Protein 7ALL (pdb70)

Nearest PDB structures (foldseek):
  7all-assembly1_AAA  TM=1.002E+00  e=9.692E-103  Bacteroides thetaiotaomicron VPI-5482
  4cys-assembly2_B  TM=9.199E-01  e=1.946E-40  Pseudomonas aeruginosa
  4cyr-assembly1_A  TM=9.294E-01  e=9.888E-39  Pseudomonas aeruginosa
  4cxu-assembly1_A  TM=9.113E-01  e=3.456E-39  Pseudomonas aeruginosa
  6s20-assembly1_C  TM=7.465E-01  e=4.703E-27  Bacteroides thetaiotaomicron VPI-5482

Structure (mmCIF, N/CA/C/O backbone):
data_7ALL
#
_entry.id   7ALL
#
_cell.length_a   55.136
_cell.length_b   87.799
_cell.length_c   101.833
_cell.angle_alpha   90.000
_cell.angle_beta   90.000
_cell.angle_gamma   90.000
#
_symmetry.space_group_name_H-M   'P 21 21 21'
#
loop_
_entity.id
_entity.type
_entity.pdbx_description
1 polymer Arylsulfatase
2 branched beta-D-galactopyranose-(1-4)-2-acetamido-2-deoxy-alpha-D-glucopyranose
3 non-polymer 'CALCIUM ION'
4 non-polymer 'IODIDE ION'
5 water water
#
loop_
_atom_site.group_PDB
_atom_site.id
_atom_site.type_symbol
_atom_site.label_atom_id
_atom_site.label_alt_id
_atom_site.label_comp_id
_atom_site.label_asym_id
_atom_site.label_entity_id
_atom_site.label_seq_id
_atom_site.pdbx_PDB_ins_code
_atom_site.Cartn_x
_atom_site.Cartn_y
_atom_site.Cartn_z
_atom_site.occupancy
_atom_site.B_iso_or_equiv
_atom_site.auth_seq_id
_atom_site.auth_comp_id
_atom_site.auth_asym_id
_atom_site.auth_atom_id
_atom_site.pdbx_PDB_model_num
ATOM 1 N N . THR A 1 25 ? 22.144 8.110 5.312 1.000 40.670 25 THR AAA N 1
ATOM 2 C CA . THR A 1 25 ? 20.904 7.254 5.247 1.000 38.622 25 THR AAA CA 1
ATOM 3 C C . THR A 1 25 ? 19.951 7.610 6.390 1.000 35.247 25 THR AAA C 1
ATOM 4 O O . THR A 1 25 ? 20.382 8.053 7.455 1.000 36.073 25 THR AAA O 1
ATOM 8 N N . PRO A 1 26 ? 18.616 7.418 6.223 1.000 32.251 26 PRO AAA N 1
ATOM 9 C CA . PRO A 1 26 ? 17.688 7.592 7.339 1.000 28.148 26 PRO AAA CA 1
ATOM 10 C C . PRO A 1 26 ? 17.980 6.503 8.366 1.000 23.570 26 PRO AAA C 1
ATOM 11 O O . PRO A 1 26 ? 18.622 5.528 8.045 1.000 23.304 26 PRO AAA O 1
ATOM 15 N N . PRO A 1 27 ? 17.548 6.663 9.632 1.000 23.014 27 PRO AAA N 1
ATOM 16 C CA . PRO A 1 27 ? 17.938 5.761 10.702 1.000 20.812 27 PRO AAA CA 1
ATOM 17 C C . PRO A 1 27 ? 17.477 4.313 10.532 1.000 21.293 27 PRO AAA C 1
ATOM 18 O O . PRO A 1 27 ? 16.414 4.013 9.998 1.000 18.709 27 PRO AAA O 1
ATOM 22 N N . ASN A 1 28 ? 18.305 3.422 11.053 1.000 19.037 28 ASN AAA N 1
ATOM 23 C CA . ASN A 1 28 ? 17.978 1.992 11.125 1.000 18.731 28 ASN AAA CA 1
ATOM 24 C C . ASN A 1 28 ? 16.947 1.843 12.220 1.000 18.462 28 ASN AAA C 1
ATOM 25 O O . ASN A 1 28 ? 16.969 2.637 13.193 1.000 18.099 28 ASN AAA O 1
ATOM 30 N N . ILE A 1 29 ? 16.076 0.854 12.061 1.000 18.145 29 ILE AAA N 1
ATOM 31 C CA . ILE A 1 29 ? 15.061 0.558 13.105 1.000 18.336 29 ILE AAA CA 1
ATOM 32 C C . ILE A 1 29 ? 15.200 -0.922 13.446 1.000 17.152 29 ILE AAA C 1
ATOM 33 O O . ILE A 1 29 ? 15.161 -1.752 12.541 1.000 17.594 29 ILE AAA O 1
ATOM 38 N N . VAL A 1 30 ? 15.320 -1.206 14.735 1.000 17.738 30 VAL AAA N 1
ATOM 39 C CA . VAL A 1 30 ? 15.325 -2.574 15.297 1.000 18.831 30 VAL AAA CA 1
ATOM 40 C C . VAL A 1 30 ? 14.097 -2.675 16.193 1.000 18.354 30 VAL AAA C 1
ATOM 41 O O . VAL A 1 30 ? 14.073 -2.074 17.282 1.000 18.472 30 VAL AAA O 1
ATOM 45 N N . LEU A 1 31 ? 13.105 -3.420 15.724 1.000 16.687 31 LEU AAA N 1
ATOM 46 C CA . LEU A 1 31 ? 11.770 -3.505 16.319 1.000 16.567 31 LEU AAA CA 1
ATOM 47 C C . LEU A 1 31 ? 11.656 -4.900 16.929 1.000 16.657 31 LEU AAA C 1
ATOM 48 O O . LEU A 1 31 ? 11.616 -5.883 16.186 1.000 17.253 31 LEU AAA O 1
ATOM 53 N N . ILE A 1 32 ? 11.637 -4.955 18.257 1.000 16.577 32 ILE AAA N 1
ATOM 54 C CA . ILE A 1 32 ? 11.690 -6.202 19.041 1.000 17.425 32 ILE AAA CA 1
ATOM 55 C C . ILE A 1 32 ? 10.315 -6.403 19.695 1.000 18.127 32 ILE AAA C 1
ATOM 56 O O . ILE A 1 32 ? 9.824 -5.488 20.395 1.000 17.007 32 ILE AAA O 1
ATOM 61 N N . LEU A 1 33 ? 9.731 -7.568 19.462 1.000 16.421 33 LEU AAA N 1
ATOM 62 C CA . LEU A 1 33 ? 8.408 -7.957 19.968 1.000 16.009 33 LEU AAA CA 1
ATOM 63 C C . LEU A 1 33 ? 8.550 -9.254 20.746 1.000 15.664 33 LEU AAA C 1
ATOM 64 O O . LEU A 1 33 ? 8.851 -10.275 20.121 1.000 15.909 33 LEU AAA O 1
ATOM 69 N N . CYS A 1 34 ? 8.326 -9.224 22.055 1.000 16.508 34 CYS AAA N 1
ATOM 70 C CA . CYS A 1 34 ? 8.174 -10.453 22.844 1.000 16.257 34 CYS AAA CA 1
ATOM 71 C C . CYS A 1 34 ? 6.716 -10.927 22.823 1.000 16.824 34 CYS AAA C 1
ATOM 72 O O . CYS A 1 34 ? 5.784 -10.173 22.388 1.000 16.289 34 CYS AAA O 1
ATOM 75 N N . ASP A 1 35 ? 6.509 -12.166 23.285 1.000 16.250 35 ASP AAA N 1
ATOM 76 C CA . ASP A 1 35 ? 5.251 -12.917 23.054 1.000 16.359 35 ASP AAA CA 1
ATOM 77 C C . ASP A 1 35 ? 4.641 -13.352 24.393 1.000 16.283 35 ASP AAA C 1
ATOM 78 O O . ASP A 1 35 ? 5.224 -14.232 25.065 1.000 16.341 35 ASP AAA O 1
ATOM 83 N N . ASP A 1 36 ? 3.517 -12.740 24.766 1.000 15.503 36 ASP AAA N 1
ATOM 84 C CA . ASP A 1 36 ? 2.761 -13.064 26.010 1.000 14.608 36 ASP AAA CA 1
ATOM 85 C C . ASP A 1 36 ? 3.552 -12.585 27.216 1.000 15.508 36 ASP AAA C 1
ATOM 86 O O . ASP A 1 36 ? 3.328 -13.108 28.359 1.000 16.046 36 ASP AAA O 1
ATOM 91 N N . MET A 1 37 ? 4.390 -11.558 27.035 1.000 15.731 37 MET AAA N 1
ATOM 92 C CA . MET A 1 37 ? 5.056 -10.888 28.179 1.000 16.605 37 MET AAA CA 1
ATOM 93 C C . MET A 1 37 ? 4.073 -9.906 28.852 1.000 17.307 37 MET AAA C 1
ATOM 94 O O . MET A 1 37 ? 3.437 -9.112 28.140 1.000 15.672 37 MET AAA O 1
ATOM 99 N N . GLY A 1 38 ? 4.013 -9.911 30.192 1.000 16.232 38 GLY AAA N 1
ATOM 100 C CA . GLY A 1 38 ? 3.127 -9.050 30.992 1.000 17.173 38 GLY AAA CA 1
ATOM 101 C C . GLY A 1 38 ? 3.722 -7.682 31.282 1.000 16.719 38 GLY AAA C 1
ATOM 102 O O . GLY A 1 38 ? 4.933 -7.472 31.097 1.000 15.918 38 GLY AAA O 1
ATOM 103 N N . PHE A 1 39 ? 2.875 -6.761 31.717 1.000 17.465 39 PHE AAA N 1
ATOM 104 C CA . PHE A 1 39 ? 3.214 -5.331 31.893 1.000 16.729 39 PHE AAA CA 1
ATOM 105 C C . PHE A 1 39 ? 4.508 -5.130 32.699 1.000 16.563 39 PHE AAA C 1
ATOM 106 O O . PHE A 1 39 ? 5.258 -4.219 32.350 1.000 16.734 39 PHE AAA O 1
ATOM 114 N N . SER A 1 40 ? 4.679 -5.853 33.814 1.000 17.089 40 SER AAA N 1
ATOM 115 C CA . SER A 1 40 ? 5.764 -5.625 34.787 1.000 17.307 40 SER AAA CA 1
ATOM 116 C C . SER A 1 40 ? 6.873 -6.686 34.713 1.000 18.588 40 SER AAA C 1
ATOM 117 O O . SER A 1 40 ? 7.693 -6.732 35.664 1.000 18.469 40 SER AAA O 1
ATOM 120 N N . ASP A 1 41 ? 6.969 -7.469 33.635 1.000 17.070 41 ASP AAA N 1
ATOM 121 C CA . ASP A 1 41 ? 7.981 -8.547 33.507 1.000 17.156 41 ASP AAA CA 1
ATOM 122 C C . ASP A 1 41 ? 9.405 -7.991 33.321 1.000 17.388 41 ASP AAA C 1
ATOM 123 O O . ASP A 1 41 ? 10.340 -8.714 33.706 1.000 17.108 41 ASP AAA O 1
ATOM 128 N N . LEU A 1 42 ? 9.595 -6.793 32.752 1.000 16.963 42 LEU AAA N 1
ATOM 129 C CA . LEU A 1 42 ? 10.947 -6.183 32.580 1.000 17.551 42 LEU AAA CA 1
ATOM 130 C C . LEU A 1 42 ? 11.417 -5.572 33.906 1.000 17.165 42 LEU AAA C 1
ATOM 131 O O . LEU A 1 42 ? 10.598 -4.986 34.669 1.000 16.921 42 LEU AAA O 1
ATOM 136 N N . GLY A 1 43 ? 12.726 -5.654 34.151 1.000 19.242 43 GLY AAA N 1
ATOM 137 C CA . GLY A 1 43 ? 13.339 -5.008 35.321 1.000 18.833 43 GLY AAA CA 1
ATOM 138 C C . GLY A 1 43 ? 12.938 -3.549 35.412 1.000 19.662 43 GLY AAA C 1
ATOM 139 O O . GLY A 1 43 ? 12.610 -3.081 36.529 1.000 18.422 43 GLY AAA O 1
ATOM 140 N N . CYS A 1 44 ? 12.914 -2.852 34.276 1.000 16.393 44 CYS AAA N 1
ATOM 141 C CA . CYS A 1 44 ? 12.626 -1.410 34.215 1.000 17.316 44 CYS AAA CA 1
ATOM 142 C C . CYS A 1 44 ? 11.116 -1.120 34.316 1.000 17.288 44 CYS AAA C 1
ATOM 143 O O . CYS A 1 44 ? 10.773 0.066 34.325 1.000 17.580 44 CYS AAA O 1
ATOM 146 N N . TYR A 1 45 ? 10.281 -2.138 34.509 1.000 17.275 45 TYR AAA N 1
ATOM 147 C CA . TYR A 1 45 ? 8.829 -2.023 34.810 1.000 18.294 45 TYR AAA CA 1
ATOM 148 C C . TYR A 1 45 ? 8.558 -2.731 36.145 1.000 19.162 45 TYR AAA C 1
ATOM 149 O O . TYR A 1 45 ? 7.397 -3.025 36.420 1.000 19.455 45 TYR AAA O 1
ATOM 158 N N . GLY A 1 46 ? 9.605 -2.977 36.954 1.000 19.087 46 GLY AAA N 1
ATOM 159 C CA . GLY A 1 46 ? 9.474 -3.364 38.377 1.000 19.416 46 GLY AAA CA 1
ATOM 160 C C . GLY A 1 46 ? 9.709 -4.852 38.622 1.000 19.717 46 GLY AAA C 1
ATOM 161 O O . GLY A 1 46 ? 9.435 -5.331 39.752 1.000 21.916 46 GLY AAA O 1
ATOM 162 N N . SER A 1 47 ? 10.237 -5.586 37.643 1.000 19.331 47 SER AAA N 1
ATOM 163 C CA . SER A 1 47 ? 10.415 -7.055 37.703 1.000 19.801 47 SER AAA CA 1
ATOM 164 C C . SER A 1 47 ? 11.562 -7.484 38.626 1.000 19.074 47 SER AAA C 1
ATOM 165 O O . SER A 1 47 ? 12.570 -6.755 38.748 1.000 21.163 47 SER AAA O 1
ATOM 168 N N . GLU A 1 48 ? 11.444 -8.708 39.134 1.000 20.904 48 GLU AAA N 1
ATOM 169 C CA . GLU A 1 48 ? 12.552 -9.490 39.724 1.000 20.265 48 GLU AAA CA 1
ATOM 170 C C . GLU A 1 48 ? 13.290 -10.248 38.614 1.000 21.909 48 GLU AAA C 1
ATOM 171 O O . GLU A 1 48 ? 14.343 -10.838 38.898 1.000 22.990 48 GLU AAA O 1
ATOM 177 N N . ILE A 1 49 ? 12.754 -10.288 37.395 1.000 21.158 49 ILE AAA N 1
ATOM 178 C CA . ILE A 1 49 ? 13.465 -10.870 36.237 1.000 20.037 49 ILE AAA CA 1
ATOM 179 C C . ILE A 1 49 ? 14.573 -9.876 35.844 1.000 19.680 49 ILE AAA C 1
ATOM 180 O O . ILE A 1 49 ? 14.313 -8.649 35.780 1.000 20.331 49 ILE AAA O 1
ATOM 185 N N A GLN A 1 50 ? 15.787 -10.362 35.588 0.500 18.673 50 GLN AAA N 1
ATOM 186 N N B GLN A 1 50 ? 15.774 -10.386 35.584 0.500 18.957 50 GLN AAA N 1
ATOM 187 C CA A GLN A 1 50 ? 16.948 -9.477 35.320 0.500 19.311 50 GLN AAA CA 1
ATOM 188 C CA B GLN A 1 50 ? 16.954 -9.548 35.270 0.500 19.780 50 GLN AAA CA 1
ATOM 189 C C A GLN A 1 50 ? 17.052 -9.285 33.810 0.500 18.228 50 GLN AAA C 1
ATOM 190 C C B GLN A 1 50 ? 16.964 -9.320 33.768 0.500 18.574 50 GLN AAA C 1
ATOM 191 O O A GLN A 1 50 ? 17.381 -10.261 33.098 0.500 19.621 50 GLN AAA O 1
ATOM 192 O O B GLN A 1 50 ? 17.115 -10.319 33.019 0.500 20.171 50 GLN AAA O 1
ATOM 203 N N . THR A 1 51 ? 16.746 -8.069 33.353 1.000 18.655 51 THR AAA N 1
ATOM 204 C CA . THR A 1 51 ? 16.737 -7.701 31.911 1.000 17.890 51 THR AAA CA 1
ATOM 205 C C . THR A 1 51 ? 17.675 -6.516 31.706 1.000 17.105 51 THR AAA C 1
ATOM 206 O O . THR A 1 51 ? 17.243 -5.426 31.327 1.000 18.079 51 THR AAA O 1
ATOM 210 N N . PRO A 1 52 ? 18.992 -6.670 32.009 1.000 19.104 52 PRO AAA N 1
ATOM 211 C CA . PRO A 1 52 ? 19.911 -5.537 31.974 1.000 18.115 52 PRO AAA CA 1
ATOM 212 C C . PRO A 1 52 ? 20.062 -4.902 30.581 1.000 16.430 52 PRO AAA C 1
ATOM 213 O O . PRO A 1 52 ? 20.173 -3.703 30.526 1.000 18.477 52 PRO AAA O 1
ATOM 217 N N . ASN A 1 53 ? 20.032 -5.680 29.503 1.000 16.977 53 ASN AAA N 1
ATOM 218 C CA . ASN A 1 53 ? 20.213 -5.107 28.140 1.000 17.366 53 ASN AAA CA 1
ATOM 219 C C . ASN A 1 53 ? 18.986 -4.298 27.702 1.000 17.698 53 ASN AAA C 1
ATOM 220 O O . ASN A 1 53 ? 19.168 -3.167 27.207 1.000 17.896 53 ASN AAA O 1
ATOM 225 N N . ILE A 1 54 ? 17.780 -4.816 27.895 1.000 17.084 54 ILE AAA N 1
ATOM 226 C CA . ILE A 1 54 ? 16.534 -4.031 27.651 1.000 17.460 54 ILE AAA CA 1
ATOM 227 C C . ILE A 1 54 ? 16.488 -2.819 28.601 1.000 17.176 54 ILE AAA C 1
ATOM 228 O O . ILE A 1 54 ? 16.154 -1.711 28.152 1.000 18.040 54 ILE AAA O 1
ATOM 233 N N . ASP A 1 55 ? 16.843 -2.991 29.878 1.000 18.608 55 ASP AAA N 1
ATOM 234 C CA . ASP A 1 55 ? 16.763 -1.883 30.861 1.000 19.064 55 ASP AAA CA 1
ATOM 235 C C . ASP A 1 55 ? 17.716 -0.759 30.436 1.000 20.975 55 ASP AAA C 1
ATOM 236 O O . ASP A 1 55 ? 17.363 0.423 30.653 1.000 20.987 55 ASP AAA O 1
ATOM 241 N N . ARG A 1 56 ? 18.851 -1.093 29.803 1.000 21.817 56 ARG AAA N 1
ATOM 242 C CA . ARG A 1 56 ? 19.837 -0.087 29.328 1.000 23.857 56 ARG AAA CA 1
ATOM 243 C C . ARG A 1 56 ? 19.203 0.682 28.162 1.000 20.860 56 ARG AAA C 1
ATOM 244 O O . ARG A 1 56 ? 19.366 1.913 28.137 1.000 19.382 56 ARG AAA O 1
ATOM 252 N N . LEU A 1 57 ? 18.456 0.020 27.267 1.000 19.903 57 LEU AAA N 1
ATOM 253 C CA . LEU A 1 57 ? 17.687 0.755 26.219 1.000 20.780 57 LEU AAA CA 1
ATOM 254 C C . LEU A 1 57 ? 16.719 1.730 26.907 1.000 18.826 57 LEU AAA C 1
ATOM 255 O O . LEU A 1 57 ? 16.639 2.901 26.477 1.000 19.957 57 LEU AAA O 1
ATOM 260 N N . ALA A 1 58 ? 16.022 1.310 27.960 1.000 18.520 58 ALA AAA N 1
ATOM 261 C CA . ALA A 1 58 ? 15.077 2.194 28.678 1.000 22.526 58 ALA AAA CA 1
ATOM 262 C C . ALA A 1 58 ? 15.852 3.364 29.311 1.000 23.065 58 ALA AAA C 1
ATOM 263 O O . ALA A 1 58 ? 15.367 4.511 29.235 1.000 22.668 58 ALA AAA O 1
ATOM 265 N N . GLU A 1 59 ? 16.994 3.090 29.946 1.000 23.145 59 GLU AAA N 1
ATOM 266 C CA . GLU A 1 59 ? 17.782 4.150 30.642 1.000 26.803 59 GLU AAA CA 1
ATOM 267 C C . GLU A 1 59 ? 18.252 5.186 29.621 1.000 24.449 59 GLU AAA C 1
ATOM 268 O O . GLU A 1 59 ? 18.331 6.364 29.955 1.000 26.644 59 GLU AAA O 1
ATOM 274 N N . ASN A 1 60 ? 18.632 4.747 28.431 1.000 23.629 60 ASN AAA N 1
ATOM 275 C CA . ASN A 1 60 ? 19.121 5.638 27.357 1.000 23.985 60 ASN AAA CA 1
ATOM 276 C C . ASN A 1 60 ? 17.917 6.380 26.768 1.000 25.536 60 ASN AAA C 1
ATOM 277 O O . ASN A 1 60 ? 18.088 7.543 26.357 1.000 25.916 60 ASN AAA O 1
ATOM 282 N N . GLY A 1 61 ? 16.733 5.758 26.771 1.000 21.763 61 GLY AAA N 1
ATOM 283 C CA . GLY A 1 61 ? 15.605 6.182 25.940 1.000 21.138 61 GLY AAA CA 1
ATOM 284 C C . GLY A 1 61 ? 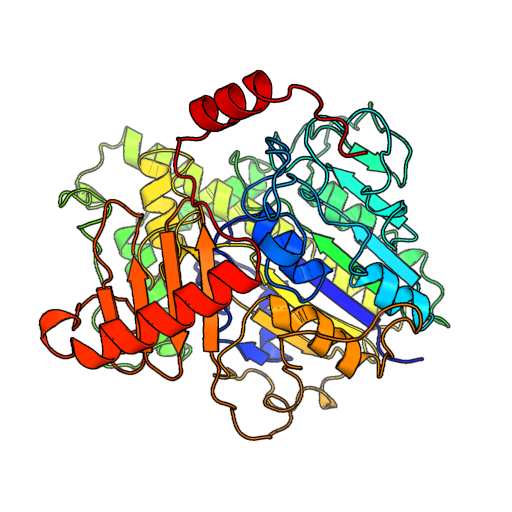14.403 6.534 26.771 1.000 21.181 61 GLY AAA C 1
ATOM 285 O O . GLY A 1 61 ? 14.551 7.195 27.838 1.000 22.441 61 GLY AAA O 1
ATOM 286 N N . VAL A 1 62 ? 13.230 6.088 26.321 1.000 19.324 62 VAL AAA N 1
ATOM 287 C CA . VAL A 1 62 ? 11.947 6.435 26.973 1.000 18.904 62 VAL AAA CA 1
ATOM 288 C C . VAL A 1 62 ? 11.116 5.170 27.116 1.000 17.241 62 VAL AAA C 1
ATOM 289 O O . VAL A 1 62 ? 11.175 4.324 26.237 1.000 18.041 62 VAL AAA O 1
ATOM 293 N N . ARG A 1 63 ? 10.396 5.084 28.228 1.000 17.132 63 ARG AAA N 1
ATOM 294 C CA . ARG A 1 63 ? 9.408 4.024 28.492 1.000 18.625 63 ARG AAA CA 1
ATOM 295 C C . ARG A 1 63 ? 8.029 4.666 28.429 1.000 18.989 63 ARG AAA C 1
ATOM 296 O O . ARG A 1 63 ? 7.831 5.743 29.016 1.000 20.056 63 ARG AAA O 1
ATOM 304 N N . PHE A 1 64 ? 7.062 3.984 27.836 1.000 18.264 64 PHE AAA N 1
ATOM 305 C CA . PHE A 1 64 ? 5.645 4.434 27.861 1.000 17.787 64 PHE AAA CA 1
ATOM 306 C C . PHE A 1 64 ? 4.913 3.672 28.959 1.000 17.754 64 PHE AAA C 1
ATOM 307 O O . PHE A 1 64 ? 5.184 2.471 29.150 1.000 17.556 64 PHE AAA O 1
ATOM 315 N N . SER A 1 65 ? 4.024 4.354 29.667 1.000 17.256 65 SER AAA N 1
ATOM 316 C CA . SER A 1 65 ? 3.203 3.771 30.756 1.000 17.772 65 SER AAA CA 1
ATOM 317 C C . SER A 1 65 ? 1.821 3.304 30.256 1.000 16.593 65 SER AAA C 1
ATOM 318 O O . SER A 1 65 ? 1.234 2.414 30.925 1.000 17.810 65 SER AAA O 1
ATOM 321 N N . LEU A 1 66 ? 1.336 3.845 29.134 1.000 16.510 66 LEU AAA N 1
ATOM 322 C CA . LEU A 1 66 ? -0.079 3.685 28.688 1.000 15.770 66 LEU AAA CA 1
ATOM 323 C C . LEU A 1 66 ? -0.153 3.134 27.258 1.000 15.905 66 LEU AAA C 1
ATOM 324 O O . LEU A 1 66 ? -1.153 3.429 26.566 1.000 17.009 66 LEU AAA O 1
ATOM 329 N N . PHE A 1 67 ? 0.838 2.335 26.857 1.000 15.491 67 PHE AAA N 1
ATOM 330 C CA . PHE A 1 67 ? 0.859 1.654 25.548 1.000 15.637 67 PHE AAA CA 1
ATOM 331 C C . PHE A 1 67 ? 0.000 0.391 25.683 1.000 15.600 67 PHE AAA C 1
ATOM 332 O O . PHE A 1 67 ? 0.216 -0.400 26.652 1.000 15.349 67 PHE AAA O 1
ATOM 340 N N . LYS A 1 68 ? -0.914 0.195 24.740 1.000 14.648 68 LYS AAA N 1
ATOM 341 C CA . LYS A 1 68 ? -1.832 -0.966 24.709 1.000 15.280 68 LYS AAA CA 1
ATOM 342 C C . LYS A 1 68 ? -1.635 -1.779 23.426 1.000 15.913 68 LYS AAA C 1
ATOM 343 O O . LYS A 1 68 ? -1.287 -1.215 22.366 1.000 15.347 68 LYS AAA O 1
ATOM 349 N N . ASN A 1 69 ? -1.893 -3.083 23.527 1.000 15.849 69 ASN AAA N 1
ATOM 350 C CA . ASN A 1 69 ? -1.936 -3.963 22.339 1.000 16.282 69 ASN AAA CA 1
ATOM 351 C C . ASN A 1 69 ? -3.335 -4.588 22.272 1.000 16.959 69 ASN AAA C 1
ATOM 352 O O . ASN A 1 69 ? -4.208 -4.169 23.036 1.000 15.686 69 ASN AAA O 1
ATOM 357 N N . THR A 1 70 ? -3.564 -5.560 21.379 1.000 16.001 70 THR AAA N 1
ATOM 358 C CA . THR A 1 70 ? -4.941 -6.038 21.119 1.000 15.280 70 THR AAA CA 1
ATOM 359 C C . THR A 1 70 ? -5.447 -7.026 22.172 1.000 15.690 70 THR AAA C 1
ATOM 360 O O . THR A 1 70 ? -6.648 -7.296 22.179 1.000 15.002 70 THR AAA O 1
ATOM 364 N N . GLY A 1 71 ? -4.555 -7.647 22.930 1.000 15.379 71 GLY AAA N 1
ATOM 365 C CA . GLY A 1 71 ? -4.908 -8.730 23.868 1.000 15.558 71 GLY AAA CA 1
ATOM 366 C C . GLY A 1 71 ? -4.579 -10.128 23.354 1.000 15.167 71 GLY AAA C 1
ATOM 367 O O . GLY A 1 71 ? -4.686 -11.066 24.146 1.000 15.023 71 GLY AAA O 1
ATOM 368 N N A ARG A 1 72 ? -4.239 -10.322 22.061 0.500 14.408 72 ARG AAA N 1
ATOM 369 N N B ARG A 1 72 ? -4.198 -10.295 22.080 0.500 16.404 72 ARG AAA N 1
ATOM 370 C CA A ARG A 1 72 ? -3.955 -11.678 21.506 0.500 14.431 72 ARG AAA CA 1
ATOM 371 C CA B ARG A 1 72 ? -3.732 -11.631 21.654 0.500 17.575 72 ARG AAA CA 1
ATOM 372 C C A ARG A 1 72 ? -2.902 -11.601 20.382 0.500 14.896 72 ARG AAA C 1
ATOM 373 C C B ARG A 1 72 ? -2.858 -11.584 20.400 0.500 16.822 72 ARG AAA C 1
ATOM 374 O O A ARG A 1 72 ? -2.772 -10.539 19.757 0.500 16.141 72 ARG AAA O 1
ATOM 375 O O B ARG A 1 72 ? -2.820 -10.552 19.715 0.500 18.069 72 ARG AAA O 1
ATOM 390 N N . CYS A 1 73 ? -2.157 -12.694 20.160 1.000 16.653 73 CYS AAA N 1
ATOM 391 C CA . CYS A 1 73 ? -1.008 -12.787 19.225 1.000 16.431 73 CYS AAA CA 1
ATOM 392 C C . CYS A 1 73 ? -1.378 -12.317 17.816 1.000 15.427 73 CYS AAA C 1
ATOM 393 O O . CYS A 1 73 ? -0.753 -11.377 17.327 1.000 14.940 73 CYS AAA O 1
ATOM 396 N N . CYS A 1 74 ? -2.263 -13.028 17.128 1.000 16.095 74 CYS AAA N 1
ATOM 397 C CA . CYS A 1 74 ? -2.456 -12.783 15.685 1.000 17.030 74 CYS AAA CA 1
ATOM 398 C C . CYS A 1 74 ? -3.009 -11.370 15.482 1.000 17.180 74 CYS AAA C 1
ATOM 399 O O . CYS A 1 74 ? -2.509 -10.661 14.612 1.000 15.358 74 CYS AAA O 1
ATOM 402 N N . PRO A 1 75 ? -4.039 -10.917 16.234 1.000 16.620 75 PRO AAA N 1
ATOM 403 C CA . PRO A 1 75 ? -4.548 -9.562 16.028 1.000 17.103 75 PRO AAA CA 1
ATOM 404 C C . PRO A 1 75 ? -3.440 -8.522 16.258 1.000 16.519 75 PRO AAA C 1
ATOM 405 O O . PRO A 1 75 ? -3.361 -7.537 15.518 1.000 16.269 75 PRO AAA O 1
ATOM 409 N N . SER A 1 76 ? -2.636 -8.689 17.316 1.000 16.738 76 SER AAA N 1
ATOM 410 C CA . SER A 1 76 ? -1.565 -7.707 17.626 1.000 16.027 76 SER AAA CA 1
ATOM 411 C C . SER A 1 76 ? -0.548 -7.658 16.483 1.000 15.676 76 SER AAA C 1
ATOM 412 O O . SER A 1 76 ? -0.097 -6.557 16.132 1.000 16.844 76 SER AAA O 1
ATOM 415 N N . ARG A 1 77 ? -0.190 -8.816 15.933 1.000 16.550 77 ARG AAA N 1
ATOM 416 C CA . ARG A 1 77 ? 0.817 -8.919 14.855 1.000 16.466 77 ARG AAA CA 1
ATOM 417 C C . ARG A 1 77 ? 0.254 -8.328 13.556 1.000 15.568 77 ARG AAA C 1
ATOM 418 O O . ARG A 1 77 ? 0.973 -7.551 12.884 1.000 16.624 77 ARG AAA O 1
ATOM 426 N N . ALA A 1 78 ? -0.995 -8.592 13.240 1.000 16.123 78 ALA AAA N 1
ATOM 427 C CA . ALA A 1 78 ? -1.691 -7.926 12.104 1.000 15.926 78 ALA AAA CA 1
ATOM 428 C C . ALA A 1 78 ? -1.691 -6.406 12.264 1.000 15.763 78 ALA AAA C 1
ATOM 429 O O . ALA A 1 78 ? -1.413 -5.702 11.301 1.000 16.544 78 ALA AAA O 1
ATOM 431 N N . ALA A 1 79 ? -2.044 -5.903 13.432 1.000 14.489 79 ALA AAA N 1
ATOM 432 C CA . ALA A 1 79 ? -2.141 -4.454 13.714 1.000 15.206 79 ALA AAA CA 1
ATOM 433 C C . ALA A 1 79 ? -0.738 -3.843 13.646 1.000 15.692 79 ALA AAA C 1
ATOM 434 O O . ALA A 1 79 ? -0.591 -2.763 13.064 1.000 15.856 79 ALA AAA O 1
ATOM 436 N N . LEU A 1 80 ? 0.259 -4.509 14.229 1.000 16.127 80 LEU AAA N 1
ATOM 437 C CA . LEU A 1 80 ? 1.651 -4.009 14.202 1.000 15.735 80 LEU AAA CA 1
ATOM 438 C C . LEU A 1 80 ? 2.097 -3.881 12.743 1.000 16.188 80 LEU AAA C 1
ATOM 439 O O . LEU A 1 80 ? 2.611 -2.830 12.381 1.000 17.782 80 LEU AAA O 1
ATOM 444 N N . LEU A 1 81 ? 1.894 -4.926 11.952 1.000 15.962 81 LEU AAA N 1
ATOM 445 C CA . LEU A 1 81 ? 2.430 -4.986 10.574 1.000 17.343 81 LEU AAA CA 1
ATOM 446 C C . LEU A 1 81 ? 1.708 -3.982 9.675 1.000 18.319 81 LEU AAA C 1
ATOM 447 O O . LEU A 1 81 ? 2.353 -3.460 8.769 1.000 19.679 81 LEU AAA O 1
ATOM 452 N N . THR A 1 82 ? 0.411 -3.738 9.871 1.000 18.842 82 THR AAA N 1
ATOM 453 C CA . THR A 1 82 ? -0.378 -2.939 8.894 1.000 17.451 82 THR AAA CA 1
ATOM 454 C C . THR A 1 82 ? -0.598 -1.501 9.376 1.000 17.932 82 THR AAA C 1
ATOM 455 O O . THR A 1 82 ? -0.974 -0.670 8.525 1.000 17.623 82 THR AAA O 1
ATOM 459 N N . GLY A 1 83 ? -0.532 -1.237 10.689 1.000 16.839 83 GLY AAA N 1
ATOM 460 C CA . GLY A 1 83 ? -0.954 0.053 11.269 1.000 17.301 83 GLY AAA CA 1
ATOM 461 C C . GLY A 1 83 ? -2.471 0.180 11.331 1.000 17.106 83 GLY AAA C 1
ATOM 462 O O . GLY A 1 83 ? -2.956 1.240 11.730 1.000 18.508 83 GLY AAA O 1
ATOM 463 N N . HIS A 1 84 ? -3.198 -0.888 11.023 1.000 17.227 84 HIS AAA N 1
ATOM 464 C CA . HIS A 1 84 ? -4.687 -0.914 11.029 1.000 18.304 84 HIS AAA CA 1
ATOM 465 C C . HIS A 1 84 ? -5.196 -1.791 12.172 1.000 17.672 84 HIS AAA C 1
ATOM 466 O O . HIS A 1 84 ? -4.493 -2.683 12.635 1.000 18.619 84 HIS AAA O 1
ATOM 473 N N . TYR A 1 85 ? -6.451 -1.594 12.553 1.000 16.806 85 TYR AAA N 1
ATOM 474 C CA . TYR A 1 85 ? -7.110 -2.497 13.515 1.000 15.922 85 TYR AAA CA 1
ATOM 475 C C . TYR A 1 85 ? -7.193 -3.891 12.905 1.000 14.961 85 TYR AAA C 1
ATOM 476 O O . TYR A 1 85 ? -7.249 -4.058 11.662 1.000 15.356 85 TYR AAA O 1
ATOM 485 N N . GLN A 1 86 ? -7.152 -4.891 13.772 1.000 15.911 86 GLN AAA N 1
ATOM 486 C CA . GLN A 1 86 ? -6.890 -6.301 13.369 1.000 16.401 86 GLN AAA CA 1
ATOM 487 C C . GLN A 1 86 ? -7.919 -6.780 12.337 1.000 16.753 86 GLN AAA C 1
ATOM 488 O O . GLN A 1 86 ? -7.542 -7.530 11.404 1.000 16.952 86 GLN AAA O 1
ATOM 494 N N . HIS A 1 87 ? -9.193 -6.431 12.520 1.000 16.784 87 HIS AAA N 1
ATOM 495 C CA . HIS A 1 87 ? -10.276 -6.963 11.655 1.000 17.619 87 HIS AAA CA 1
ATOM 496 C C . HIS A 1 87 ? -10.176 -6.306 10.275 1.000 17.756 87 HIS AAA C 1
ATOM 497 O O . HIS A 1 87 ? -10.524 -6.969 9.263 1.000 18.139 87 HIS AAA O 1
ATOM 504 N N . GLU A 1 88 ? -9.726 -5.046 10.204 1.000 18.404 88 GLU AAA N 1
ATOM 505 C CA . GLU A 1 88 ? -9.564 -4.382 8.882 1.000 19.227 88 GLU AAA CA 1
ATOM 506 C C . GLU A 1 88 ? -8.506 -5.144 8.069 1.000 19.014 88 GLU AAA C 1
ATOM 507 O O . GLU A 1 88 ? -8.619 -5.169 6.825 1.000 18.690 88 GLU AAA O 1
ATOM 513 N N . ALA A 1 89 ? -7.512 -5.737 8.738 1.000 18.341 89 ALA AAA N 1
ATOM 514 C CA . ALA A 1 89 ? -6.387 -6.464 8.107 1.000 20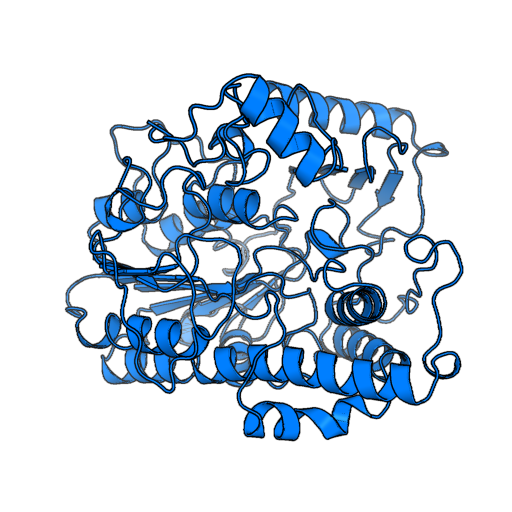.576 89 ALA AAA CA 1
ATOM 515 C C . ALA A 1 89 ? -6.766 -7.936 7.851 1.000 20.643 89 ALA AAA C 1
ATOM 516 O O . ALA A 1 89 ? -5.927 -8.646 7.302 1.000 22.545 89 ALA AAA O 1
ATOM 518 N N . GLY A 1 90 ? -7.968 -8.383 8.244 1.000 19.706 90 GLY AAA N 1
ATOM 519 C CA . GLY A 1 90 ? -8.481 -9.762 8.066 1.000 18.716 90 GLY AAA CA 1
ATOM 520 C C . GLY A 1 90 ? -8.155 -10.705 9.209 1.000 18.056 90 GLY AAA C 1
ATOM 521 O O . GLY A 1 90 ? -8.414 -11.938 9.074 1.000 18.321 90 GLY AAA O 1
ATOM 522 N N . MET A 1 91 ? -7.611 -10.183 10.307 1.000 17.725 91 MET AAA N 1
ATOM 523 C CA . MET A 1 91 ? -7.247 -11.011 11.481 1.000 16.780 91 MET AAA CA 1
ATOM 524 C C . MET A 1 91 ? -8.078 -10.609 12.699 1.000 17.647 91 MET AAA C 1
ATOM 525 O O . MET A 1 91 ? -7.515 -10.250 13.755 1.000 17.523 91 MET AAA O 1
ATOM 530 N N . GLY A 1 92 ? -9.402 -10.751 12.606 1.000 17.627 92 GLY AAA N 1
ATOM 531 C CA . GLY A 1 92 ? -10.241 -10.522 13.793 1.000 17.511 92 GLY AAA CA 1
ATOM 532 C C . GLY A 1 92 ? -9.979 -11.543 14.880 1.000 17.814 92 GLY AAA C 1
ATOM 533 O O . GLY A 1 92 ? -10.215 -11.216 16.065 1.000 17.215 92 GLY AAA O 1
ATOM 534 N N . TRP A 1 93 ? -9.588 -12.779 14.540 1.000 16.972 93 TRP AAA N 1
ATOM 535 C CA . TRP A 1 93 ? -9.407 -13.831 15.567 1.000 16.821 93 TRP AAA CA 1
ATOM 536 C C . TRP A 1 93 ? -7.988 -14.402 15.456 1.000 17.994 93 TRP AAA C 1
ATOM 537 O O . TRP A 1 93 ? -7.093 -13.721 15.877 1.000 18.694 93 TRP AAA O 1
ATOM 548 N N . MET A 1 94 ? -7.763 -15.529 14.782 1.000 16.946 94 MET AAA N 1
ATOM 549 C CA . MET A 1 94 ? -6.461 -16.222 14.824 1.000 17.861 94 MET AAA CA 1
ATOM 550 C C . MET A 1 94 ? -6.207 -16.928 13.497 1.000 17.756 94 MET AAA C 1
ATOM 551 O O . MET A 1 94 ? -7.178 -17.160 12.731 1.000 19.315 94 MET AAA O 1
ATOM 556 N N . THR A 1 95 ? -4.957 -17.352 13.286 1.000 17.154 95 THR AAA N 1
ATOM 557 C CA . THR A 1 95 ? -4.552 -18.112 12.076 1.000 18.391 95 THR AAA CA 1
ATOM 558 C C . THR A 1 95 ? -5.163 -19.509 12.111 1.000 19.013 95 THR AAA C 1
ATOM 559 O O . THR A 1 95 ? -5.080 -20.204 11.079 1.000 17.520 95 THR AAA O 1
ATOM 563 N N . ALA A 1 96 ? -5.688 -19.955 13.259 1.000 18.274 96 ALA AAA N 1
ATOM 564 C CA . ALA A 1 96 ? -6.213 -21.339 13.405 1.000 18.484 96 ALA AAA CA 1
ATOM 565 C C . ALA A 1 96 ? -7.302 -21.633 12.373 1.000 19.958 96 ALA AAA C 1
ATOM 566 O O . ALA A 1 96 ? -7.391 -22.795 11.968 1.000 19.920 96 ALA AAA O 1
ATOM 568 N N . VAL A 1 97 ? -8.108 -20.655 11.969 1.000 20.018 97 VAL AAA N 1
ATOM 569 C CA . VAL A 1 97 ? -9.138 -20.923 10.919 1.000 20.641 97 VAL AAA CA 1
ATOM 570 C C . VAL A 1 97 ? -9.464 -19.662 10.131 1.000 20.485 97 VAL AAA C 1
ATOM 571 O O . VAL A 1 97 ? -9.568 -18.582 10.713 1.000 19.534 97 VAL AAA O 1
ATOM 575 N N . ASP A 1 98 ? -9.591 -19.822 8.817 1.000 19.038 98 ASP AAA N 1
ATOM 576 C CA . ASP A 1 98 ? -10.248 -18.850 7.920 1.000 18.709 98 ASP AAA CA 1
ATOM 577 C C . ASP A 1 98 ? -11.762 -19.054 8.044 1.000 19.232 98 ASP AAA C 1
ATOM 578 O O . ASP A 1 98 ? -12.235 -20.176 7.754 1.000 20.173 98 ASP AAA O 1
ATOM 583 N N . GLU A 1 99 ? -12.489 -18.022 8.489 1.000 19.037 99 GLU AAA N 1
ATOM 584 C CA . GLU A 1 99 ? -13.962 -18.057 8.676 1.000 19.020 99 GLU AAA CA 1
ATOM 585 C C . GLU A 1 99 ? -14.676 -17.647 7.397 1.000 19.437 99 GLU AAA C 1
ATOM 586 O O . GLU A 1 99 ? -15.935 -17.663 7.406 1.000 20.091 99 GLU AAA O 1
ATOM 592 N N . HIS A 1 100 ? -13.935 -17.309 6.353 1.000 20.523 100 HIS AAA N 1
ATOM 593 C CA . HIS A 1 100 ? -14.468 -16.937 5.011 1.000 22.031 100 HIS AAA CA 1
ATOM 594 C C . HIS A 1 100 ? -15.577 -15.883 5.165 1.000 24.282 100 HIS AAA C 1
ATOM 595 O O . HIS A 1 100 ? -16.656 -16.000 4.536 1.000 22.777 100 HIS AAA O 1
ATOM 602 N N . ARG A 1 101 ? -15.337 -14.895 6.025 1.000 22.918 101 ARG AAA N 1
ATOM 603 C CA . ARG A 1 101 ? -16.233 -13.729 6.187 1.000 23.905 101 ARG AAA CA 1
ATOM 604 C C . ARG A 1 101 ? -15.363 -12.505 6.417 1.000 25.742 101 ARG AAA C 1
ATOM 605 O O . ARG A 1 101 ? -14.240 -12.623 6.936 1.000 22.943 101 ARG AAA O 1
ATOM 613 N N . PRO A 1 102 ? -15.861 -11.307 6.039 1.000 27.535 102 PRO AAA N 1
ATOM 614 C CA . PRO A 1 102 ? -15.109 -10.080 6.278 1.000 25.179 102 PRO AAA CA 1
ATOM 615 C C . PRO A 1 102 ? -14.663 -9.997 7.749 1.000 23.806 102 PRO AAA C 1
ATOM 616 O O . PRO A 1 102 ? -15.493 -10.264 8.636 1.000 21.038 102 PRO AAA O 1
ATOM 620 N N . GLY A 1 103 ? -13.381 -9.660 7.956 1.000 20.582 103 GLY AAA N 1
ATOM 621 C CA . GLY A 1 103 ? -12.793 -9.417 9.290 1.000 19.686 103 GLY AAA CA 1
ATOM 622 C C . GLY A 1 103 ? -12.097 -10.639 9.872 1.000 20.445 103 GLY AAA C 1
ATOM 623 O O . GLY A 1 103 ? -11.346 -10.462 10.845 1.000 20.663 103 GLY AAA O 1
ATOM 624 N N . TYR A 1 104 ? -12.419 -11.847 9.398 1.000 20.377 104 TYR AAA N 1
ATOM 625 C CA . TYR A 1 104 ? -11.979 -13.110 10.042 1.000 19.831 104 TYR AAA CA 1
ATOM 626 C C . TYR A 1 104 ? -11.452 -14.103 9.001 1.000 20.236 104 TYR AAA C 1
ATOM 627 O O . TYR A 1 104 ? -12.048 -15.197 8.817 1.000 20.819 104 TYR AAA O 1
ATOM 636 N N . ARG A 1 105 ? -10.340 -13.757 8.358 1.000 19.541 105 ARG AAA N 1
ATOM 637 C CA . ARG A 1 105 ? -9.778 -14.595 7.269 1.000 21.004 105 ARG AAA CA 1
ATOM 638 C C . ARG A 1 105 ? -8.610 -15.446 7.783 1.000 20.245 105 ARG AAA C 1
ATOM 639 O O . ARG A 1 105 ? -8.066 -16.257 6.991 1.000 19.905 105 ARG AAA O 1
ATOM 647 N N . GLY A 1 106 ? -8.264 -15.342 9.068 1.000 18.639 106 GLY AAA N 1
ATOM 648 C CA . GLY A 1 106 ? -7.143 -16.117 9.641 1.000 20.142 106 GLY AAA CA 1
ATOM 649 C C . GLY A 1 106 ? -5.801 -15.716 9.038 1.000 17.208 106 GLY AAA C 1
ATOM 650 O O . GLY A 1 106 ? -4.823 -16.452 9.211 1.000 17.493 106 GLY AAA O 1
ATOM 651 N N . GLN A 1 107 ? -5.732 -14.579 8.336 1.000 17.681 107 GLN AAA N 1
ATOM 652 C CA . GLN A 1 107 ? -4.529 -14.198 7.562 1.000 18.289 107 GLN AAA CA 1
ATOM 653 C C . GLN A 1 107 ? -4.564 -12.715 7.194 1.000 17.942 107 GLN AAA C 1
ATOM 654 O O . GLN A 1 107 ? -5.659 -12.166 6.941 1.000 17.950 107 GLN AAA O 1
ATOM 660 N N . ILE A 1 108 ? -3.400 -12.054 7.217 1.000 19.167 108 ILE AAA N 1
ATOM 661 C CA . ILE A 1 108 ? -3.319 -10.615 6.834 1.000 19.008 108 ILE AAA CA 1
ATOM 662 C C . ILE A 1 108 ? -3.660 -10.476 5.355 1.000 19.704 108 ILE AAA C 1
ATOM 663 O O . ILE A 1 108 ? -3.202 -11.297 4.577 1.000 18.723 108 ILE AAA O 1
ATOM 668 N N . THR A 1 109 ? -4.469 -9.467 5.024 1.000 19.915 109 THR AAA N 1
ATOM 669 C CA . THR A 1 109 ? -4.866 -9.146 3.624 1.000 20.130 109 THR AAA CA 1
ATOM 670 C C . THR A 1 109 ? -3.661 -8.652 2.829 1.000 22.471 109 THR AAA C 1
ATOM 671 O O . THR A 1 109 ? -2.818 -7.932 3.394 1.000 21.580 109 THR AAA O 1
ATOM 675 N N . LYS A 1 110 ? -3.639 -8.982 1.532 1.000 23.578 110 LYS AAA N 1
ATOM 676 C CA . LYS A 1 110 ? -2.779 -8.370 0.487 1.000 29.571 110 LYS AAA CA 1
ATOM 677 C C . LYS A 1 110 ? -3.142 -6.889 0.281 1.000 28.256 110 LYS AAA C 1
ATOM 678 O O . LYS A 1 110 ? -2.311 -6.169 -0.287 1.000 27.480 110 LYS AAA O 1
ATOM 684 N N . ASN A 1 111 ? -4.310 -6.418 0.739 1.000 24.563 111 ASN AAA N 1
ATOM 685 C CA . ASN A 1 111 ? -4.852 -5.105 0.295 1.000 26.360 111 ASN AAA CA 1
ATOM 686 C C . ASN A 1 111 ? -4.354 -3.951 1.158 1.000 24.844 111 ASN AAA C 1
ATOM 687 O O . ASN A 1 111 ? -4.746 -2.834 0.890 1.000 23.555 111 ASN AAA O 1
ATOM 692 N N . ILE A 1 112 ? -3.562 -4.218 2.198 1.000 23.257 112 ILE AAA N 1
ATOM 693 C CA . ILE A 1 112 ? -2.928 -3.168 3.036 1.000 20.820 112 ILE AAA CA 1
ATOM 694 C C . ILE A 1 112 ? -1.459 -3.552 3.119 1.000 21.430 112 ILE AAA C 1
ATOM 695 O O . ILE A 1 112 ? -1.168 -4.707 3.447 1.000 19.466 112 ILE AAA O 1
ATOM 700 N N . PRO A 1 113 ? -0.519 -2.625 2.841 1.000 20.069 113 PRO AAA N 1
ATOM 701 C CA . PRO A 1 113 ? 0.896 -2.969 2.868 1.000 20.787 113 PRO AAA CA 1
ATOM 702 C C . PRO A 1 113 ? 1.357 -3.209 4.307 1.000 21.510 113 PRO AAA C 1
ATOM 703 O O . PRO A 1 113 ? 0.825 -2.622 5.226 1.000 19.989 113 PRO AAA O 1
ATOM 707 N N . THR A 1 114 ? 2.359 -4.068 4.464 1.000 20.065 114 THR AAA N 1
ATOM 708 C CA . THR A 1 114 ? 2.997 -4.282 5.777 1.000 19.018 114 THR AAA CA 1
ATOM 709 C C . THR A 1 114 ? 4.061 -3.197 5.994 1.000 18.792 114 THR AAA C 1
ATOM 710 O O . THR A 1 114 ? 4.530 -2.568 5.053 1.000 17.237 114 THR AAA O 1
ATOM 714 N N . ILE A 1 115 ? 4.493 -3.054 7.222 1.000 17.742 115 ILE AAA N 1
ATOM 715 C CA . ILE A 1 115 ? 5.622 -2.168 7.596 1.000 16.733 115 ILE AAA CA 1
ATOM 716 C C . ILE A 1 115 ? 6.848 -2.531 6.755 1.000 16.984 115 ILE AAA C 1
ATOM 717 O O . ILE A 1 115 ? 7.583 -1.610 6.371 1.000 17.647 115 ILE AAA O 1
ATOM 722 N N . ALA A 1 116 ? 7.080 -3.814 6.464 1.000 18.455 116 ALA AAA N 1
ATOM 723 C CA . ALA A 1 116 ? 8.254 -4.249 5.659 1.000 18.268 116 ALA AAA CA 1
ATOM 724 C C . ALA A 1 116 ? 8.097 -3.703 4.238 1.000 19.082 116 ALA AAA C 1
ATOM 725 O O . ALA A 1 116 ? 9.055 -3.100 3.725 1.000 20.608 116 ALA AAA O 1
ATOM 727 N N . GLU A 1 117 ? 6.906 -3.805 3.649 1.000 19.171 117 GLU AAA N 1
ATOM 728 C CA . GLU A 1 117 ? 6.646 -3.273 2.284 1.000 19.818 117 GLU AAA CA 1
ATOM 729 C C . GLU A 1 117 ? 6.781 -1.738 2.304 1.000 19.793 117 GLU AAA C 1
ATOM 730 O O . GLU A 1 117 ? 7.318 -1.195 1.341 1.000 19.873 117 GLU AAA O 1
ATOM 736 N N . VAL A 1 118 ? 6.366 -1.058 3.371 1.000 18.300 118 VAL AAA N 1
ATOM 737 C CA . VAL A 1 118 ? 6.482 0.428 3.447 1.000 19.322 118 VAL AAA CA 1
ATOM 738 C C . VAL A 1 118 ? 7.960 0.814 3.513 1.000 20.788 118 VAL AAA C 1
ATOM 739 O O . VAL A 1 118 ? 8.395 1.763 2.789 1.000 23.236 118 VAL AAA O 1
ATOM 743 N N . MET A 1 119 ? 8.722 0.129 4.360 1.000 18.774 119 MET AAA N 1
ATOM 744 C CA . MET A 1 119 ? 10.147 0.471 4.567 1.000 21.349 119 MET AAA CA 1
ATOM 745 C C . MET A 1 119 ? 10.920 0.148 3.284 1.000 21.045 119 MET AAA C 1
ATOM 746 O O . MET A 1 119 ? 11.675 1.024 2.837 1.000 23.386 119 MET AAA O 1
ATOM 751 N N . LYS A 1 120 ? 10.678 -1.011 2.681 1.000 21.534 120 LYS AAA N 1
ATOM 752 C CA . LYS A 1 120 ? 11.301 -1.404 1.395 1.000 24.062 120 LYS AAA CA 1
ATOM 753 C C . LYS A 1 120 ? 11.030 -0.353 0.308 1.000 25.265 120 LYS AAA C 1
ATOM 754 O O . LYS A 1 120 ? 11.996 -0.017 -0.431 1.000 24.572 120 LYS AAA O 1
ATOM 760 N N . ALA A 1 121 ? 9.811 0.185 0.215 1.000 23.757 121 ALA AAA N 1
ATOM 761 C CA . ALA A 1 121 ? 9.456 1.186 -0.821 1.000 24.149 121 ALA AAA CA 1
ATOM 762 C C . ALA A 1 121 ? 10.272 2.466 -0.628 1.000 24.015 121 ALA AAA C 1
ATOM 763 O O . ALA A 1 121 ? 10.295 3.250 -1.570 1.000 25.485 121 ALA AAA O 1
ATOM 765 N N . ASN A 1 122 ? 10.848 2.681 0.564 1.000 22.299 122 ASN AAA N 1
ATOM 766 C CA . ASN A 1 122 ? 11.649 3.864 0.965 1.000 22.434 122 ASN AAA CA 1
ATOM 767 C C . ASN A 1 122 ? 13.147 3.523 1.058 1.000 22.980 122 ASN AAA C 1
ATOM 768 O O . ASN A 1 122 ? 13.884 4.308 1.690 1.000 25.870 122 ASN AAA O 1
ATOM 773 N N . GLY A 1 123 ? 13.566 2.414 0.448 1.000 23.246 123 GLY AAA N 1
ATOM 774 C CA . GLY A 1 123 ? 14.976 2.031 0.232 1.000 23.813 123 GLY AAA CA 1
ATOM 775 C C . GLY A 1 123 ? 15.568 1.215 1.377 1.000 22.999 123 GLY AAA C 1
ATOM 776 O O . GLY A 1 123 ? 16.790 0.960 1.355 1.000 23.083 123 GLY AAA O 1
ATOM 777 N N . TYR A 1 124 ? 14.762 0.787 2.336 1.000 20.873 124 TYR AAA N 1
ATOM 778 C CA . TYR A 1 124 ? 15.259 -0.003 3.485 1.000 21.255 124 TYR AAA CA 1
ATOM 779 C C . TYR A 1 124 ? 15.509 -1.445 3.035 1.000 19.397 124 TYR AAA C 1
ATOM 780 O O . TYR A 1 124 ? 14.706 -2.008 2.268 1.000 21.565 124 TYR AAA O 1
ATOM 789 N N . SER A 1 125 ? 16.594 -2.046 3.533 1.000 20.628 125 SER AAA N 1
ATOM 790 C CA . SER A 1 125 ? 16.755 -3.516 3.601 1.000 19.571 125 SER AAA CA 1
ATOM 791 C C . SER A 1 125 ? 15.857 -4.004 4.738 1.000 19.703 125 SER AAA C 1
ATOM 792 O O . SER A 1 125 ? 15.877 -3.367 5.807 1.000 21.500 125 SER AAA O 1
ATOM 795 N N . THR A 1 126 ? 15.117 -5.093 4.520 1.000 18.917 126 THR AAA N 1
ATOM 796 C CA . THR A 1 126 ? 14.104 -5.561 5.489 1.000 19.468 126 THR AAA CA 1
ATOM 797 C C . THR A 1 126 ? 14.444 -6.977 5.969 1.000 17.910 126 THR AAA C 1
ATOM 798 O O . THR A 1 126 ? 14.518 -7.891 5.159 1.000 17.878 126 THR AAA O 1
ATOM 802 N N . TYR A 1 127 ? 14.570 -7.174 7.276 1.000 17.392 127 TYR AAA N 1
ATOM 803 C CA . TYR A 1 127 ? 14.915 -8.495 7.830 1.000 18.068 127 TYR AAA CA 1
ATOM 804 C C . TYR A 1 127 ? 13.939 -8.828 8.957 1.000 17.839 127 TYR AAA C 1
ATOM 805 O O . TYR A 1 127 ? 13.602 -7.930 9.752 1.000 17.890 127 TYR AAA O 1
ATOM 814 N N . MET A 1 128 ? 13.555 -10.103 9.025 1.000 17.130 128 MET AAA N 1
ATOM 815 C CA . MET A 1 128 ? 12.738 -10.614 10.140 1.000 17.737 128 MET AAA CA 1
ATOM 816 C C . MET A 1 128 ? 13.300 -11.922 10.679 1.000 16.371 128 MET AAA C 1
ATOM 817 O O . MET A 1 128 ? 13.677 -12.805 9.902 1.000 16.802 128 MET AAA O 1
ATOM 822 N N . SER A 1 129 ? 13.343 -12.030 12.005 1.000 16.327 129 SER AAA N 1
ATOM 823 C CA . SER A 1 129 ? 13.699 -13.262 12.725 1.000 17.885 129 SER AAA CA 1
ATOM 824 C C . SER A 1 129 ? 12.537 -13.590 13.669 1.000 17.905 129 SER AAA C 1
ATOM 825 O O . SER A 1 129 ? 12.119 -12.685 14.406 1.000 18.530 129 SER AAA O 1
ATOM 828 N N . GLY A 1 130 ? 12.017 -14.816 13.622 1.000 16.857 130 GLY AAA N 1
ATOM 829 C CA . GLY A 1 130 ? 11.130 -15.362 14.656 1.000 17.096 130 GLY AAA CA 1
ATOM 830 C C . GLY A 1 130 ? 9.694 -15.548 14.190 1.000 16.628 130 GLY AAA C 1
ATOM 831 O O . GLY A 1 130 ? 9.451 -15.932 13.010 1.000 18.451 130 GLY AAA O 1
ATOM 832 N N . LYS A 1 131 ? 8.764 -15.363 15.123 1.000 16.724 131 LYS AAA N 1
ATOM 833 C CA . LYS A 1 131 ? 7.351 -15.824 15.026 1.000 15.096 131 LYS AAA CA 1
ATOM 834 C C . LYS A 1 131 ? 6.555 -14.901 14.091 1.000 17.363 131 LYS AAA C 1
ATOM 835 O O . LYS A 1 131 ? 6.543 -13.695 14.327 1.000 16.467 131 LYS AAA O 1
ATOM 841 N N . TRP A 1 132 ? 5.896 -15.469 13.066 1.000 16.959 132 TRP AAA N 1
ATOM 842 C CA . TRP A 1 132 ? 5.032 -14.702 12.128 1.000 16.560 132 TRP AAA CA 1
ATOM 843 C C . TRP A 1 132 ? 3.583 -14.676 12.634 1.000 16.671 132 TRP AAA C 1
ATOM 844 O O . TRP A 1 132 ? 3.125 -13.613 13.060 1.000 16.257 132 TRP AAA O 1
ATOM 855 N N . HIS A 1 133 ? 2.879 -15.803 12.562 1.000 17.163 133 HIS AAA N 1
ATOM 856 C CA . HIS A 1 133 ? 1.531 -16.000 13.146 1.000 16.979 133 HIS AAA CA 1
ATOM 857 C C . HIS A 1 133 ? 0.518 -15.058 12.496 1.000 16.899 133 HIS AAA C 1
ATOM 858 O O . HIS A 1 133 ? -0.420 -14.629 13.169 1.000 15.311 133 HIS AAA O 1
ATOM 865 N N . VAL A 1 134 ? 0.674 -14.747 11.212 1.000 16.071 134 VAL AAA N 1
ATOM 866 C CA . VAL A 1 134 ? -0.402 -14.055 10.455 1.000 16.138 134 VAL AAA CA 1
ATOM 867 C C . VAL A 1 134 ? -0.609 -14.748 9.092 1.000 17.064 134 VAL AAA C 1
ATOM 868 O O . VAL A 1 134 ? -1.299 -14.166 8.249 1.000 18.736 134 VAL AAA O 1
ATOM 872 N N . THR A 1 135 ? -0.115 -15.975 8.927 1.000 17.130 135 THR AAA N 1
ATOM 873 C CA . THR A 1 135 ? -0.408 -16.870 7.787 1.000 18.077 135 THR AAA CA 1
ATOM 874 C C . THR A 1 135 ? -1.372 -17.956 8.266 1.000 18.043 135 THR AAA C 1
ATOM 875 O O . THR A 1 135 ? -1.158 -18.493 9.357 1.000 19.535 135 THR AAA O 1
ATOM 879 N N . VAL A 1 136 ? -2.443 -18.209 7.527 1.000 18.229 136 VAL AAA N 1
ATOM 880 C CA . VAL A 1 136 ? -3.464 -19.205 7.952 1.000 18.442 136 VAL AAA CA 1
ATOM 881 C C . VAL A 1 136 ? -2.789 -20.570 8.171 1.000 17.675 136 VAL AAA C 1
ATOM 882 O O . VAL A 1 136 ? -1.926 -20.941 7.395 1.000 18.258 136 VAL AAA O 1
ATOM 886 N N . ASP A 1 137 ? -3.160 -21.280 9.235 1.000 20.757 137 ASP AAA N 1
ATOM 887 C CA . ASP A 1 137 ? -2.457 -22.512 9.678 1.000 21.312 137 ASP AAA CA 1
ATOM 888 C C . ASP A 1 137 ? -2.498 -23.569 8.563 1.000 23.077 137 ASP AAA C 1
ATOM 889 O O . ASP A 1 137 ? -1.539 -24.390 8.484 1.000 24.114 137 ASP AAA O 1
ATOM 894 N N . GLY A 1 138 ? -3.531 -23.548 7.718 1.000 21.137 138 GLY AAA N 1
ATOM 895 C CA . GLY A 1 138 ? -3.642 -24.535 6.633 1.000 21.786 138 GLY AAA CA 1
ATOM 896 C C . GLY A 1 138 ? -2.681 -24.265 5.488 1.000 22.907 138 GLY AAA C 1
ATOM 897 O O . GLY A 1 138 ? -2.675 -25.089 4.571 1.000 23.035 138 GLY AAA O 1
ATOM 898 N N . ALA A 1 139 ? -1.875 -23.189 5.517 1.000 21.068 139 ALA AAA N 1
ATOM 899 C CA . ALA A 1 139 ? -0.963 -22.796 4.414 1.000 20.331 139 ALA AAA CA 1
ATOM 900 C C . ALA A 1 139 ? 0.510 -22.987 4.819 1.000 20.526 139 ALA AAA C 1
ATOM 901 O O . ALA A 1 139 ? 1.359 -22.361 4.201 1.000 22.586 139 ALA AAA O 1
ATOM 903 N N . PHE A 1 140 ? 0.796 -23.858 5.788 1.000 20.463 140 PHE AAA N 1
ATOM 904 C CA . PHE A 1 140 ? 2.137 -24.025 6.399 1.000 20.422 140 PHE AAA CA 1
ATOM 905 C C . PHE A 1 140 ? 3.071 -24.874 5.514 1.000 24.534 140 PHE AAA C 1
ATOM 906 O O . PHE A 1 140 ? 4.273 -24.869 5.785 1.000 23.068 140 PHE AAA O 1
ATOM 914 N N . ASP A 1 141 ? 2.582 -25.509 4.449 1.000 26.796 141 ASP AAA N 1
ATOM 915 C CA . ASP A 1 141 ? 3.437 -26.433 3.655 1.000 30.356 141 ASP AAA CA 1
ATOM 916 C C . ASP A 1 141 ? 3.906 -25.785 2.358 1.000 28.196 141 ASP AAA C 1
ATOM 917 O O . ASP A 1 141 ? 4.870 -26.304 1.803 1.000 27.715 141 ASP AAA O 1
ATOM 922 N N . THR A 1 142 ? 3.274 -24.710 1.906 1.000 28.857 142 THR AAA N 1
ATOM 923 C CA . THR A 1 142 ? 3.686 -23.990 0.681 1.000 31.844 142 THR AAA CA 1
ATOM 924 C C . THR A 1 142 ? 3.333 -22.515 0.817 1.000 31.177 142 THR AAA C 1
ATOM 925 O O . THR A 1 142 ? 2.222 -22.166 1.237 1.000 26.462 142 THR AAA O 1
ATOM 929 N N . PRO A 1 143 ? 4.245 -21.612 0.387 1.000 32.864 143 PRO AAA N 1
ATOM 930 C CA . PRO A 1 143 ? 3.957 -20.189 0.360 1.000 29.531 143 PRO AAA CA 1
ATOM 931 C C . PRO A 1 143 ? 2.622 -19.976 -0.358 1.000 28.685 143 PRO AAA C 1
ATOM 932 O O . PRO A 1 143 ? 2.410 -20.579 -1.396 1.000 27.336 143 PRO AAA O 1
ATOM 936 N N . ASN A 1 144 ? 1.793 -19.083 0.177 1.000 24.721 144 ASN AAA N 1
ATOM 937 C CA . ASN A 1 144 ? 0.449 -18.771 -0.376 1.000 25.332 144 ASN AAA CA 1
ATOM 938 C C . ASN A 1 144 ? 0.293 -17.271 -0.648 1.000 23.815 144 ASN AAA C 1
ATOM 939 O O . ASN A 1 144 ? -0.856 -16.849 -0.897 1.000 24.460 144 ASN AAA O 1
ATOM 944 N N . GLY A 1 145 ? 1.380 -16.489 -0.560 1.000 22.508 145 GLY AAA N 1
ATOM 945 C CA . GLY A 1 145 ? 1.388 -15.029 -0.792 1.000 21.469 145 GLY AAA CA 1
ATOM 946 C C . GLY A 1 145 ? 1.493 -14.229 0.506 1.000 20.445 145 GLY AAA C 1
ATOM 947 O O . GLY A 1 145 ? 1.734 -13.015 0.432 1.000 21.161 145 GLY AAA O 1
ATOM 948 N N . SER A 1 146 ? 1.303 -14.866 1.668 1.000 20.492 146 SER AAA N 1
ATOM 949 C CA . SER A 1 146 ? 1.250 -14.171 2.987 1.000 19.715 146 SER AAA CA 1
ATOM 950 C C . SER A 1 146 ? 2.534 -14.417 3.785 1.000 19.278 146 SER AAA C 1
ATOM 951 O O . SER A 1 146 ? 2.619 -13.922 4.922 1.000 19.666 146 SER AAA O 1
ATOM 954 N N . TYR A 1 147 ? 3.486 -15.187 3.253 1.000 20.398 147 TYR AAA N 1
ATOM 955 C CA . TYR A 1 147 ? 4.721 -15.519 4.014 1.000 19.694 147 TYR AAA CA 1
ATOM 956 C C . TYR A 1 147 ? 5.545 -14.245 4.186 1.000 18.308 147 TYR AAA C 1
ATOM 957 O O . TYR A 1 147 ? 5.472 -13.325 3.371 1.000 18.838 147 TYR AAA O 1
ATOM 966 N N . PRO A 1 148 ? 6.354 -14.140 5.260 1.000 18.278 148 PRO AAA N 1
ATOM 967 C CA . PRO A 1 148 ? 7.195 -12.956 5.485 1.000 18.520 148 PRO AAA CA 1
ATOM 968 C C . PRO A 1 148 ? 7.953 -12.476 4.240 1.000 18.324 148 PRO AAA C 1
ATOM 969 O O . PRO A 1 148 ? 7.910 -11.314 3.936 1.000 18.261 148 PRO AAA O 1
ATOM 973 N N . ALA A 1 149 ? 8.576 -13.385 3.500 1.000 20.199 149 ALA AAA N 1
ATOM 974 C CA . ALA A 1 149 ? 9.430 -13.012 2.354 1.000 20.193 149 ALA AAA CA 1
ATOM 975 C C . ALA A 1 149 ? 8.574 -12.676 1.126 1.000 23.099 149 ALA AAA C 1
ATOM 976 O O . ALA A 1 149 ? 9.169 -12.193 0.141 1.000 21.647 149 ALA AAA O 1
ATOM 978 N N . GLN A 1 150 ? 7.254 -12.905 1.181 1.000 20.669 150 GLN AAA N 1
ATOM 979 C CA . GLN A 1 150 ? 6.280 -12.423 0.157 1.000 21.522 150 GLN AAA CA 1
ATOM 980 C C . GLN A 1 150 ? 5.621 -11.110 0.592 1.000 21.161 150 GLN AAA C 1
ATOM 981 O O . GLN A 1 150 ? 4.929 -10.541 -0.222 1.000 22.348 150 GLN AAA O 1
ATOM 987 N N . ARG A 1 151 ? 5.778 -10.667 1.846 1.000 18.602 151 ARG AAA N 1
ATOM 988 C CA . ARG A 1 151 ? 5.085 -9.467 2.374 1.000 18.527 151 ARG AAA CA 1
ATOM 989 C C . ARG A 1 151 ? 6.131 -8.441 2.831 1.000 19.533 151 ARG AAA C 1
ATOM 990 O O . ARG A 1 151 ? 5.928 -7.758 3.865 1.000 19.992 151 ARG AAA O 1
ATOM 998 N N . GLY A 1 152 ? 7.220 -8.314 2.065 1.000 18.920 152 GLY AAA N 1
ATOM 999 C CA . GLY A 1 152 ? 8.122 -7.161 2.201 1.000 20.599 152 GLY AAA CA 1
ATOM 1000 C C . GLY A 1 152 ? 9.483 -7.483 2.793 1.000 19.156 152 GLY AAA C 1
ATOM 1001 O O . GLY A 1 152 ? 10.309 -6.584 2.710 1.000 20.154 152 GLY AAA O 1
ATOM 1002 N N . PHE A 1 153 ? 9.704 -8.666 3.378 1.000 19.092 153 PHE AAA N 1
ATOM 1003 C CA . PHE A 1 153 ? 10.988 -8.996 4.037 1.000 19.378 153 PHE AAA CA 1
ATOM 1004 C C . PHE A 1 153 ? 11.958 -9.621 3.027 1.000 19.974 153 PHE AAA C 1
ATOM 1005 O O . PHE A 1 153 ? 11.682 -10.703 2.469 1.000 19.311 153 PHE AAA O 1
ATOM 1013 N N . ASP A 1 154 ? 13.123 -8.988 2.883 1.000 18.598 154 ASP AAA N 1
ATOM 1014 C CA . ASP A 1 154 ? 14.261 -9.449 2.053 1.000 19.005 154 ASP AAA CA 1
ATOM 1015 C C . ASP A 1 154 ? 14.795 -10.733 2.667 1.000 18.760 154 ASP AAA C 1
ATOM 1016 O O . ASP A 1 154 ? 15.077 -11.677 1.940 1.000 18.427 154 ASP AAA O 1
ATOM 1021 N N . LYS A 1 155 ? 14.894 -10.782 3.994 1.000 19.470 155 LYS AAA N 1
ATOM 1022 C CA . LYS A 1 155 ? 15.361 -12.001 4.685 1.000 19.807 155 LYS AAA CA 1
ATOM 1023 C C . LYS A 1 155 ? 14.386 -12.344 5.801 1.000 20.017 155 LYS AAA C 1
ATOM 1024 O O . LYS A 1 155 ? 13.951 -11.439 6.538 1.000 18.137 155 LYS AAA O 1
ATOM 1030 N N . TYR A 1 156 ? 14.101 -13.633 5.912 1.000 18.108 156 TYR AAA N 1
ATOM 1031 C CA . TYR A 1 156 ? 13.303 -14.190 7.025 1.000 17.979 156 TYR AAA CA 1
ATOM 1032 C C . TYR A 1 156 ? 13.955 -15.465 7.540 1.000 18.914 156 TYR AAA C 1
ATOM 1033 O O . TYR A 1 156 ? 14.347 -16.344 6.749 1.000 20.818 156 TYR AAA O 1
ATOM 1042 N N . TYR A 1 157 ? 14.034 -15.589 8.863 1.000 18.218 157 TYR AAA N 1
ATOM 1043 C CA . TYR A 1 157 ? 14.294 -16.876 9.527 1.000 18.189 157 TYR AAA CA 1
ATOM 1044 C C . TYR A 1 157 ? 13.318 -16.991 10.690 1.000 19.190 157 TYR AAA C 1
ATOM 1045 O O . TYR A 1 157 ? 13.390 -16.137 11.577 1.000 18.598 157 TYR AAA O 1
ATOM 1054 N N . GLY A 1 158 ? 12.502 -18.044 10.730 1.000 17.573 158 GLY AAA N 1
ATOM 1055 C CA . GLY A 1 158 ? 11.714 -18.336 11.927 1.000 17.927 158 GLY AAA CA 1
ATOM 1056 C C . GLY A 1 158 ? 10.607 -19.332 11.644 1.000 18.262 158 GLY AAA C 1
ATOM 1057 O O . GLY A 1 158 ? 10.512 -19.880 10.517 1.000 17.848 158 GLY AAA O 1
ATOM 1058 N N . CYS A 1 159 ? 9.764 -19.519 12.625 1.000 17.427 159 CYS AAA N 1
ATOM 1059 C CA . CYS A 1 159 ? 8.618 -20.440 12.536 1.000 17.125 159 CYS AAA CA 1
ATOM 1060 C C . CYS A 1 159 ? 7.371 -19.623 12.215 1.000 18.299 159 CYS AAA C 1
ATOM 1061 O O . CYS A 1 159 ? 7.141 -18.603 12.847 1.000 17.677 159 CYS AAA O 1
ATOM 1064 N N . LEU A 1 160 ? 6.601 -20.034 11.219 1.000 17.513 160 LEU AAA N 1
ATOM 1065 C CA . LEU A 1 160 ? 5.327 -19.342 10.882 1.000 18.787 160 LEU AAA CA 1
ATOM 1066 C C . LEU A 1 160 ? 4.266 -19.529 11.974 1.000 19.593 160 LEU AAA C 1
ATOM 1067 O O . LEU A 1 160 ? 3.392 -18.652 12.117 1.000 20.261 160 LEU AAA O 1
ATOM 1072 N N A SER A 1 161 ? 4.345 -20.626 12.728 0.500 18.441 161 SER AAA N 1
ATOM 1073 N N B SER A 1 161 ? 4.306 -20.638 12.721 0.500 19.874 161 SER AAA N 1
ATOM 1074 C CA A SER A 1 161 ? 3.326 -21.024 13.720 0.500 18.376 161 SER AAA CA 1
ATOM 1075 C CA B SER A 1 161 ? 3.237 -21.021 13.674 0.500 20.825 161 SER AAA CA 1
ATOM 1076 C C A SER A 1 161 ? 3.276 -20.036 14.889 0.500 18.017 161 SER AAA C 1
ATOM 1077 C C B SER A 1 161 ? 3.286 -20.138 14.927 0.500 19.309 161 SER AAA C 1
ATOM 1078 O O A SER A 1 161 ? 4.280 -19.367 15.133 0.500 17.693 161 SER AAA O 1
ATOM 1079 O O B SER A 1 161 ? 4.368 -19.660 15.279 0.500 18.213 161 SER AAA O 1
ATOM 1084 N N . GLY A 1 162 ? 2.132 -19.976 15.577 1.000 17.793 162 GLY AAA N 1
ATOM 1085 C CA . GLY A 1 162 ? 2.001 -19.277 16.862 1.000 17.714 162 GLY AAA CA 1
ATOM 1086 C C . GLY A 1 162 ? 2.295 -20.142 18.064 1.000 18.829 162 GLY AAA C 1
ATOM 1087 O O . GLY A 1 162 ? 2.428 -19.567 19.176 1.000 17.144 162 GLY AAA O 1
ATOM 1088 N N . GLY A 1 163 ? 2.405 -21.469 17.878 1.000 19.860 163 GLY AAA N 1
ATOM 1089 C CA . GLY A 1 163 ? 2.587 -22.397 18.999 1.000 21.104 163 GLY AAA CA 1
ATOM 1090 C C . GLY A 1 163 ? 3.728 -23.366 18.737 1.000 21.816 163 GLY AAA C 1
ATOM 1091 O O . GLY A 1 163 ? 4.453 -23.219 17.715 1.000 21.868 163 GLY AAA O 1
ATOM 1092 N N . GLY A 1 164 ? 3.889 -24.311 19.648 1.000 21.664 164 GLY AAA N 1
ATOM 1093 C CA . GLY A 1 164 ? 4.879 -25.395 19.524 1.000 21.252 164 GLY AAA CA 1
ATOM 1094 C C . GLY A 1 164 ? 6.040 -25.199 20.460 1.000 21.841 164 GLY AAA C 1
ATOM 1095 O O . GLY A 1 164 ? 6.002 -24.280 21.305 1.000 20.835 164 GLY AAA O 1
ATOM 1096 N N . SER A 1 165 ? 7.013 -26.107 20.382 1.000 20.204 165 SER AAA N 1
ATOM 1097 C CA . SER A 1 165 ? 8.111 -26.218 21.360 1.000 19.538 165 SER AAA CA 1
ATOM 1098 C C . SER A 1 165 ? 9.273 -25.310 20.936 1.000 20.155 165 SER AAA C 1
ATOM 1099 O O . SER A 1 165 ? 9.374 -24.925 19.773 1.000 21.041 165 SER AAA O 1
ATOM 1102 N N . TYR A 1 166 ? 10.151 -25.012 21.869 1.000 19.792 166 TYR AAA N 1
ATOM 1103 C CA . TYR A 1 166 ? 11.440 -24.294 21.654 1.000 18.710 166 TYR AAA CA 1
ATOM 1104 C C . TYR A 1 166 ? 12.484 -25.198 20.983 1.000 19.473 166 TYR AAA C 1
ATOM 1105 O O . TYR A 1 166 ? 13.498 -24.669 20.473 1.000 18.285 166 TYR AAA O 1
ATOM 1114 N N . TYR A 1 167 ? 12.286 -26.521 21.032 1.000 20.108 167 TYR AAA N 1
ATOM 1115 C CA . TYR A 1 167 ? 13.298 -27.521 20.604 1.000 19.566 167 TYR AAA CA 1
ATOM 1116 C C . TYR A 1 167 ? 13.018 -27.971 19.166 1.000 20.782 167 TYR AAA C 1
ATOM 1117 O O . TYR A 1 167 ? 13.964 -28.425 18.476 1.000 20.252 167 TYR AAA O 1
ATOM 1126 N N . LYS A 1 168 ? 11.767 -27.916 18.708 1.000 19.843 168 LYS AAA N 1
ATOM 1127 C CA . LYS A 1 168 ? 11.481 -28.209 17.280 1.000 21.476 168 LYS AAA CA 1
ATOM 1128 C C . LYS A 1 168 ? 10.223 -27.496 16.812 1.000 20.789 168 LYS AAA C 1
ATOM 1129 O O . LYS A 1 168 ? 9.154 -28.066 16.626 1.000 18.742 168 LYS AAA O 1
ATOM 1135 N N . PRO A 1 169 ? 10.362 -26.188 16.562 1.000 20.693 169 PRO AAA N 1
ATOM 1136 C CA . PRO A 1 169 ? 9.269 -25.403 16.019 1.000 22.027 169 PRO AAA CA 1
ATOM 1137 C C . PRO A 1 169 ? 8.962 -25.911 14.613 1.000 22.027 169 PRO AAA C 1
ATOM 1138 O O . PRO A 1 169 ? 9.870 -26.398 13.917 1.000 22.040 169 PRO AAA O 1
ATOM 1142 N N . THR A 1 170 ? 7.708 -25.815 14.221 1.000 20.170 170 THR AAA N 1
ATOM 1143 C CA . THR A 1 170 ? 7.306 -26.154 12.827 1.000 21.079 170 THR AAA CA 1
ATOM 1144 C C . THR A 1 170 ? 6.146 -25.262 12.397 1.000 18.118 170 THR AAA C 1
ATOM 1145 O O . THR A 1 170 ? 5.189 -25.116 13.161 1.000 18.812 170 THR AAA O 1
ATOM 1149 N N . PRO A 1 171 ? 6.110 -24.784 11.128 1.000 18.681 171 PRO AAA N 1
ATOM 1150 C CA . PRO A 1 171 ? 7.205 -24.961 10.182 1.000 18.898 171 PRO AAA CA 1
ATOM 1151 C C . PRO A 1 171 ? 8.241 -23.836 10.260 1.000 19.268 171 PRO AAA C 1
ATOM 1152 O O . PRO A 1 171 ? 7.830 -22.681 10.315 1.000 20.530 171 PRO AAA O 1
ATOM 1156 N N . VAL A 1 172 ? 9.535 -24.182 10.180 1.000 18.363 172 VAL AAA N 1
ATOM 1157 C CA . VAL A 1 172 ? 10.611 -23.159 10.111 1.000 18.979 172 VAL AAA CA 1
ATOM 1158 C C . VAL A 1 172 ? 10.940 -22.919 8.647 1.000 19.657 172 VAL AAA C 1
ATOM 1159 O O . VAL A 1 172 ? 11.075 -23.902 7.899 1.000 19.075 172 VAL AAA O 1
ATOM 1163 N N . TYR A 1 173 ? 11.049 -21.655 8.271 1.000 17.848 173 TYR AAA N 1
ATOM 1164 C CA . TYR A 1 173 ? 11.413 -21.244 6.901 1.000 18.783 173 TYR AAA CA 1
ATOM 1165 C C . TYR A 1 173 ? 12.612 -20.310 6.974 1.000 20.044 173 TYR AAA C 1
ATOM 1166 O O . TYR A 1 173 ? 12.708 -19.471 7.883 1.000 19.534 173 TYR AAA O 1
ATOM 1175 N N . SER A 1 174 ? 13.505 -20.497 6.018 1.000 20.523 174 SER AAA N 1
ATOM 1176 C CA . SER A 1 174 ? 14.543 -19.521 5.637 1.000 20.079 174 SER AAA CA 1
ATOM 1177 C C . SER A 1 174 ? 14.057 -18.900 4.339 1.000 20.496 174 SER AAA C 1
ATOM 1178 O O . SER A 1 174 ? 14.117 -19.605 3.336 1.000 19.709 174 SER AAA O 1
ATOM 1181 N N . ASN A 1 175 ? 13.523 -17.673 4.380 1.000 21.956 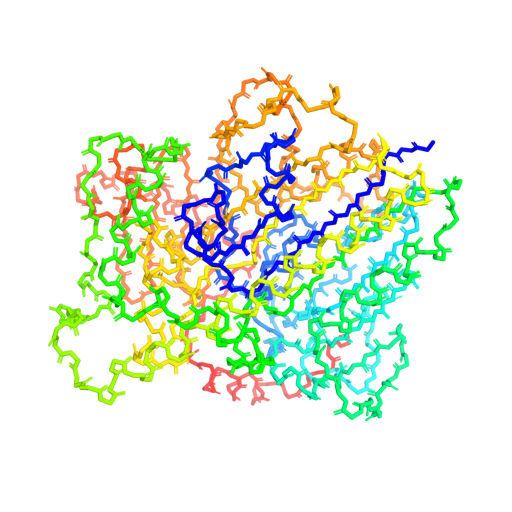175 ASN AAA N 1
ATOM 1182 C CA . ASN A 1 175 ? 12.774 -17.053 3.253 1.000 23.150 175 ASN AAA CA 1
ATOM 1183 C C . ASN A 1 175 ? 11.622 -17.996 2.858 1.000 21.978 175 ASN AAA C 1
ATOM 1184 O O . ASN A 1 175 ? 10.698 -18.139 3.655 1.000 22.009 175 ASN AAA O 1
ATOM 1189 N N . LEU A 1 176 ? 11.657 -18.642 1.686 1.000 19.786 176 LEU AAA N 1
ATOM 1190 C CA . LEU A 1 176 ? 10.577 -19.562 1.272 1.000 19.505 176 LEU AAA CA 1
ATOM 1191 C C . LEU A 1 176 ? 11.057 -21.021 1.356 1.000 20.485 176 LEU AAA C 1
ATOM 1192 O O . LEU A 1 176 ? 10.260 -21.902 1.070 1.000 20.836 176 LEU AAA O 1
ATOM 1197 N N . THR A 1 177 ? 12.280 -21.281 1.824 1.000 20.062 177 THR AAA N 1
ATOM 1198 C CA . THR A 1 177 ? 12.802 -22.661 1.971 1.000 21.138 177 THR AAA CA 1
ATOM 1199 C C . THR A 1 177 ? 12.424 -23.274 3.306 1.000 21.229 177 THR AAA C 1
ATOM 1200 O O . THR A 1 177 ? 12.816 -22.744 4.354 1.000 21.366 177 THR AAA O 1
ATOM 1204 N N . ARG A 1 178 ? 11.780 -24.430 3.254 1.000 22.108 178 ARG AAA N 1
ATOM 1205 C CA . ARG A 1 178 ? 11.394 -25.161 4.477 1.000 23.494 178 ARG AAA CA 1
ATOM 1206 C C . ARG A 1 178 ? 12.662 -25.753 5.077 1.000 23.607 178 ARG AAA C 1
ATOM 1207 O O . ARG A 1 178 ? 13.401 -26.403 4.325 1.000 22.873 178 ARG AAA O 1
ATOM 1215 N N . ILE A 1 179 ? 12.862 -25.580 6.385 1.000 21.891 179 ILE AAA N 1
ATOM 1216 C CA . ILE A 1 179 ? 13.988 -26.177 7.152 1.000 26.194 179 ILE AAA CA 1
ATOM 1217 C C . ILE A 1 179 ? 13.399 -27.320 7.981 1.000 27.742 179 ILE AAA C 1
ATOM 1218 O O . ILE A 1 179 ? 12.568 -27.021 8.867 1.000 28.121 179 ILE AAA O 1
ATOM 1223 N N . LYS A 1 180 ? 13.839 -28.549 7.714 1.000 28.439 180 LYS AAA N 1
ATOM 1224 C CA . LYS A 1 180 ? 13.317 -29.794 8.338 1.000 35.356 180 LYS AAA CA 1
ATOM 1225 C C . LYS A 1 180 ? 14.312 -30.320 9.374 1.000 33.237 180 LYS AAA C 1
ATOM 1226 O O . LYS A 1 180 ? 13.879 -31.020 10.276 1.000 33.055 180 LYS AAA O 1
ATOM 1232 N N . GLU A 1 181 ? 15.594 -29.971 9.261 1.000 32.391 181 GLU AAA N 1
ATOM 1233 C CA . GLU A 1 181 ? 16.651 -30.523 10.135 1.000 34.385 181 GLU AAA CA 1
ATOM 1234 C C . GLU A 1 181 ? 17.187 -29.425 11.047 1.000 30.471 181 GLU AAA C 1
ATOM 1235 O O . GLU A 1 181 ? 17.422 -28.306 10.567 1.000 27.600 181 GLU AAA O 1
ATOM 1241 N N . PHE A 1 182 ? 17.408 -29.779 12.310 1.000 26.310 182 PHE AAA N 1
ATOM 1242 C CA . PHE A 1 182 ? 17.818 -28.863 13.400 1.000 28.475 182 PHE AAA CA 1
ATOM 1243 C C . PHE A 1 182 ? 19.067 -29.416 14.075 1.000 28.112 182 PHE AAA C 1
ATOM 1244 O O . PHE A 1 182 ? 19.156 -30.622 14.301 1.000 27.837 182 PHE AAA O 1
ATOM 1252 N N . PRO A 1 183 ? 20.025 -28.556 14.462 1.000 26.079 183 PRO AAA N 1
ATOM 1253 C CA . PRO A 1 183 ? 21.201 -28.990 15.213 1.000 29.464 183 PRO AAA CA 1
ATOM 1254 C C . PRO A 1 183 ? 20.750 -29.510 16.584 1.000 30.629 183 PRO AAA C 1
ATOM 1255 O O . PRO A 1 183 ? 19.690 -29.150 17.013 1.000 28.248 183 PRO AAA O 1
ATOM 1259 N N . ASP A 1 184 ? 21.549 -30.359 17.237 1.000 32.886 184 ASP AAA N 1
ATOM 1260 C CA . ASP A 1 184 ? 21.071 -31.149 18.407 1.000 39.551 184 ASP AAA CA 1
ATOM 1261 C C . ASP A 1 184 ? 20.833 -30.262 19.642 1.000 35.182 184 ASP AAA C 1
ATOM 1262 O O . ASP A 1 184 ? 20.035 -30.681 20.493 1.000 41.102 184 ASP AAA O 1
ATOM 1267 N N . ASP A 1 185 ? 21.488 -29.106 19.736 1.000 27.257 185 ASP AAA N 1
ATOM 1268 C CA . ASP A 1 185 ? 21.364 -28.137 20.860 1.000 28.551 185 ASP AAA CA 1
ATOM 1269 C C . ASP A 1 185 ? 20.409 -26.981 20.481 1.000 24.136 185 ASP AAA C 1
ATOM 1270 O O . ASP A 1 185 ? 20.492 -25.912 21.124 1.000 22.129 185 ASP AAA O 1
ATOM 1275 N N . TYR A 1 186 ? 19.586 -27.144 19.441 1.000 22.607 186 TYR AAA N 1
ATOM 1276 C CA . TYR A 1 186 ? 18.672 -26.077 18.958 1.000 21.865 186 TYR AAA CA 1
ATOM 1277 C C . TYR A 1 186 ? 17.806 -25.574 20.113 1.000 20.823 186 TYR AAA C 1
ATOM 1278 O O . TYR A 1 186 ? 17.207 -26.364 20.832 1.000 20.255 186 TYR AAA O 1
ATOM 1287 N N . TYR A 1 187 ? 17.725 -24.253 20.267 1.000 20.018 187 TYR AAA N 1
ATOM 1288 C CA . TYR A 1 187 ? 16.758 -23.562 21.141 1.000 19.801 187 TYR AAA CA 1
ATOM 1289 C C . TYR A 1 187 ? 16.225 -22.363 20.346 1.000 18.726 187 TYR AAA C 1
ATOM 1290 O O . TYR A 1 187 ? 17.044 -21.478 20.003 1.000 17.977 187 TYR AAA O 1
ATOM 1299 N N . TYR A 1 188 ? 14.905 -22.281 20.155 1.000 17.577 188 TYR AAA N 1
ATOM 1300 C CA . TYR A 1 188 ? 14.289 -21.332 19.205 1.000 16.820 188 TYR AAA CA 1
ATOM 1301 C C . TYR A 1 188 ? 14.735 -19.901 19.523 1.000 16.639 188 TYR AAA C 1
ATOM 1302 O O . TYR A 1 188 ? 15.080 -19.171 18.609 1.000 16.577 188 TYR AAA O 1
ATOM 1311 N N . THR A 1 189 ? 14.749 -19.484 20.795 1.000 17.479 189 THR AAA N 1
ATOM 1312 C CA . THR A 1 189 ? 15.157 -18.100 21.183 1.000 17.101 189 THR AAA CA 1
ATOM 1313 C C . THR A 1 189 ? 16.588 -17.830 20.687 1.000 17.356 189 THR AAA C 1
ATOM 1314 O O . THR A 1 189 ? 16.855 -16.737 20.138 1.000 17.574 189 THR AAA O 1
ATOM 1318 N N . THR A 1 190 ? 17.503 -18.777 20.902 1.000 17.545 190 THR AAA N 1
ATOM 1319 C CA . THR A 1 190 ? 18.905 -18.645 20.455 1.000 16.888 190 THR AAA CA 1
ATOM 1320 C C . THR A 1 190 ? 18.935 -18.528 18.924 1.000 16.606 190 THR AAA C 1
ATOM 1321 O O . THR A 1 190 ? 19.737 -17.718 18.425 1.000 17.146 190 THR AAA O 1
ATOM 1325 N N . ALA A 1 191 ? 18.152 -19.321 18.209 1.000 15.943 191 ALA AAA N 1
ATOM 1326 C CA . ALA A 1 191 ? 18.172 -19.290 16.721 1.000 16.321 191 ALA AAA CA 1
ATOM 1327 C C . ALA A 1 191 ? 17.649 -17.934 16.231 1.000 16.821 191 ALA AAA C 1
ATOM 1328 O O . ALA A 1 191 ? 18.124 -17.412 15.215 1.000 17.193 191 ALA AAA O 1
ATOM 1330 N N . ILE A 1 192 ? 16.639 -17.396 16.891 1.000 16.982 192 ILE AAA N 1
ATOM 1331 C CA . ILE A 1 192 ? 16.067 -16.061 16.543 1.000 17.221 192 ILE AAA CA 1
ATOM 1332 C C . ILE A 1 192 ? 17.166 -15.006 16.717 1.000 17.515 192 ILE AAA C 1
ATOM 1333 O O . ILE A 1 192 ? 17.468 -14.303 15.777 1.000 17.639 192 ILE AAA O 1
ATOM 1338 N N . THR A 1 193 ? 17.799 -14.968 17.878 1.000 17.535 193 THR AAA N 1
ATOM 1339 C CA . THR A 1 193 ? 18.899 -14.014 18.161 1.000 17.826 193 THR AAA CA 1
ATOM 1340 C C . THR A 1 193 ? 20.032 -14.223 17.151 1.000 18.031 193 THR AAA C 1
ATOM 1341 O O . THR A 1 193 ? 20.471 -13.225 16.589 1.000 16.988 193 THR AAA O 1
ATOM 1345 N N . ASP A 1 194 ? 20.461 -15.466 16.919 1.000 18.687 194 ASP AAA N 1
ATOM 1346 C CA . ASP A 1 194 ? 21.615 -15.743 16.020 1.000 19.043 194 ASP AAA CA 1
ATOM 1347 C C . ASP A 1 194 ? 21.257 -15.326 14.590 1.000 17.831 194 ASP AAA C 1
ATOM 1348 O O . ASP A 1 194 ? 22.117 -14.765 13.891 1.000 17.257 194 ASP AAA O 1
ATOM 1353 N N . SER A 1 195 ? 20.026 -15.536 14.153 1.000 18.504 195 SER AAA N 1
ATOM 1354 C CA . SER A 1 195 ? 19.657 -15.177 12.761 1.000 19.391 195 SER AAA CA 1
ATOM 1355 C C . SER A 1 195 ? 19.663 -13.648 12.657 1.000 18.439 195 SER AAA C 1
ATOM 1356 O O . SER A 1 195 ? 20.216 -13.139 11.696 1.000 18.707 195 SER AAA O 1
ATOM 1359 N N . ALA A 1 196 ? 19.135 -12.945 13.662 1.000 17.501 196 ALA AAA N 1
ATOM 1360 C CA . ALA A 1 196 ? 19.087 -11.465 13.676 1.000 18.743 196 ALA AAA CA 1
ATOM 1361 C C . ALA A 1 196 ? 20.525 -10.931 13.675 1.000 19.007 196 ALA AAA C 1
ATOM 1362 O O . ALA A 1 196 ? 20.826 -10.037 12.874 1.000 18.097 196 ALA AAA O 1
ATOM 1364 N N . VAL A 1 197 ? 21.380 -11.462 14.548 1.000 17.815 197 VAL AAA N 1
ATOM 1365 C CA . VAL A 1 197 ? 22.823 -11.063 14.579 1.000 19.038 197 VAL AAA CA 1
ATOM 1366 C C . VAL A 1 197 ? 23.442 -11.251 13.179 1.000 19.767 197 VAL AAA C 1
ATOM 1367 O O . VAL A 1 197 ? 24.149 -10.341 12.712 1.000 21.824 197 VAL AAA O 1
ATOM 1371 N N A SER A 1 198 ? 23.183 -12.386 12.519 0.500 20.178 198 SER AAA N 1
ATOM 1372 N N B SER A 1 198 ? 23.222 -12.406 12.550 0.500 19.496 198 SER AAA N 1
ATOM 1373 C CA A SER A 1 198 ? 23.739 -12.744 11.181 0.500 21.043 198 SER AAA CA 1
ATOM 1374 C CA B SER A 1 198 ? 23.743 -12.713 11.192 0.500 19.932 198 SER AAA CA 1
ATOM 1375 C C A SER A 1 198 ? 23.233 -11.784 10.100 0.500 20.841 198 SER AAA C 1
ATOM 1376 C C B SER A 1 198 ? 23.282 -11.626 10.221 0.500 20.342 198 SER AAA C 1
ATOM 1377 O O A SER A 1 198 ? 23.982 -11.513 9.125 0.500 19.658 198 SER AAA O 1
ATOM 1378 O O B SER A 1 198 ? 24.131 -11.038 9.506 0.500 19.559 198 SER AAA O 1
ATOM 1383 N N . PHE A 1 199 ? 21.977 -11.343 10.210 1.000 19.818 199 PHE AAA N 1
ATOM 1384 C CA . PHE A 1 199 ? 21.396 -10.358 9.270 1.000 20.111 199 PHE AAA CA 1
ATOM 1385 C C . PHE A 1 199 ? 22.087 -8.995 9.435 1.000 21.037 199 PHE AAA C 1
ATOM 1386 O O . PHE A 1 199 ? 22.407 -8.333 8.436 1.000 21.652 199 PHE AAA O 1
ATOM 1394 N N . VAL A 1 200 ? 22.340 -8.577 10.663 1.000 19.193 200 VAL AAA N 1
ATOM 1395 C CA . VAL A 1 200 ? 23.045 -7.299 10.910 1.000 19.521 200 VAL AAA CA 1
ATOM 1396 C C . VAL A 1 200 ? 24.499 -7.438 10.419 1.000 21.031 200 VAL AAA C 1
ATOM 1397 O O . VAL A 1 200 ? 24.965 -6.512 9.757 1.000 20.301 200 VAL AAA O 1
ATOM 1401 N N . LYS A 1 201 ? 25.177 -8.551 10.701 1.000 19.950 201 LYS AAA N 1
ATOM 1402 C CA . LYS A 1 201 ? 26.593 -8.711 10.279 1.000 21.629 201 LYS AAA CA 1
ATOM 1403 C C . LYS A 1 201 ? 26.691 -8.532 8.760 1.000 22.545 201 LYS AAA C 1
ATOM 1404 O O . LYS A 1 201 ? 27.687 -7.929 8.326 1.000 21.066 201 LYS AAA O 1
ATOM 1410 N N . GLN A 1 202 ? 25.731 -9.073 7.999 1.000 22.437 202 GLN AAA N 1
ATOM 1411 C CA . GLN A 1 202 ? 25.776 -9.134 6.505 1.000 24.366 202 GLN AAA CA 1
ATOM 1412 C C . GLN A 1 202 ? 25.209 -7.831 5.921 1.000 22.986 202 GLN AAA C 1
ATOM 1413 O O . GLN A 1 202 ? 25.227 -7.656 4.681 1.000 23.769 202 GLN AAA O 1
ATOM 1419 N N . HIS A 1 203 ? 24.671 -6.949 6.755 1.000 21.360 203 HIS AAA N 1
ATOM 1420 C CA . HIS A 1 203 ? 23.949 -5.741 6.288 1.000 22.323 203 HIS AAA CA 1
ATOM 1421 C C . HIS A 1 203 ? 24.920 -4.738 5.676 1.000 22.603 203 HIS AAA C 1
ATOM 1422 O O . HIS A 1 203 ? 25.877 -4.326 6.328 1.000 21.565 203 HIS AAA O 1
ATOM 1429 N N . PRO A 1 204 ? 24.717 -4.301 4.417 1.000 21.893 2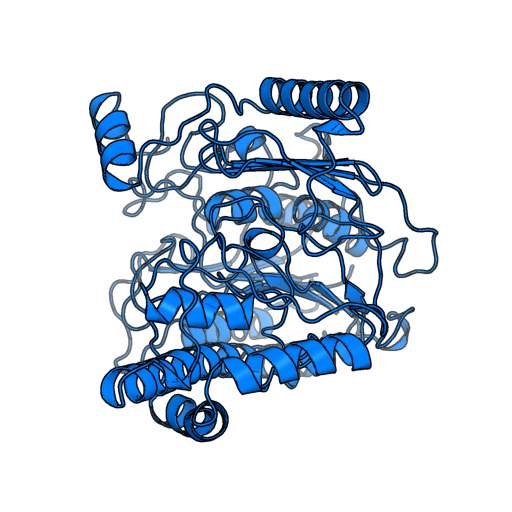04 PRO AAA N 1
ATOM 1430 C CA . PRO A 1 204 ? 25.548 -3.234 3.858 1.000 22.365 204 PRO AAA CA 1
ATOM 1431 C C . PRO A 1 204 ? 25.245 -1.904 4.551 1.000 22.270 204 PRO AAA C 1
ATOM 1432 O O . PRO A 1 204 ? 24.100 -1.422 4.479 1.000 23.304 204 PRO AAA O 1
ATOM 1436 N N . THR A 1 205 ? 26.240 -1.301 5.211 1.000 21.296 205 THR AAA N 1
ATOM 1437 C CA . THR A 1 205 ? 26.009 -0.123 6.099 1.000 22.154 205 THR AAA CA 1
ATOM 1438 C C . THR A 1 205 ? 25.706 1.140 5.273 1.000 23.260 205 THR AAA C 1
ATOM 1439 O O . THR A 1 205 ? 25.302 2.122 5.866 1.000 23.853 205 THR AAA O 1
ATOM 1443 N N . ASP A 1 206 ? 25.800 1.105 3.937 1.000 23.146 206 ASP AAA N 1
ATOM 1444 C CA . ASP A 1 206 ? 25.422 2.279 3.100 1.000 24.722 206 ASP AAA CA 1
ATOM 1445 C C . ASP A 1 206 ? 23.898 2.305 2.908 1.000 26.216 206 ASP AAA C 1
ATOM 1446 O O . ASP A 1 206 ? 23.398 3.267 2.289 1.000 26.557 206 ASP AAA O 1
ATOM 1451 N N . LYS A 1 207 ? 23.187 1.261 3.343 1.000 24.178 207 LYS AAA N 1
ATOM 1452 C CA . LYS A 1 207 ? 21.702 1.197 3.245 1.000 24.112 207 LYS AAA CA 1
ATOM 1453 C C . LYS A 1 207 ? 21.075 1.278 4.630 1.000 23.334 207 LYS AAA C 1
ATOM 1454 O O . LYS A 1 207 ? 21.648 0.816 5.612 1.000 22.701 207 LYS AAA O 1
ATOM 1460 N N . PRO A 1 208 ? 19.864 1.861 4.749 1.000 21.661 208 PRO AAA N 1
ATOM 1461 C CA . PRO A 1 208 ? 19.123 1.795 6.005 1.000 21.400 208 PRO AAA CA 1
ATOM 1462 C C . PRO A 1 208 ? 18.557 0.385 6.201 1.000 18.676 208 PRO AAA C 1
ATOM 1463 O O . PRO A 1 208 ? 18.232 -0.274 5.226 1.000 20.590 208 PRO AAA O 1
ATOM 1467 N N . MET A 1 209 ? 18.516 -0.073 7.453 1.000 18.316 209 MET AAA N 1
ATOM 1468 C CA . MET A 1 209 ? 18.007 -1.418 7.829 1.000 20.714 209 MET AAA CA 1
ATOM 1469 C C . MET A 1 209 ? 16.714 -1.302 8.641 1.000 18.802 209 MET AAA C 1
ATOM 1470 O O . MET A 1 209 ? 16.680 -0.521 9.580 1.000 19.120 209 MET AAA O 1
ATOM 1475 N N . PHE A 1 210 ? 15.714 -2.105 8.279 1.000 19.035 210 PHE AAA N 1
ATOM 1476 C CA . PHE A 1 210 ? 14.503 -2.372 9.091 1.000 18.593 210 PHE AAA CA 1
ATOM 1477 C C . PHE A 1 210 ? 14.569 -3.837 9.507 1.000 17.936 210 PHE AAA C 1
ATOM 1478 O O . PHE A 1 210 ? 14.565 -4.738 8.645 1.000 17.828 210 PHE AAA O 1
ATOM 1486 N N . MET A 1 211 ? 14.654 -4.058 10.813 1.000 17.987 211 MET AAA N 1
ATOM 1487 C CA . MET A 1 211 ? 14.854 -5.392 11.391 1.000 20.570 211 MET AAA CA 1
ATOM 1488 C C . MET A 1 211 ? 13.740 -5.632 12.414 1.000 21.234 211 MET AAA C 1
ATOM 1489 O O . MET A 1 211 ? 13.606 -4.838 13.386 1.000 20.246 211 MET AAA O 1
ATOM 1494 N N . TYR A 1 212 ? 12.971 -6.688 12.187 1.000 17.426 212 TYR AAA N 1
ATOM 1495 C CA . TYR A 1 212 ? 11.863 -7.100 13.082 1.000 17.058 212 TYR AAA CA 1
ATOM 1496 C C . TYR A 1 212 ? 12.305 -8.389 13.772 1.000 17.039 212 TYR AAA C 1
ATOM 1497 O O . TYR A 1 212 ? 12.526 -9.414 13.121 1.000 16.849 212 TYR AAA O 1
ATOM 1506 N N . VAL A 1 213 ? 12.457 -8.326 15.088 1.000 17.503 213 VAL AAA N 1
ATOM 1507 C CA . VAL A 1 213 ? 12.837 -9.494 15.910 1.000 15.840 213 VAL AAA CA 1
ATOM 1508 C C . VAL A 1 213 ? 11.603 -9.865 16.724 1.000 16.225 213 VAL AAA C 1
ATOM 1509 O O . VAL A 1 213 ? 11.290 -9.197 17.753 1.000 16.324 213 VAL AAA O 1
ATOM 1513 N N . ALA A 1 214 ? 10.946 -10.928 16.283 1.000 16.008 214 ALA AAA N 1
ATOM 1514 C CA . ALA A 1 214 ? 9.703 -11.439 16.859 1.000 15.751 214 ALA AAA CA 1
ATOM 1515 C C . ALA A 1 214 ? 10.053 -12.644 17.727 1.000 14.971 214 ALA AAA C 1
ATOM 1516 O O . ALA A 1 214 ? 9.946 -13.783 17.294 1.000 16.320 214 ALA AAA O 1
ATOM 1518 N N . HIS A 1 215 ? 10.436 -12.399 18.975 1.000 14.983 215 HIS AAA N 1
ATOM 1519 C CA . HIS A 1 215 ? 10.771 -13.488 19.918 1.000 15.635 215 HIS AAA CA 1
ATOM 1520 C C . HIS A 1 215 ? 9.536 -14.325 20.257 1.000 17.299 215 HIS AAA C 1
ATOM 1521 O O . HIS A 1 215 ? 8.407 -13.810 20.276 1.000 18.842 215 HIS AAA O 1
ATOM 1528 N N . TYR A 1 216 ? 9.756 -15.617 20.508 1.000 16.134 216 TYR AAA N 1
ATOM 1529 C CA . TYR A 1 216 ? 8.695 -16.546 20.954 1.000 16.372 216 TYR AAA CA 1
ATOM 1530 C C . TYR A 1 216 ? 8.557 -16.391 22.470 1.000 15.879 216 TYR AAA C 1
ATOM 1531 O O . TYR A 1 216 ? 7.437 -16.480 22.958 1.000 14.883 216 TYR AAA O 1
ATOM 1540 N N . ALA A 1 217 ? 9.662 -16.158 23.171 1.000 14.812 217 ALA AAA N 1
ATOM 1541 C CA . ALA A 1 217 ? 9.634 -16.076 24.653 1.000 16.539 217 ALA AAA CA 1
ATOM 1542 C C . ALA A 1 217 ? 8.856 -14.837 25.078 1.000 17.382 217 ALA AAA C 1
ATOM 1543 O O . ALA A 1 217 ? 8.920 -13.791 24.421 1.000 17.770 217 ALA AAA O 1
ATOM 1545 N N . PRO A 1 218 ? 8.122 -14.883 26.220 1.000 16.496 218 PRO AAA N 1
ATOM 1546 C CA . PRO A 1 218 ? 7.965 -16.080 27.055 1.000 15.314 218 PRO AAA CA 1
ATOM 1547 C C . PRO A 1 218 ? 6.705 -16.930 26.783 1.000 16.144 218 PRO AAA C 1
ATOM 1548 O O . PRO A 1 218 ? 6.085 -17.451 27.654 1.000 15.530 218 PRO AAA O 1
ATOM 1552 N N . HIS A 1 219 ? 6.357 -17.135 25.514 1.000 15.517 219 HIS AAA N 1
ATOM 1553 C CA . HIS A 1 219 ? 5.211 -17.993 25.132 1.000 15.930 219 HIS AAA CA 1
ATOM 1554 C C . HIS A 1 219 ? 5.469 -19.426 25.639 1.000 15.570 219 HIS AAA C 1
ATOM 1555 O O . HIS A 1 219 ? 6.642 -19.894 25.637 1.000 17.176 219 HIS AAA O 1
ATOM 1562 N N . LEU A 1 220 ? 4.395 -20.125 25.964 1.000 16.681 220 LEU AAA N 1
ATOM 1563 C CA . LEU A 1 220 ? 4.446 -21.547 26.386 1.000 16.447 220 LEU AAA CA 1
ATOM 1564 C C . LEU A 1 220 ? 4.934 -22.398 25.218 1.000 17.834 220 LEU AAA C 1
ATOM 1565 O O . LEU A 1 220 ? 4.740 -22.070 24.040 1.000 17.893 220 LEU AAA O 1
ATOM 1570 N N . PRO A 1 221 ? 5.500 -23.600 25.467 1.000 19.746 221 PRO AAA N 1
ATOM 1571 C CA . PRO A 1 221 ? 5.682 -24.158 26.809 1.000 19.672 221 PRO AAA CA 1
ATOM 1572 C C . PRO A 1 221 ? 6.866 -23.578 27.590 1.000 18.492 221 PRO AAA C 1
ATOM 1573 O O . PRO A 1 221 ? 7.680 -22.895 27.031 1.000 19.292 221 PRO AAA O 1
ATOM 1577 N N . LEU A 1 222 ? 6.949 -23.893 28.884 1.000 17.751 222 LEU AAA N 1
ATOM 1578 C CA . LEU A 1 222 ? 8.036 -23.388 29.739 1.000 18.627 222 LEU AAA CA 1
ATOM 1579 C C . LEU A 1 222 ? 9.280 -24.243 29.488 1.000 20.202 222 LEU AAA C 1
ATOM 1580 O O . LEU A 1 222 ? 9.352 -25.411 29.991 1.000 19.868 222 LEU AAA O 1
ATOM 1585 N N . GLN A 1 223 ? 10.158 -23.761 28.609 1.000 18.803 223 GLN AAA N 1
ATOM 1586 C CA . GLN A 1 223 ? 11.390 -24.517 28.229 1.000 19.663 223 GLN AAA CA 1
ATOM 1587 C C . GLN A 1 223 ? 12.568 -23.550 28.196 1.000 20.659 223 GLN AAA C 1
ATOM 1588 O O . GLN A 1 223 ? 12.448 -22.527 27.530 1.000 20.417 223 GLN AAA O 1
ATOM 1594 N N . ALA A 1 224 ? 13.642 -23.903 28.893 1.000 19.651 224 ALA AAA N 1
ATOM 1595 C CA . ALA A 1 224 ? 14.890 -23.128 28.940 1.000 20.203 224 ALA AAA CA 1
ATOM 1596 C C . ALA A 1 224 ? 15.999 -24.071 29.386 1.000 21.683 224 ALA AAA C 1
ATOM 1597 O O . ALA A 1 224 ? 15.736 -25.058 30.088 1.000 20.917 224 ALA AAA O 1
ATOM 1599 N N . PRO A 1 225 ? 17.252 -23.809 28.960 1.000 22.944 225 PRO AAA N 1
ATOM 1600 C CA . PRO A 1 225 ? 18.397 -24.560 29.462 1.000 24.664 225 PRO AAA CA 1
ATOM 1601 C C . PRO A 1 225 ? 18.433 -24.532 30.994 1.000 23.552 225 PRO AAA C 1
ATOM 1602 O O . PRO A 1 225 ? 18.228 -23.494 31.606 1.000 21.357 225 PRO AAA O 1
ATOM 1606 N N . ALA A 1 226 ? 18.665 -25.700 31.585 1.000 24.241 226 ALA AAA N 1
ATOM 1607 C CA . ALA A 1 226 ? 18.650 -25.933 33.052 1.000 25.051 226 ALA AAA CA 1
ATOM 1608 C C . ALA A 1 226 ? 19.516 -24.921 33.815 1.000 23.699 226 ALA AAA C 1
ATOM 1609 O O . ALA A 1 226 ? 19.085 -24.515 34.904 1.000 24.450 226 ALA AAA O 1
ATOM 1611 N N . ASP A 1 227 ? 20.696 -24.526 33.314 1.000 24.594 227 ASP AAA N 1
ATOM 1612 C CA . ASP A 1 227 ? 21.590 -23.590 34.046 1.000 26.663 227 ASP AAA CA 1
ATOM 1613 C C . ASP A 1 227 ? 20.912 -22.213 34.190 1.000 25.657 227 ASP AAA C 1
ATOM 1614 O O . ASP A 1 227 ? 21.092 -21.556 35.235 1.000 23.188 227 ASP AAA O 1
ATOM 1619 N N . ARG A 1 228 ? 20.181 -21.771 33.170 1.000 23.880 228 ARG AAA N 1
ATOM 1620 C CA . ARG A 1 228 ? 19.461 -20.476 33.230 1.000 23.418 228 ARG AAA CA 1
ATOM 1621 C C . ARG A 1 228 ? 18.257 -20.570 34.175 1.000 23.439 228 ARG AAA C 1
ATOM 1622 O O . ARG A 1 228 ? 17.980 -19.561 34.835 1.000 23.525 228 ARG AAA O 1
ATOM 1630 N N . VAL A 1 229 ? 17.535 -21.699 34.199 1.000 22.187 229 VAL AAA N 1
ATOM 1631 C CA . VAL A 1 229 ? 16.442 -21.945 35.171 1.000 23.507 229 VAL AAA CA 1
ATOM 1632 C C . VAL A 1 229 ? 17.039 -21.874 36.584 1.000 24.090 229 VAL AAA C 1
ATOM 1633 O O . VAL A 1 229 ? 16.511 -21.168 37.421 1.000 25.253 229 VAL AAA O 1
ATOM 1637 N N . GLU A 1 230 ? 18.131 -22.589 36.829 1.000 26.177 230 GLU AAA N 1
ATOM 1638 C CA . GLU A 1 230 ? 18.678 -22.695 38.209 1.000 28.807 230 GLU AAA CA 1
ATOM 1639 C C . GLU A 1 230 ? 19.198 -21.323 38.615 1.000 24.924 230 GLU AAA C 1
ATOM 1640 O O . GLU A 1 230 ? 19.090 -20.990 39.807 1.000 25.794 230 GLU AAA O 1
ATOM 1646 N N . LYS A 1 231 ? 19.659 -20.514 37.656 1.000 23.735 231 LYS AAA N 1
ATOM 1647 C CA . LYS A 1 231 ? 20.114 -19.124 37.939 1.000 25.738 231 LYS AAA CA 1
ATOM 1648 C C . LYS A 1 231 ? 18.947 -18.288 38.489 1.000 25.745 231 LYS AAA C 1
ATOM 1649 O O . LYS A 1 231 ? 19.184 -17.416 39.315 1.000 25.043 231 LYS AAA O 1
ATOM 1655 N N . CYS A 1 232 ? 17.711 -18.579 38.076 1.000 24.075 232 CYS AAA N 1
ATOM 1656 C CA . CYS A 1 232 ? 16.482 -17.811 38.453 1.000 25.345 232 CYS AAA CA 1
ATOM 1657 C C . CYS A 1 232 ? 15.736 -18.398 39.666 1.000 25.459 232 CYS AAA C 1
ATOM 1658 O O . CYS A 1 232 ? 14.961 -17.662 40.274 1.000 26.485 232 CYS AAA O 1
ATOM 1661 N N . ARG A 1 233 ? 15.965 -19.666 40.018 1.000 27.266 233 ARG AAA N 1
ATOM 1662 C CA . ARG A 1 233 ? 15.096 -20.440 40.944 1.000 27.040 233 ARG AAA CA 1
ATOM 1663 C C . ARG A 1 233 ? 15.025 -19.796 42.334 1.000 26.936 233 ARG AAA C 1
ATOM 1664 O O . ARG A 1 233 ? 13.899 -19.710 42.884 1.000 24.777 233 ARG AAA O 1
ATOM 1672 N N . ASP A 1 234 ? 16.149 -19.360 42.906 1.000 27.696 234 ASP AAA N 1
ATOM 1673 C CA . ASP A 1 234 ? 16.215 -18.972 44.343 1.000 29.578 234 ASP AAA CA 1
ATOM 1674 C C . ASP A 1 234 ? 15.218 -17.856 44.646 1.000 29.013 234 ASP AAA C 1
ATOM 1675 O O . ASP A 1 234 ? 14.480 -17.997 45.638 1.000 27.599 234 ASP AAA O 1
ATOM 1680 N N . ARG A 1 235 ? 15.186 -16.784 43.839 1.000 27.443 235 ARG AAA N 1
ATOM 1681 C CA . ARG A 1 235 ? 14.325 -15.596 44.100 1.000 24.584 235 ARG AAA CA 1
ATOM 1682 C C . ARG A 1 235 ? 12.835 -15.987 44.110 1.000 21.867 235 ARG AAA C 1
ATOM 1683 O O . ARG A 1 235 ? 12.047 -15.251 44.729 1.000 24.205 235 ARG AAA O 1
ATOM 1691 N N . TYR A 1 236 ? 12.428 -17.090 43.481 1.000 24.582 236 TYR AAA N 1
ATOM 1692 C CA . TYR A 1 236 ? 10.989 -17.473 43.393 1.000 23.433 236 TYR AAA CA 1
ATOM 1693 C C . TYR A 1 236 ? 10.571 -18.265 44.638 1.000 26.133 236 TYR AAA C 1
ATOM 1694 O O . TYR A 1 236 ? 9.372 -18.411 44.824 1.000 26.116 236 TYR AAA O 1
ATOM 1703 N N . LYS A 1 237 ? 11.513 -18.727 45.474 1.000 26.964 237 LYS AAA N 1
ATOM 1704 C CA . LYS A 1 237 ? 11.184 -19.578 46.651 1.000 28.067 237 LYS AAA CA 1
ATOM 1705 C C . LYS A 1 237 ? 10.251 -18.841 47.627 1.000 28.267 237 LYS AAA C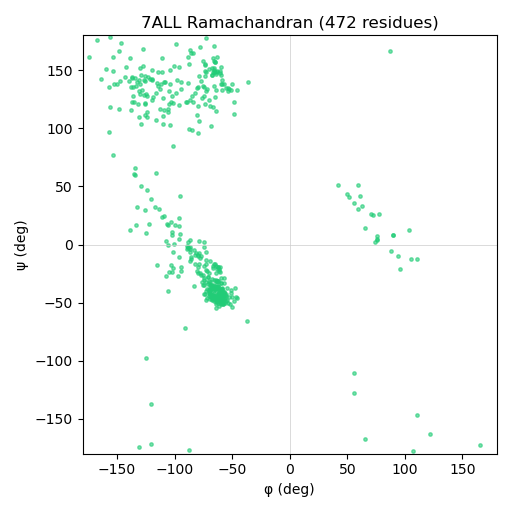 1
ATOM 1706 O O . LYS A 1 237 ? 9.527 -19.524 48.362 1.000 30.942 237 LYS AAA O 1
ATOM 1712 N N . VAL A 1 238 ? 10.234 -17.505 47.631 1.000 28.067 238 VAL AAA N 1
ATOM 1713 C CA . VAL A 1 238 ? 9.363 -16.678 48.522 1.000 26.639 238 VAL AAA CA 1
ATOM 1714 C C . VAL A 1 238 ? 7.888 -16.731 48.070 1.000 26.167 238 VAL AAA C 1
ATOM 1715 O O . VAL A 1 238 ? 6.989 -16.368 48.873 1.000 24.885 238 VAL AAA O 1
ATOM 1719 N N . GLY A 1 239 ? 7.611 -17.168 46.839 1.000 26.247 239 GLY AAA N 1
ATOM 1720 C CA . GLY A 1 239 ? 6.227 -17.239 46.354 1.000 24.535 239 GLY AAA CA 1
ATOM 1721 C C . GLY A 1 239 ? 5.719 -15.951 45.723 1.000 23.366 239 GLY AAA C 1
ATOM 1722 O O . GLY A 1 239 ? 6.275 -14.855 45.930 1.000 23.264 239 GLY AAA O 1
ATOM 1723 N N . TYR A 1 240 ? 4.593 -16.082 45.034 1.000 23.771 240 TYR AAA N 1
ATOM 1724 C CA . TYR A 1 240 ? 4.046 -15.009 44.164 1.000 23.219 240 TYR AAA CA 1
ATOM 1725 C C . TYR A 1 240 ? 3.500 -13.843 44.990 1.000 24.041 240 TYR AAA C 1
ATOM 1726 O O . TYR A 1 240 ? 3.509 -12.738 44.456 1.000 23.166 240 TYR AAA O 1
ATOM 1735 N N . ASP A 1 241 ? 3.029 -14.066 46.222 1.000 23.094 241 ASP AAA N 1
ATOM 1736 C CA . ASP A 1 241 ? 2.416 -12.966 47.007 1.000 25.518 241 ASP AAA CA 1
ATOM 1737 C C . ASP A 1 241 ? 3.506 -11.961 47.360 1.000 25.982 241 ASP AAA C 1
ATOM 1738 O O . ASP A 1 241 ? 3.290 -10.772 47.143 1.000 24.209 241 ASP AAA O 1
ATOM 1743 N N . MET A 1 242 ? 4.654 -12.433 47.848 1.000 26.139 242 MET AAA N 1
ATOM 1744 C CA . MET A 1 242 ? 5.776 -11.544 48.235 1.000 26.950 242 MET AAA CA 1
ATOM 1745 C C . MET A 1 242 ? 6.319 -10.865 46.971 1.000 23.466 242 MET AAA C 1
ATOM 1746 O O . MET A 1 242 ? 6.514 -9.624 46.983 1.000 22.691 242 MET AAA O 1
ATOM 1751 N N . LEU A 1 243 ? 6.484 -11.638 45.887 1.000 23.070 243 LEU AAA N 1
ATOM 1752 C CA . LEU A 1 243 ? 7.084 -11.092 44.637 1.000 21.859 243 LEU AAA CA 1
ATOM 1753 C C . LEU A 1 243 ? 6.133 -10.068 44.009 1.000 21.283 243 LEU AAA C 1
ATOM 1754 O O . LEU A 1 243 ? 6.633 -9.084 43.416 1.000 20.757 243 LEU AAA O 1
ATOM 1759 N N . ARG A 1 244 ? 4.827 -10.299 44.113 1.000 21.813 244 ARG AAA N 1
ATOM 1760 C CA . ARG A 1 244 ? 3.830 -9.467 43.395 1.000 22.458 244 ARG AAA CA 1
ATOM 1761 C C . ARG A 1 244 ? 3.728 -8.114 44.094 1.000 21.638 244 ARG AAA C 1
ATOM 1762 O O . ARG A 1 244 ? 3.678 -7.067 43.413 1.000 20.956 244 ARG AAA O 1
ATOM 1770 N N . LYS A 1 245 ? 3.706 -8.126 45.429 1.000 23.494 245 LYS AAA N 1
ATOM 1771 C CA . LYS A 1 245 ? 3.699 -6.878 46.221 1.000 22.403 245 LYS AAA CA 1
ATOM 1772 C C . LYS A 1 245 ? 5.005 -6.141 45.962 1.000 21.092 245 LYS AAA C 1
ATOM 1773 O O . LYS A 1 245 ? 4.979 -4.908 45.911 1.000 24.082 245 LYS AAA O 1
ATOM 1779 N N . GLN A 1 246 ? 6.117 -6.857 45.807 1.000 22.017 246 GLN AAA N 1
ATOM 1780 C CA . GLN A 1 246 ? 7.430 -6.196 45.583 1.000 24.857 246 GLN AAA CA 1
ATOM 1781 C C . GLN A 1 246 ? 7.417 -5.552 44.188 1.000 22.030 246 GLN AAA C 1
ATOM 1782 O O . GLN A 1 246 ? 7.889 -4.439 44.045 1.000 23.825 246 GLN AAA O 1
ATOM 1788 N N . ARG A 1 247 ? 6.842 -6.215 43.191 1.000 22.374 247 ARG AAA N 1
ATOM 1789 C CA . ARG A 1 247 ? 6.698 -5.579 41.857 1.000 20.916 247 ARG AAA CA 1
ATOM 1790 C C . ARG A 1 247 ? 5.859 -4.296 41.973 1.000 20.390 247 ARG AAA C 1
ATOM 1791 O O . ARG A 1 247 ? 6.226 -3.275 41.372 1.000 20.404 247 ARG AAA O 1
ATOM 1799 N N . PHE A 1 248 ? 4.729 -4.381 42.675 1.000 20.747 248 PHE AAA N 1
ATOM 1800 C CA . PHE A 1 248 ? 3.812 -3.240 42.877 1.000 22.336 248 PHE AAA CA 1
ATOM 1801 C C . PHE A 1 248 ? 4.599 -2.080 43.480 1.000 21.412 248 PHE AAA C 1
ATOM 1802 O O . PHE A 1 248 ? 4.500 -0.945 43.009 1.000 21.394 248 PHE AAA O 1
ATOM 1810 N N . ASP A 1 249 ? 5.370 -2.369 44.530 1.000 24.349 249 ASP AAA N 1
ATOM 1811 C CA . ASP A 1 249 ? 6.134 -1.323 45.260 1.000 25.474 249 ASP AAA CA 1
ATOM 1812 C C . ASP A 1 249 ? 7.201 -0.721 44.324 1.000 24.250 249 ASP AAA C 1
ATOM 1813 O O . ASP A 1 249 ? 7.402 0.495 44.395 1.000 22.376 249 ASP AAA O 1
ATOM 1818 N N . ARG A 1 250 ? 7.841 -1.530 43.472 1.000 23.405 250 ARG AAA N 1
ATOM 1819 C CA . ARG A 1 250 ? 8.817 -1.035 42.463 1.000 24.637 250 ARG AAA CA 1
ATOM 1820 C C . ARG A 1 250 ? 8.092 -0.166 41.427 1.000 22.004 250 ARG AAA C 1
ATOM 1821 O O . ARG A 1 250 ? 8.645 0.880 41.040 1.000 21.793 250 ARG AAA O 1
ATOM 1829 N N . LEU A 1 251 ? 6.891 -0.560 41.005 1.000 21.851 251 LEU AAA N 1
ATOM 1830 C CA . LEU A 1 251 ? 6.097 0.260 40.059 1.000 21.375 251 LEU AAA CA 1
ATOM 1831 C C . LEU A 1 251 ? 5.834 1.650 40.667 1.000 21.526 251 LEU AAA C 1
ATOM 1832 O O . LEU A 1 251 ? 5.865 2.617 39.930 1.000 22.126 251 LEU AAA O 1
ATOM 1837 N N . LYS A 1 252 ? 5.597 1.762 41.975 1.000 21.566 252 LYS AAA N 1
ATOM 1838 C CA . LYS A 1 252 ? 5.474 3.094 42.643 1.000 22.325 252 LYS AAA CA 1
ATOM 1839 C C . LYS A 1 252 ? 6.812 3.845 42.644 1.000 23.833 252 LYS AAA C 1
ATOM 1840 O O . LYS A 1 252 ? 6.814 5.050 42.300 1.000 23.993 252 LYS AAA O 1
ATOM 1846 N N . GLU A 1 253 ? 7.909 3.180 43.032 1.000 25.569 253 GLU AAA N 1
ATOM 1847 C CA . GLU A 1 253 ? 9.266 3.791 43.113 1.000 25.604 253 GLU AAA CA 1
ATOM 1848 C C . GLU A 1 253 ? 9.645 4.305 41.714 1.000 25.424 253 GLU AAA C 1
ATOM 1849 O O . GLU A 1 253 ? 10.156 5.421 41.613 1.000 23.954 253 GLU AAA O 1
ATOM 1855 N N . LEU A 1 254 ? 9.326 3.539 40.662 1.000 22.396 254 LEU AAA N 1
ATOM 1856 C CA . LEU A 1 254 ? 9.656 3.894 39.262 1.000 23.653 254 LEU AAA CA 1
ATOM 1857 C C . LEU A 1 254 ? 8.710 4.968 38.686 1.000 23.949 254 LEU AAA C 1
ATOM 1858 O O . LEU A 1 254 ? 8.975 5.416 37.566 1.000 25.544 254 LEU AAA O 1
ATOM 1863 N N . LYS A 1 255 ? 7.624 5.313 39.373 1.000 25.462 255 LYS AAA N 1
ATOM 1864 C CA . LYS A 1 255 ? 6.648 6.379 39.003 1.000 26.079 255 LYS AAA CA 1
ATOM 1865 C C . LYS A 1 255 ? 5.702 5.903 37.890 1.000 25.522 255 LYS AAA C 1
ATOM 1866 O O . LYS A 1 255 ? 5.119 6.771 37.231 1.000 24.021 255 LYS AAA O 1
ATOM 1872 N N . PHE A 1 256 ? 5.456 4.593 37.758 1.000 23.519 256 PHE AAA N 1
ATOM 1873 C CA . PHE A 1 256 ? 4.324 4.085 36.935 1.000 23.916 256 PHE AAA CA 1
ATOM 1874 C C . PHE A 1 256 ? 2.993 4.294 37.657 1.000 25.492 256 PHE AAA C 1
ATOM 1875 O O . PHE A 1 256 ? 1.978 4.527 36.989 1.000 29.846 256 PHE AAA O 1
ATOM 1883 N N . ILE A 1 257 ? 2.957 4.179 38.979 1.000 25.119 257 ILE AAA N 1
ATOM 1884 C CA . ILE A 1 257 ? 1.667 4.267 39.711 1.000 28.069 257 ILE AAA CA 1
ATOM 1885 C C . ILE A 1 257 ? 1.846 5.208 40.901 1.000 28.860 257 ILE AAA C 1
ATOM 1886 O O . ILE A 1 257 ? 2.933 5.202 41.494 1.000 26.139 257 ILE AAA O 1
ATOM 1891 N N . SER A 1 258 ? 0.828 6.036 41.158 1.000 29.984 258 SER AAA N 1
ATOM 1892 C CA . SER A 1 258 ? 0.829 7.089 42.204 1.000 31.557 258 SER AAA CA 1
ATOM 1893 C C . SER A 1 258 ? 1.020 6.427 43.554 1.000 30.803 258 SER AAA C 1
ATOM 1894 O O . SER A 1 258 ? 0.564 5.284 43.738 1.000 30.315 258 SER AAA O 1
ATOM 1897 N N . ASP A 1 259 ? 1.690 7.128 44.460 1.000 35.769 259 ASP AAA N 1
ATOM 1898 C CA . ASP A 1 259 ? 2.080 6.595 45.791 1.000 41.386 259 ASP AAA CA 1
ATOM 1899 C C . ASP A 1 259 ? 0.833 6.127 46.560 1.000 37.412 259 ASP AAA C 1
ATOM 1900 O O . ASP A 1 259 ? 0.984 5.191 47.366 1.000 38.688 259 ASP AAA O 1
ATOM 1905 N N . GLU A 1 260 ? -0.333 6.728 46.321 1.000 36.766 260 GLU AAA N 1
ATOM 1906 C CA . GLU A 1 260 ? -1.537 6.539 47.177 1.000 42.688 260 GLU AAA CA 1
ATOM 1907 C C . GLU A 1 260 ? -2.269 5.242 46.789 1.000 41.411 260 GLU AAA C 1
ATOM 1908 O O . GLU A 1 260 ? -3.071 4.776 47.603 1.000 40.010 260 GLU AAA O 1
ATOM 1914 N N . MET A 1 261 ? -2.000 4.665 45.608 1.000 36.326 261 MET AAA N 1
ATOM 1915 C CA . MET A 1 261 ? -2.806 3.543 45.069 1.000 34.406 261 MET AAA CA 1
ATOM 1916 C C . MET A 1 261 ? -2.668 2.314 45.976 1.000 30.973 261 MET AAA C 1
ATOM 1917 O O . MET A 1 261 ? -1.547 1.947 46.310 1.000 33.856 261 MET AAA O 1
ATOM 1922 N N . ASP A 1 262 ? -3.786 1.683 46.308 1.000 29.761 262 ASP AAA N 1
ATOM 1923 C CA . ASP A 1 262 ? -3.826 0.409 47.067 1.000 30.125 262 ASP AAA CA 1
ATOM 1924 C C . ASP A 1 262 ? -3.433 -0.757 46.144 1.000 28.213 262 ASP AAA C 1
ATOM 1925 O O . ASP A 1 262 ? -3.890 -0.814 44.978 1.000 25.061 262 ASP AAA O 1
ATOM 1930 N N . TYR A 1 263 ? -2.598 -1.637 46.678 1.000 26.534 263 TYR AAA N 1
ATOM 1931 C CA . TYR A 1 263 ? -2.264 -2.973 46.153 1.000 26.714 263 TYR AAA CA 1
ATOM 1932 C C . TYR A 1 263 ? -3.544 -3.717 45.811 1.000 24.755 263 TYR AAA C 1
ATOM 1933 O O . TYR A 1 263 ? -4.305 -4.091 46.689 1.000 24.759 263 TYR AAA O 1
ATOM 1942 N N . PRO A 1 264 ? -3.819 -3.974 44.514 1.000 23.997 264 PRO AAA N 1
ATOM 1943 C CA . PRO A 1 264 ? -5.011 -4.698 44.111 1.000 24.242 264 PRO AAA CA 1
ATOM 1944 C C . PRO A 1 264 ? -4.831 -6.216 44.172 1.000 24.930 264 PRO AAA C 1
ATOM 1945 O O . PRO A 1 264 ? -3.920 -6.730 43.518 1.000 23.433 264 PRO AAA O 1
ATOM 1949 N N . VAL A 1 265 ? -5.683 -6.889 44.941 1.000 25.122 265 VAL AAA N 1
ATOM 1950 C CA . VAL A 1 265 ? -5.797 -8.372 44.978 1.000 25.639 265 VAL AAA CA 1
ATOM 1951 C C . VAL A 1 265 ? -7.087 -8.738 44.243 1.000 26.043 265 VAL AAA C 1
ATOM 1952 O O . VAL A 1 265 ? -8.160 -8.290 44.659 1.000 27.622 265 VAL AAA O 1
ATOM 1956 N N . TYR A 1 266 ? -6.973 -9.413 43.104 1.000 24.471 266 TYR AAA N 1
ATOM 1957 C CA . TYR A 1 266 ? -8.105 -9.713 42.200 1.000 24.669 266 TYR AAA CA 1
ATOM 1958 C C . TYR A 1 266 ? -8.706 -11.059 42.607 1.000 25.777 266 TYR AAA C 1
ATOM 1959 O O . TYR A 1 266 ? -7.977 -12.050 42.673 1.000 26.738 266 TYR AAA O 1
ATOM 1968 N N . GLN A 1 267 ? -9.999 -11.054 42.914 1.000 26.732 267 GLN AAA N 1
ATOM 1969 C CA . GLN A 1 267 ? -10.765 -12.239 43.349 1.000 26.767 267 GLN AAA CA 1
ATOM 1970 C C . GLN A 1 267 ? -11.664 -12.713 42.205 1.000 25.993 267 GLN AAA C 1
ATOM 1971 O O . GLN A 1 267 ? -11.772 -13.942 42.029 1.000 25.805 267 GLN AAA O 1
ATOM 1977 N N . LYS A 1 268 ? -12.286 -11.802 41.451 1.000 24.405 268 LYS AAA N 1
ATOM 1978 C CA . LYS A 1 268 ? -13.266 -12.133 40.389 1.000 27.608 268 LYS AAA CA 1
ATOM 1979 C C . LYS A 1 268 ? -12.718 -13.226 39.460 1.000 27.035 268 LYS AAA C 1
ATOM 1980 O O . LYS A 1 268 ? -13.448 -14.195 39.150 1.000 23.111 268 LYS AAA O 1
ATOM 1986 N N . GLU A 1 269 ? -11.481 -13.063 38.982 1.000 22.062 269 GLU AAA N 1
ATOM 1987 C CA . GLU A 1 269 ? -10.897 -13.977 37.980 1.000 21.246 269 GLU AAA CA 1
ATOM 1988 C C . GLU A 1 269 ? -10.544 -15.333 38.611 1.000 20.933 269 GLU AAA C 1
ATOM 1989 O O . GLU A 1 269 ? -10.265 -16.285 37.864 1.000 21.181 269 GLU AAA O 1
ATOM 1995 N N . PHE A 1 270 ? -10.526 -15.430 39.941 1.000 20.884 270 PHE AAA N 1
ATOM 1996 C CA . PHE A 1 270 ? -10.288 -16.717 40.649 1.000 23.288 270 PHE AAA CA 1
ATOM 1997 C C . PHE A 1 270 ? -11.583 -17.206 41.311 1.000 25.697 270 PHE AAA C 1
ATOM 1998 O O . PHE A 1 270 ? -11.500 -17.940 42.341 1.000 25.023 270 PHE AAA O 1
ATOM 2006 N N . ASP A 1 271 ? -12.735 -16.774 40.787 1.000 29.031 271 ASP AAA N 1
ATOM 2007 C CA . ASP A 1 271 ? -14.099 -17.143 41.275 1.000 30.695 271 ASP AAA CA 1
ATOM 2008 C C . ASP A 1 271 ? -14.213 -16.905 42.782 1.000 30.702 271 ASP AAA C 1
ATOM 2009 O O . ASP A 1 271 ? -14.822 -17.743 43.450 1.000 35.662 271 ASP AAA O 1
ATOM 2014 N N . GLY A 1 272 ? -13.658 -15.808 43.286 1.000 28.848 272 GLY AAA N 1
ATOM 2015 C CA . GLY A 1 272 ? -13.717 -15.401 44.706 1.000 33.013 272 GLY AAA CA 1
ATOM 2016 C C . GLY A 1 272 ? -12.793 -16.201 45.611 1.000 35.370 272 GLY AAA C 1
ATOM 2017 O O . GLY A 1 272 ? -12.822 -15.969 46.831 1.000 40.270 272 GLY AAA O 1
ATOM 2018 N N . LYS A 1 273 ? -11.970 -17.090 45.061 1.000 35.107 273 LYS AAA N 1
ATOM 2019 C CA . LYS A 1 273 ? -11.134 -18.022 45.857 1.000 35.380 273 LYS AAA CA 1
ATOM 2020 C C . LYS A 1 273 ? -9.687 -17.947 45.374 1.000 29.050 273 LYS AAA C 1
ATOM 2021 O O . LYS A 1 273 ? -9.116 -19.025 45.107 1.000 31.319 273 LYS AAA O 1
ATOM 2027 N N . ARG A 1 274 ? -9.115 -16.744 45.266 1.000 29.007 274 ARG AAA N 1
ATOM 2028 C CA . ARG A 1 274 ? -7.676 -16.572 44.882 1.000 28.462 274 ARG AAA CA 1
ATOM 2029 C C . ARG A 1 274 ? -6.792 -17.200 45.960 1.000 30.590 274 ARG AAA C 1
ATOM 2030 O O . ARG A 1 274 ? -6.774 -16.737 47.113 1.000 30.075 274 ARG AAA O 1
ATOM 2038 N N . PRO A 1 275 ? -6.036 -18.265 45.630 1.000 27.107 275 PRO AAA N 1
ATOM 2039 C CA . PRO A 1 275 ? -5.246 -18.965 46.644 1.000 28.769 275 PRO AAA CA 1
ATOM 2040 C C . PRO A 1 275 ? -4.005 -18.168 47.038 1.000 29.359 275 PRO AAA C 1
ATOM 2041 O O . PRO A 1 275 ? -3.144 -17.896 46.187 1.000 28.684 275 PRO AAA O 1
ATOM 2045 N N A SER A 1 276 ? -3.907 -17.801 48.317 0.500 29.384 276 SER AAA N 1
ATOM 2046 N N B SER A 1 276 ? -3.909 -17.810 48.320 0.500 28.503 276 SER AAA N 1
ATOM 2047 C CA A SER A 1 276 ? -2.677 -17.204 48.889 0.500 28.723 276 SER AAA CA 1
ATOM 2048 C CA B SER A 1 276 ? -2.682 -17.219 48.906 0.500 27.326 276 SER AAA CA 1
ATOM 2049 C C A SER A 1 276 ? -1.561 -18.258 48.839 0.500 26.349 276 SER AAA C 1
ATOM 2050 C C B SER A 1 276 ? -1.559 -18.264 48.822 0.500 25.587 276 SER AAA C 1
ATOM 2051 O O A SER A 1 276 ? -1.869 -19.467 48.850 0.500 27.717 276 SER AAA O 1
ATOM 2052 O O B SER A 1 276 ? -1.861 -19.475 48.788 0.500 27.031 276 SER AAA O 1
ATOM 2057 N N . TRP A 1 277 ? -0.308 -17.818 48.762 1.000 26.003 277 TRP AAA N 1
ATOM 2058 C CA . TRP A 1 277 ? 0.880 -18.703 48.666 1.000 25.449 277 TRP AAA CA 1
ATOM 2059 C C . TRP A 1 277 ? 0.806 -19.824 49.721 1.000 28.354 277 TRP AAA C 1
ATOM 2060 O O . TRP A 1 277 ? 0.949 -21.011 49.344 1.000 26.661 277 TRP AAA O 1
ATOM 2071 N N . GLU A 1 278 ? 0.506 -19.467 50.970 1.000 30.629 278 GLU AAA N 1
ATOM 2072 C CA . GLU A 1 278 ? 0.456 -20.407 52.134 1.000 34.593 278 GLU AAA CA 1
ATOM 2073 C C . GLU A 1 278 ? -0.614 -21.501 51.967 1.000 37.027 278 GLU AAA C 1
ATOM 2074 O O . GLU A 1 278 ? -0.520 -22.502 52.706 1.000 35.687 278 GLU AAA O 1
ATOM 2080 N N . THR A 1 279 ? -1.605 -21.314 51.085 1.000 35.524 279 THR AAA N 1
ATOM 2081 C CA . THR A 1 279 ? -2.726 -22.265 50.779 1.000 37.832 279 THR AAA CA 1
ATOM 2082 C C . THR A 1 279 ? -2.270 -23.428 49.890 1.000 34.673 279 THR AAA C 1
ATOM 2083 O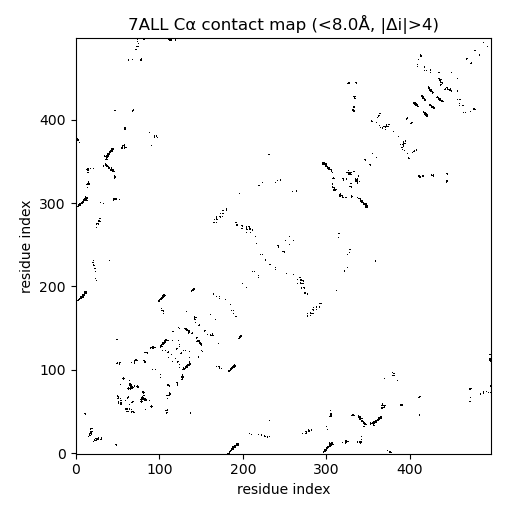 O . THR A 1 279 ? -2.922 -24.511 49.902 1.000 30.938 279 THR AAA O 1
ATOM 2087 N N . LEU A 1 280 ? -1.227 -23.229 49.080 1.000 33.235 280 LEU AAA N 1
ATOM 2088 C CA . LEU A 1 280 ? -0.744 -24.290 48.168 1.000 31.544 280 LEU AAA CA 1
ATOM 2089 C C . LEU A 1 280 ? -0.051 -25.356 49.009 1.000 29.849 280 LEU AAA C 1
ATOM 2090 O O . LEU A 1 280 ? 0.561 -24.993 50.032 1.000 31.890 280 LEU AAA O 1
ATOM 2095 N N . THR A 1 281 ? -0.128 -26.596 48.554 1.000 30.548 281 THR AAA N 1
ATOM 2096 C CA . THR A 1 281 ? 0.676 -27.735 49.063 1.000 31.891 281 THR AAA CA 1
ATOM 2097 C C . THR A 1 281 ? 2.147 -27.491 48.726 1.000 36.619 281 THR AAA C 1
ATOM 2098 O O . THR A 1 281 ? 2.488 -26.735 47.789 1.000 30.804 281 THR AAA O 1
ATOM 2102 N N . PRO A 1 282 ? 3.070 -28.136 49.476 1.000 36.361 282 PRO AAA N 1
ATOM 2103 C CA . PRO A 1 282 ? 4.473 -28.197 49.071 1.000 33.527 282 PRO AAA CA 1
ATOM 2104 C C . PRO A 1 282 ? 4.681 -28.564 47.594 1.000 31.919 282 PRO AAA C 1
ATOM 2105 O O . PRO A 1 282 ? 5.501 -27.942 46.949 1.000 35.763 282 PRO AAA O 1
ATOM 2109 N N . LYS A 1 283 ? 3.976 -29.567 47.081 1.000 31.706 283 LYS AAA N 1
ATOM 2110 C CA . LYS A 1 283 ? 4.191 -30.004 45.678 1.000 32.340 283 LYS AAA CA 1
ATOM 2111 C C . LYS A 1 283 ? 3.761 -28.855 44.749 1.000 31.429 283 LYS AAA C 1
ATOM 2112 O O . LYS A 1 283 ? 4.481 -28.574 43.783 1.000 29.885 283 LYS AAA O 1
ATOM 2118 N N . GLN A 1 284 ? 2.612 -28.240 45.007 1.000 28.660 284 GLN AAA N 1
ATOM 2119 C CA . GLN A 1 284 ? 2.141 -27.073 44.203 1.000 27.578 284 GLN AAA CA 1
ATOM 2120 C C . GLN A 1 284 ? 3.154 -25.914 44.283 1.000 25.583 284 GLN AAA C 1
ATOM 2121 O O . GLN A 1 284 ? 3.462 -25.363 43.229 1.000 25.654 284 GLN AAA O 1
ATOM 2127 N N . GLN A 1 285 ? 3.688 -25.563 45.454 1.000 22.487 285 GLN AAA N 1
ATOM 2128 C CA . GLN A 1 285 ? 4.670 -24.466 45.590 1.000 26.212 285 GLN AAA CA 1
ATOM 2129 C C . GLN A 1 285 ? 5.916 -24.804 44.763 1.000 29.934 285 GLN AAA C 1
ATOM 2130 O O . GLN A 1 285 ? 6.344 -23.968 43.977 1.000 27.985 285 GLN AAA O 1
ATOM 2136 N N . GLU A 1 286 ? 6.455 -26.012 44.901 1.000 29.061 286 GLU AAA N 1
ATOM 2137 C CA . GLU A 1 286 ? 7.683 -26.448 44.181 1.000 33.336 286 GLU AAA CA 1
ATOM 2138 C C . GLU A 1 286 ? 7.439 -26.346 42.665 1.000 28.775 286 GLU AAA C 1
ATOM 2139 O O . GLU A 1 286 ? 8.378 -25.959 41.934 1.000 26.863 286 GLU AAA O 1
ATOM 2145 N N . GLN A 1 287 ? 6.249 -26.731 42.202 1.000 26.231 287 GLN AAA N 1
ATOM 2146 C CA . GLN A 1 287 ? 5.922 -26.681 40.755 1.000 25.249 287 GLN AAA CA 1
ATOM 2147 C C . GLN A 1 287 ? 5.823 -25.204 40.336 1.000 24.208 287 GLN AAA C 1
ATOM 2148 O O . GLN A 1 287 ? 6.348 -24.866 39.255 1.000 20.898 287 GLN AAA O 1
ATOM 2154 N N . TRP A 1 288 ? 5.195 -24.352 41.144 1.000 22.819 288 TRP AAA N 1
ATOM 2155 C CA . TRP A 1 288 ? 5.056 -22.909 40.782 1.000 23.502 288 TRP AAA CA 1
ATOM 2156 C C . TRP A 1 288 ? 6.452 -22.283 40.668 1.000 24.733 288 TRP AAA C 1
ATOM 2157 O O . TRP A 1 288 ? 6.693 -21.516 39.707 1.000 22.486 288 TRP AAA O 1
ATOM 2168 N N . ILE A 1 289 ? 7.331 -22.590 41.620 1.000 22.820 289 ILE AAA N 1
ATOM 2169 C CA . ILE A 1 289 ? 8.729 -22.080 41.658 1.000 23.511 289 ILE AAA CA 1
ATOM 2170 C C . ILE A 1 289 ? 9.461 -22.485 40.384 1.000 23.807 289 ILE AAA C 1
ATOM 2171 O O . ILE A 1 289 ? 10.038 -21.572 39.746 1.000 23.427 289 ILE AAA O 1
ATOM 2176 N N . THR A 1 290 ? 9.427 -23.776 40.022 1.000 21.907 290 THR AAA N 1
ATOM 2177 C CA . THR A 1 290 ? 10.108 -24.279 38.805 1.000 23.024 290 THR AAA CA 1
ATOM 2178 C C . THR A 1 290 ? 9.526 -23.577 37.564 1.000 21.367 290 THR AAA C 1
ATOM 2179 O O . THR A 1 290 ? 10.301 -23.108 36.695 1.000 23.278 290 THR AAA O 1
ATOM 2183 N N . ASP A 1 291 ? 8.205 -23.492 37.484 1.000 20.718 291 ASP AAA N 1
ATOM 2184 C CA . ASP A 1 291 ? 7.502 -22.895 36.311 1.000 19.998 291 ASP AAA CA 1
ATOM 2185 C C . ASP A 1 291 ? 7.900 -21.419 36.173 1.000 19.484 291 ASP AAA C 1
ATOM 2186 O O . ASP A 1 291 ? 8.258 -20.993 35.055 1.000 20.205 291 ASP AAA O 1
ATOM 2191 N N . MET A 1 292 ? 7.824 -20.638 37.249 1.000 20.928 292 MET AAA N 1
ATOM 2192 C CA . MET A 1 292 ? 8.103 -19.179 37.185 1.000 20.172 292 MET AAA CA 1
ATOM 2193 C C . MET A 1 292 ? 9.601 -18.963 36.967 1.000 21.246 292 MET AAA C 1
ATOM 2194 O O . MET A 1 292 ? 9.952 -18.034 36.241 1.000 20.010 292 MET AAA O 1
ATOM 2199 N N . ALA A 1 293 ? 10.464 -19.828 37.513 1.000 19.055 293 ALA AAA N 1
ATOM 2200 C CA . ALA A 1 293 ? 11.912 -19.668 37.328 1.000 18.527 293 ALA AAA CA 1
ATOM 2201 C C . ALA A 1 293 ? 12.206 -19.911 35.858 1.000 17.514 293 ALA AAA C 1
ATOM 2202 O O . ALA A 1 293 ? 13.141 -19.272 35.333 1.000 21.026 293 ALA AAA O 1
ATOM 2204 N N . THR A 1 294 ? 11.466 -20.814 35.245 1.000 17.415 294 THR AAA N 1
ATOM 2205 C CA . THR A 1 294 ? 11.691 -21.210 33.835 1.000 17.400 294 THR AAA CA 1
ATOM 2206 C C . THR A 1 294 ? 11.221 -20.038 32.963 1.000 17.706 294 THR AAA C 1
ATOM 2207 O O . THR A 1 294 ? 11.955 -19.675 32.018 1.000 17.486 294 THR AAA O 1
ATOM 2211 N N . TYR A 1 295 ? 10.028 -19.515 33.250 1.000 18.126 295 TYR AAA N 1
ATOM 2212 C CA . TYR A 1 295 ? 9.487 -18.287 32.618 1.000 18.534 295 TYR AAA CA 1
ATOM 2213 C C . TYR A 1 295 ? 10.526 -17.146 32.691 1.000 17.842 295 TYR AAA C 1
ATOM 2214 O O . TYR A 1 295 ? 10.831 -16.537 31.695 1.000 17.571 295 TYR AAA O 1
ATOM 2223 N N . ALA A 1 296 ? 11.041 -16.830 33.869 1.000 17.252 296 ALA AAA N 1
ATOM 2224 C CA . ALA A 1 296 ? 12.093 -15.813 34.093 1.000 18.559 296 ALA AAA CA 1
ATOM 2225 C C . ALA A 1 296 ? 13.301 -16.122 33.199 1.000 17.168 296 ALA AAA C 1
ATOM 2226 O O . ALA A 1 296 ? 13.769 -15.212 32.472 1.000 17.941 296 ALA AAA O 1
ATOM 2228 N N . ALA A 1 297 ? 13.771 -17.381 33.158 1.000 17.379 297 ALA AAA N 1
ATOM 2229 C CA . ALA A 1 297 ? 14.988 -17.747 32.398 1.000 17.580 297 ALA AAA CA 1
ATOM 2230 C C . ALA A 1 297 ? 14.722 -17.483 30.912 1.000 16.552 297 ALA AAA C 1
ATOM 2231 O O . ALA A 1 297 ? 15.636 -17.057 30.210 1.000 16.981 297 ALA AAA O 1
ATOM 2233 N N . MET A 1 298 ? 13.511 -17.771 30.467 1.000 16.431 298 MET AAA N 1
ATOM 2234 C CA . MET A 1 298 ? 13.152 -17.627 29.023 1.000 16.610 298 MET AAA CA 1
ATOM 2235 C C . MET A 1 298 ? 13.322 -16.144 28.641 1.000 16.936 298 MET AAA C 1
ATOM 2236 O O . MET A 1 298 ? 13.863 -15.860 27.557 1.000 17.557 298 MET AAA O 1
ATOM 2241 N N . ILE A 1 299 ? 12.915 -15.243 29.530 1.000 17.487 299 ILE AAA N 1
ATOM 2242 C CA . ILE A 1 299 ? 13.017 -13.775 29.298 1.000 17.168 299 ILE AAA CA 1
ATOM 2243 C C . ILE A 1 299 ? 14.470 -13.329 29.428 1.000 18.510 299 ILE AAA C 1
ATOM 2244 O O . ILE A 1 299 ? 14.924 -12.526 28.582 1.000 17.389 299 ILE AAA O 1
ATOM 2249 N N . GLU A 1 300 ? 15.188 -13.841 30.433 1.000 17.884 300 GLU AAA N 1
ATOM 2250 C CA . GLU A 1 300 ? 16.606 -13.475 30.635 1.000 17.832 300 GLU AAA CA 1
ATOM 2251 C C . GLU A 1 300 ? 17.406 -13.840 29.367 1.000 17.587 300 GLU AAA C 1
ATOM 2252 O O . GLU A 1 300 ? 18.326 -13.069 29.036 1.000 18.063 300 GLU AAA O 1
ATOM 2258 N N . ILE A 1 301 ? 17.108 -14.969 28.703 1.000 18.654 301 ILE AAA N 1
ATOM 2259 C CA . ILE A 1 301 ? 17.838 -15.438 27.494 1.000 17.595 301 ILE AAA CA 1
ATOM 2260 C C . ILE A 1 301 ? 17.512 -14.498 26.322 1.000 17.500 301 ILE AAA C 1
ATOM 2261 O O . ILE A 1 301 ? 18.417 -14.174 25.524 1.000 16.789 301 ILE AAA O 1
ATOM 2266 N N . VAL A 1 302 ? 16.273 -14.029 26.213 1.000 18.041 302 VAL AAA N 1
ATOM 2267 C CA . VAL A 1 302 ? 15.929 -12.981 25.210 1.000 16.660 302 VAL AAA CA 1
ATOM 2268 C C . VAL A 1 302 ? 16.784 -11.747 25.514 1.000 15.959 302 VAL AAA C 1
ATOM 2269 O O . VAL A 1 302 ? 17.369 -11.163 24.607 1.000 16.995 302 VAL AAA O 1
ATOM 2273 N N . ASP A 1 303 ? 16.860 -11.361 26.777 1.000 16.366 303 ASP AAA N 1
ATOM 2274 C CA . ASP A 1 303 ? 17.587 -10.138 27.159 1.000 17.277 303 ASP AAA CA 1
ATOM 2275 C C . ASP A 1 303 ? 19.067 -10.303 26.770 1.000 18.866 303 ASP AAA C 1
ATOM 2276 O O . ASP A 1 303 ? 19.645 -9.319 26.190 1.000 18.805 303 ASP AAA O 1
ATOM 2281 N N . SER A 1 304 ? 19.661 -11.474 27.034 1.000 18.327 304 SER AAA N 1
ATOM 2282 C CA . SER A 1 304 ? 21.074 -11.755 26.669 1.000 18.718 304 SER AAA CA 1
ATOM 2283 C C . SER A 1 304 ? 21.219 -11.570 25.152 1.000 17.894 304 SER AAA C 1
ATOM 2284 O O . SER A 1 304 ? 22.167 -10.930 24.728 1.000 17.804 304 SER AAA O 1
ATOM 2287 N N . GLY A 1 305 ? 20.251 -12.073 24.402 1.000 17.699 305 GLY AAA N 1
ATOM 2288 C CA . GLY A 1 305 ? 20.217 -11.997 22.936 1.000 16.691 305 GLY AAA CA 1
ATOM 2289 C C . GLY A 1 305 ? 20.127 -10.560 22.461 1.000 18.383 305 GLY AAA C 1
ATOM 2290 O O . GLY A 1 305 ? 20.783 -10.201 21.447 1.000 19.605 305 GLY AAA O 1
ATOM 2291 N N A ILE A 1 306 ? 19.337 -9.735 23.158 0.500 18.254 306 ILE AAA N 1
ATOM 2292 N N B ILE A 1 306 ? 19.374 -9.715 23.158 0.500 17.983 306 ILE AAA N 1
ATOM 2293 C CA A ILE A 1 306 ? 19.235 -8.276 22.841 0.500 18.247 306 ILE AAA CA 1
ATOM 2294 C CA B ILE A 1 306 ? 19.276 -8.281 22.755 0.500 17.714 306 ILE AAA CA 1
ATOM 2295 C C A ILE A 1 306 ? 20.630 -7.666 23.024 0.500 18.066 306 ILE AAA C 1
ATOM 2296 C C B ILE A 1 306 ? 20.623 -7.604 23.054 0.500 17.780 306 ILE AAA C 1
ATOM 2297 O O A ILE A 1 306 ? 21.064 -6.906 22.139 0.500 18.649 306 ILE AAA O 1
ATOM 2298 O O B ILE A 1 306 ? 21.050 -6.754 22.253 0.500 18.379 306 ILE AAA O 1
ATOM 2307 N N . GLY A 1 307 ? 21.313 -8.023 24.113 1.000 17.988 307 GLY AAA N 1
ATOM 2308 C CA . GLY A 1 307 ? 22.711 -7.606 24.357 1.000 18.092 307 GLY AAA CA 1
ATOM 2309 C C . GLY A 1 307 ? 23.589 -7.893 23.151 1.000 19.453 307 GLY AAA C 1
ATOM 2310 O O . GLY A 1 307 ? 24.333 -6.981 22.711 1.000 19.102 307 GLY AAA O 1
ATOM 2311 N N . GLU A 1 308 ? 23.510 -9.120 22.638 1.000 19.625 308 GLU AAA N 1
ATOM 2312 C CA . GLU A 1 308 ? 24.301 -9.578 21.468 1.000 20.985 308 GLU AAA CA 1
ATOM 2313 C C . GLU A 1 308 ? 23.951 -8.726 20.259 1.000 20.197 308 GLU AAA C 1
ATOM 2314 O O . GLU A 1 308 ? 24.867 -8.340 19.525 1.000 20.196 308 GLU AAA O 1
ATOM 2320 N N . LEU A 1 309 ? 22.666 -8.412 20.068 1.000 19.513 309 LEU AAA N 1
ATOM 2321 C CA . LEU A 1 309 ? 22.246 -7.690 18.851 1.000 18.817 309 LEU AAA CA 1
ATOM 2322 C C . LEU A 1 309 ? 22.779 -6.253 18.933 1.000 17.952 309 LEU AAA C 1
ATOM 2323 O O . LEU A 1 309 ? 23.265 -5.703 17.922 1.000 18.073 309 LEU AAA O 1
ATOM 2328 N N . VAL A 1 310 ? 22.721 -5.648 20.124 1.000 18.107 310 VAL AAA N 1
ATOM 2329 C CA . VAL A 1 310 ? 23.211 -4.266 20.359 1.000 18.146 310 VAL AAA CA 1
ATOM 2330 C C . VAL A 1 310 ? 24.724 -4.256 20.102 1.000 18.385 310 VAL AAA C 1
ATOM 2331 O O . VAL A 1 310 ? 25.209 -3.333 19.425 1.000 17.446 310 VAL AAA O 1
ATOM 2335 N N . GLU A 1 311 ? 25.433 -5.257 20.609 1.000 19.408 311 GLU AAA N 1
ATOM 2336 C CA . GLU A 1 311 ? 26.903 -5.404 20.412 1.000 21.245 311 GLU AAA CA 1
ATOM 2337 C C . GLU A 1 311 ? 27.202 -5.435 18.907 1.000 20.850 311 GLU AAA C 1
ATOM 2338 O O . GLU A 1 311 ? 28.152 -4.773 18.485 1.000 20.426 311 GLU AAA O 1
ATOM 2344 N N . THR A 1 312 ? 26.394 -6.144 18.129 1.000 20.059 312 THR AAA N 1
ATOM 2345 C CA . THR A 1 312 ? 26.635 -6.309 16.666 1.000 19.167 312 THR AAA CA 1
ATOM 2346 C C . THR A 1 312 ? 26.411 -4.972 15.964 1.000 19.014 312 THR AAA C 1
ATOM 2347 O O . THR A 1 312 ? 27.187 -4.665 15.036 1.000 19.615 312 THR AAA O 1
ATOM 2351 N N . ILE A 1 313 ? 25.336 -4.257 16.323 1.000 18.760 313 ILE AAA N 1
ATOM 2352 C CA . ILE A 1 313 ? 25.039 -2.900 15.785 1.000 19.845 313 ILE AAA CA 1
ATOM 2353 C C . ILE A 1 313 ? 26.235 -1.976 16.064 1.000 19.736 313 ILE AAA C 1
ATOM 2354 O O . ILE A 1 313 ? 26.635 -1.250 15.154 1.000 19.369 313 ILE AAA O 1
ATOM 2359 N N . LYS A 1 314 ? 26.808 -2.029 17.268 1.000 18.137 314 LYS AAA N 1
ATOM 2360 C CA . LYS A 1 314 ? 28.010 -1.216 17.596 1.000 18.655 314 LYS AAA CA 1
ATOM 2361 C C . LYS A 1 314 ? 29.182 -1.615 16.696 1.000 17.476 314 LYS AAA C 1
ATOM 2362 O O . LYS A 1 314 ? 29.833 -0.735 16.152 1.000 16.598 314 LYS AAA O 1
ATOM 2368 N N . GLU A 1 315 ? 29.470 -2.910 16.559 1.000 17.725 315 GLU AAA N 1
ATOM 2369 C CA . GLU A 1 315 ? 30.643 -3.404 15.777 1.000 19.758 315 GLU AAA CA 1
ATOM 2370 C C . GLU A 1 315 ? 30.536 -2.944 14.318 1.000 20.802 315 GLU AAA C 1
ATOM 2371 O O . GLU A 1 315 ? 31.561 -2.678 13.696 1.000 20.518 315 GLU AAA O 1
ATOM 2377 N N . LYS A 1 316 ? 29.304 -2.844 13.823 1.000 19.791 316 LYS AAA N 1
ATOM 2378 C CA . LYS A 1 316 ? 29.011 -2.510 12.412 1.000 20.072 316 LYS AAA CA 1
ATOM 2379 C C . LYS A 1 316 ? 29.060 -0.991 12.217 1.000 20.987 316 LYS AAA C 1
ATOM 2380 O O . LYS A 1 316 ? 28.910 -0.576 11.045 1.000 23.303 316 LYS AAA O 1
ATOM 2386 N N . GLY A 1 317 ? 29.253 -0.207 13.276 1.000 19.237 317 GLY AAA N 1
ATOM 2387 C CA . GLY A 1 317 ? 29.303 1.273 13.237 1.000 20.247 317 GLY AAA CA 1
ATOM 2388 C C . GLY A 1 317 ? 27.922 1.873 12.995 1.000 21.946 317 GLY AAA C 1
ATOM 2389 O O . GLY A 1 317 ? 27.831 2.997 12.467 1.000 21.016 317 GLY AAA O 1
ATOM 2390 N N . MET A 1 318 ? 26.864 1.142 13.369 1.000 19.698 318 MET AAA N 1
ATOM 2391 C CA . MET A 1 318 ? 25.457 1.539 13.072 1.000 18.778 318 MET AAA CA 1
ATOM 2392 C C . MET A 1 318 ? 24.757 2.160 14.280 1.000 19.578 318 MET AAA C 1
ATOM 2393 O O . MET A 1 318 ? 23.601 2.626 14.143 1.000 19.665 318 MET AAA O 1
ATOM 2398 N N . LEU A 1 319 ? 25.369 2.164 15.455 1.000 18.909 319 LEU AAA N 1
ATOM 2399 C CA . LEU A 1 319 ? 24.600 2.485 16.673 1.000 19.613 319 LEU AAA CA 1
ATOM 2400 C C . LEU A 1 319 ? 24.053 3.917 16.637 1.000 21.487 319 LEU AAA C 1
ATOM 2401 O O . LEU A 1 319 ? 22.895 4.136 17.035 1.000 19.022 319 LEU AAA O 1
ATOM 2406 N N . ASP A 1 320 ? 24.888 4.879 16.251 1.000 23.564 320 ASP AAA N 1
ATOM 2407 C CA . ASP A 1 320 ? 24.492 6.313 16.346 1.000 25.015 320 ASP AAA CA 1
ATOM 2408 C C . ASP A 1 320 ? 23.347 6.619 15.381 1.000 23.443 320 ASP AAA C 1
ATOM 2409 O O . ASP A 1 320 ? 22.674 7.615 15.600 1.000 24.939 320 ASP AAA O 1
ATOM 2414 N N . ASN A 1 321 ? 23.114 5.788 14.373 1.000 21.099 321 ASN AAA N 1
ATOM 2415 C CA . ASN A 1 321 ? 22.012 6.013 13.411 1.000 20.963 321 ASN AAA CA 1
ATOM 2416 C C . ASN A 1 321 ? 20.953 4.907 13.546 1.000 20.918 321 ASN AAA C 1
ATOM 2417 O O . ASN A 1 321 ? 20.302 4.630 12.553 1.000 19.425 321 ASN AAA O 1
ATOM 2422 N N . THR A 1 322 ? 20.770 4.334 14.735 1.000 19.834 322 THR AAA N 1
ATOM 2423 C CA . THR A 1 322 ? 19.795 3.233 14.967 1.000 20.308 322 THR AAA CA 1
ATOM 2424 C C . THR A 1 322 ? 18.796 3.674 16.029 1.000 18.722 322 THR AAA C 1
ATOM 2425 O O . THR A 1 322 ? 19.201 4.313 17.015 1.000 20.208 322 THR AAA O 1
ATOM 2429 N N . VAL A 1 323 ? 17.537 3.283 15.838 1.000 18.527 323 VAL AAA N 1
ATOM 2430 C CA . VAL A 1 323 ? 16.473 3.400 16.863 1.000 19.284 323 VAL AAA CA 1
ATOM 2431 C C . VAL A 1 323 ? 16.003 1.989 17.233 1.000 18.670 323 VAL AAA C 1
ATOM 2432 O O . VAL A 1 323 ? 15.697 1.216 16.335 1.000 18.879 323 VAL AAA O 1
ATOM 2436 N N . PHE A 1 324 ? 15.945 1.698 18.524 1.000 19.064 324 PHE AAA N 1
ATOM 2437 C CA . PHE A 1 324 ? 15.459 0.413 19.068 1.000 19.521 324 PHE AAA CA 1
ATOM 2438 C C . PHE A 1 324 ? 14.054 0.636 19.626 1.000 18.831 324 PHE AAA C 1
ATOM 2439 O O . PHE A 1 324 ? 13.754 1.643 20.289 1.000 18.935 324 PHE AAA O 1
ATOM 2447 N N . ILE A 1 325 ? 13.175 -0.324 19.369 1.000 17.567 325 ILE AAA N 1
ATOM 2448 C CA . ILE A 1 325 ? 11.799 -0.323 19.931 1.000 17.364 325 ILE AAA CA 1
ATOM 2449 C C . ILE A 1 325 ? 11.546 -1.709 20.521 1.000 17.610 325 ILE AAA C 1
ATOM 2450 O O . ILE A 1 325 ? 11.933 -2.698 19.896 1.000 16.313 325 ILE AAA O 1
ATOM 2455 N N . PHE A 1 326 ? 11.032 -1.767 21.746 1.000 17.762 326 PHE AAA N 1
ATOM 2456 C CA . PHE A 1 326 ? 10.709 -3.049 22.432 1.000 16.677 326 PHE AAA CA 1
ATOM 2457 C C . PHE A 1 326 ? 9.275 -2.994 22.931 1.000 15.768 326 PHE AAA C 1
ATOM 2458 O O . PHE A 1 326 ? 8.897 -2.004 23.605 1.000 15.973 326 PHE AAA O 1
ATOM 2466 N N . LEU A 1 327 ? 8.496 -4.054 22.683 1.000 15.515 327 LEU AAA N 1
ATOM 2467 C CA . LEU A 1 327 ? 7.152 -4.206 23.287 1.000 15.815 327 LEU AAA CA 1
ATOM 2468 C C . LEU A 1 327 ? 6.751 -5.687 23.329 1.000 15.676 327 LEU AAA C 1
ATOM 2469 O O . LEU A 1 327 ? 7.542 -6.547 22.835 1.000 16.456 327 LEU AAA O 1
ATOM 2474 N N . SER A 1 328 ? 5.563 -5.962 23.884 1.000 15.607 328 SER AAA N 1
ATOM 2475 C CA . SER A 1 328 ? 4.923 -7.299 23.962 1.000 16.121 328 SER AAA CA 1
ATOM 2476 C C . SER A 1 328 ? 3.659 -7.286 23.106 1.000 16.709 328 SER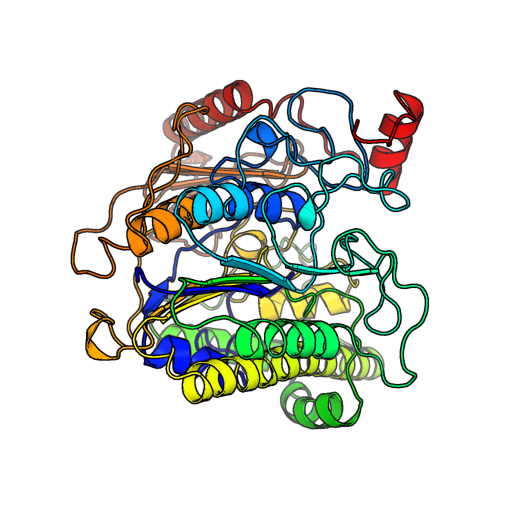 AAA C 1
ATOM 2477 O O . SER A 1 328 ? 3.031 -6.209 22.976 1.000 16.698 328 SER AAA O 1
ATOM 2480 N N . ASP A 1 329 ? 3.309 -8.433 22.514 1.000 16.616 329 ASP AAA N 1
ATOM 2481 C CA . ASP A 1 329 ? 2.106 -8.549 21.658 1.000 16.631 329 ASP AAA CA 1
ATOM 2482 C C . ASP A 1 329 ? 0.827 -8.582 22.489 1.000 15.997 329 ASP AAA C 1
ATOM 2483 O O . ASP A 1 329 ? -0.198 -8.193 21.953 1.000 16.805 329 ASP AAA O 1
ATOM 2488 N N . ASN A 1 330 ? 0.880 -9.029 23.748 1.000 15.836 330 ASN AAA N 1
ATOM 2489 C CA . ASN A 1 330 ? -0.312 -9.193 24.602 1.000 14.823 330 ASN AAA CA 1
ATOM 2490 C C . ASN A 1 330 ? 0.198 -9.588 25.988 1.000 14.619 330 ASN AAA C 1
ATOM 2491 O O . ASN A 1 330 ? 1.373 -9.962 26.118 1.000 14.899 330 ASN AAA O 1
ATOM 2496 N N . GLY A 1 331 ? -0.661 -9.398 26.957 1.000 14.413 331 GLY AAA N 1
ATOM 2497 C CA . GLY A 1 331 ? -0.403 -9.633 28.378 1.000 14.124 331 GLY AAA CA 1
ATOM 2498 C C . GLY A 1 331 ? -0.170 -11.109 28.650 1.000 15.641 331 GLY AAA C 1
ATOM 2499 O O . GLY A 1 331 ? -0.375 -11.953 27.763 1.000 14.974 331 GLY AAA O 1
ATOM 2500 N N . ALA A 1 332 ? 0.255 -11.413 29.872 1.000 16.292 332 ALA AAA N 1
ATOM 2501 C CA . ALA A 1 332 ? 0.571 -12.794 30.289 1.000 16.331 332 ALA AAA CA 1
ATOM 2502 C C . ALA A 1 332 ? -0.714 -13.644 30.293 1.000 16.687 332 ALA AAA C 1
ATOM 2503 O O . ALA A 1 332 ? -1.812 -13.131 30.600 1.000 16.331 332 ALA AAA O 1
ATOM 2505 N N . THR A 1 333 ? -0.549 -14.942 30.037 1.000 18.506 333 THR AAA N 1
ATOM 2506 C CA . THR A 1 333 ? -1.633 -15.905 29.780 1.000 17.721 333 THR AAA CA 1
ATOM 2507 C C . THR A 1 333 ? -1.882 -16.788 31.002 1.000 19.507 333 THR AAA C 1
ATOM 2508 O O . THR A 1 333 ? -0.920 -17.075 31.704 1.000 18.707 333 THR AAA O 1
ATOM 2512 N N . LYS A 1 334 ? -3.123 -17.246 31.177 1.000 18.183 334 LYS AAA N 1
ATOM 2513 C CA . LYS A 1 334 ? -3.461 -18.314 32.150 1.000 19.012 334 LYS AAA CA 1
ATOM 2514 C C . LYS A 1 334 ? -3.660 -19.631 31.396 1.000 20.405 334 LYS AAA C 1
ATOM 2515 O O . LYS A 1 334 ? -4.138 -20.583 32.003 1.000 21.311 334 LYS AAA O 1
ATOM 2521 N N . GLU A 1 335 ? -3.308 -19.693 30.108 1.000 20.243 335 GLU AAA N 1
ATOM 2522 C CA . GLU A 1 335 ? -3.511 -20.902 29.275 1.000 22.384 335 GLU AAA CA 1
ATOM 2523 C C . GLU A 1 335 ? -2.741 -22.117 29.818 1.000 22.330 335 GLU AAA C 1
ATOM 2524 O O . GLU A 1 335 ? -3.109 -23.264 29.426 1.000 22.975 335 GLU AAA O 1
ATOM 2530 N N . GLY A 1 336 ? -1.726 -21.916 30.648 1.000 21.786 336 GLY AAA N 1
ATOM 2531 C CA . GLY A 1 336 ? -0.910 -23.013 31.202 1.000 25.256 336 GLY AAA CA 1
ATOM 2532 C C . GLY A 1 336 ? -1.676 -23.828 32.242 1.000 27.182 336 GLY AAA C 1
ATOM 2533 O O . GLY A 1 336 ? -1.324 -25.010 32.427 1.000 30.200 336 GLY AAA O 1
ATOM 2534 N N . GLY A 1 337 ? -2.710 -23.247 32.867 1.000 26.379 337 GLY AAA N 1
ATOM 2535 C CA . GLY A 1 337 ? -3.499 -23.919 33.916 1.000 28.213 337 GLY AAA CA 1
ATOM 2536 C C . GLY A 1 337 ? -3.485 -23.137 35.208 1.000 27.754 337 GLY AAA C 1
ATOM 2537 O O . GLY A 1 337 ? -3.203 -21.936 35.188 1.000 24.369 337 GLY AAA O 1
ATOM 2538 N N . TYR A 1 338 ? -3.847 -23.798 36.298 1.000 28.562 338 TYR AAA N 1
ATOM 2539 C CA . TYR A 1 338 ? -4.125 -23.158 37.605 1.000 29.651 338 TYR AAA CA 1
ATOM 2540 C C . TYR A 1 338 ? -2.880 -22.400 38.105 1.000 25.515 338 TYR AAA C 1
ATOM 2541 O O . TYR A 1 338 ? -2.967 -21.231 38.460 1.000 24.139 338 TYR AAA O 1
ATOM 2550 N N . LEU A 1 339 ? -1.712 -23.038 38.138 1.000 23.092 339 LEU AAA N 1
ATOM 2551 C CA . LEU A 1 339 ? -0.485 -22.339 38.586 1.000 21.949 339 LEU AAA CA 1
ATOM 2552 C C . LEU A 1 339 ? -0.096 -21.284 37.549 1.000 19.676 339 LEU AAA C 1
ATOM 2553 O O . LEU A 1 339 ? 0.419 -20.209 37.945 1.000 18.960 339 LEU AAA O 1
ATOM 2558 N N . GLY A 1 340 ? -0.374 -21.544 36.276 1.000 20.343 340 GLY AAA N 1
ATOM 2559 C CA . GLY A 1 340 ? -0.112 -20.566 35.206 1.000 20.478 340 GLY AAA CA 1
ATOM 2560 C C . GLY A 1 340 ? -0.887 -19.270 35.441 1.000 19.738 340 GLY AAA C 1
ATOM 2561 O O . GLY A 1 340 ? -0.356 -18.183 35.147 1.000 18.292 340 GLY AAA O 1
ATOM 2562 N N . GLN A 1 341 ? -2.116 -19.366 35.935 1.000 19.064 341 GLN AAA N 1
ATOM 2563 C CA . GLN A 1 341 ? -2.931 -18.161 36.233 1.000 19.833 341 GLN AAA CA 1
ATOM 2564 C C . GLN A 1 341 ? -2.231 -17.336 37.323 1.000 20.183 341 GLN AAA C 1
ATOM 2565 O O . GLN A 1 341 ? -2.242 -16.102 37.265 1.000 19.615 341 GLN AAA O 1
ATOM 2571 N N . LEU A 1 342 ? -1.587 -17.985 38.289 1.000 20.991 342 LEU AAA N 1
ATOM 2572 C CA . LEU A 1 342 ? -0.897 -17.257 39.378 1.000 21.818 342 LEU AAA CA 1
ATOM 2573 C C . LEU A 1 342 ? 0.412 -16.649 38.866 1.000 20.194 342 LEU AAA C 1
ATOM 2574 O O . LEU A 1 342 ? 0.757 -15.540 39.331 1.000 20.037 342 LEU AAA O 1
ATOM 2579 N N . MET A 1 343 ? 1.108 -17.326 37.935 1.000 19.546 343 MET AAA N 1
ATOM 2580 C CA . MET A 1 343 ? 2.231 -16.713 37.182 1.000 19.509 343 MET AAA CA 1
ATOM 2581 C C . MET A 1 343 ? 1.729 -15.431 36.486 1.000 18.718 343 MET AAA C 1
ATOM 2582 O O . MET A 1 343 ? 2.410 -14.399 36.580 1.000 17.970 343 MET AAA O 1
ATOM 2587 N N . ALA A 1 344 ? 0.609 -15.513 35.759 1.000 18.378 344 ALA AAA N 1
ATOM 2588 C CA . ALA A 1 344 ? 0.085 -14.394 34.933 1.000 18.856 344 ALA AAA CA 1
ATOM 2589 C C . ALA A 1 344 ? -0.363 -13.240 35.859 1.000 17.213 344 ALA AAA C 1
ATOM 2590 O O . ALA A 1 344 ? -0.085 -12.076 35.532 1.000 18.191 344 ALA AAA O 1
ATOM 2592 N N . ASP A 1 345 ? -0.935 -13.544 37.022 1.000 17.579 345 ASP AAA N 1
ATOM 2593 C CA . ASP A 1 345 ? -1.317 -12.543 38.055 1.000 18.305 345 ASP AAA CA 1
ATOM 2594 C C . ASP A 1 345 ? -0.085 -11.726 38.440 1.000 17.470 345 ASP AAA C 1
ATOM 2595 O O . ASP A 1 345 ? -0.164 -10.493 38.571 1.000 18.160 345 ASP AAA O 1
ATOM 2600 N N . LEU A 1 346 ? 1.035 -12.400 38.678 1.000 17.425 346 LEU AAA N 1
ATOM 2601 C CA . LEU A 1 346 ? 2.322 -11.757 38.984 1.000 17.674 346 LEU AAA CA 1
ATOM 2602 C C . LEU A 1 346 ? 2.773 -10.948 37.764 1.000 17.960 346 LEU AAA C 1
ATOM 2603 O O . LEU A 1 346 ? 3.134 -9.751 37.943 1.000 19.585 346 LEU AAA O 1
ATOM 2608 N N . SER A 1 347 ? 2.790 -11.557 36.578 1.000 17.427 347 SER AAA N 1
ATOM 2609 C CA . SER A 1 347 ? 3.417 -10.934 35.382 1.000 16.569 347 SER AAA CA 1
ATOM 2610 C C . SER A 1 347 ? 2.661 -9.674 34.966 1.000 17.647 347 SER AAA C 1
ATOM 2611 O O . SER A 1 347 ? 3.300 -8.738 34.425 1.000 17.823 347 SER AAA O 1
ATOM 2614 N N . ASN A 1 348 ? 1.343 -9.668 35.135 1.000 16.695 348 ASN AAA N 1
ATOM 2615 C CA . ASN A 1 348 ? 0.464 -8.577 34.644 1.000 16.745 348 ASN AAA CA 1
ATOM 2616 C C . ASN A 1 348 ? 0.379 -7.440 35.676 1.000 17.449 348 ASN AAA C 1
ATOM 2617 O O . ASN A 1 348 ? -0.323 -6.447 35.413 1.000 17.569 348 ASN AAA O 1
ATOM 2622 N N . THR A 1 349 ? 1.004 -7.595 36.852 1.000 18.337 349 THR AAA N 1
ATOM 2623 C CA . THR A 1 349 ? 0.921 -6.567 37.920 1.000 18.200 349 THR AAA CA 1
ATOM 2624 C C . THR A 1 349 ? 1.154 -5.193 37.295 1.000 18.203 349 THR AAA C 1
ATOM 2625 O O . THR A 1 349 ? 2.136 -5.024 36.539 1.000 18.255 349 THR AAA O 1
ATOM 2629 N N . PRO A 1 350 ? 0.322 -4.154 37.585 1.000 17.114 350 PRO AAA N 1
ATOM 2630 C CA . PRO A 1 350 ? -0.735 -4.194 38.603 1.000 18.193 350 PRO AAA CA 1
ATOM 2631 C C . PRO A 1 350 ? -2.148 -4.524 38.094 1.000 17.201 350 PRO AAA C 1
ATOM 2632 O O . PRO A 1 350 ? -3.110 -4.219 38.750 1.000 19.421 350 PRO AAA O 1
ATOM 2636 N N . TYR A 1 351 ? -2.257 -5.055 36.880 1.000 16.269 351 TYR AAA N 1
ATOM 2637 C CA . TYR A 1 351 ? -3.512 -5.087 36.096 1.000 16.616 351 TYR AAA CA 1
ATOM 2638 C C . TYR A 1 351 ? -4.208 -6.456 36.166 1.000 15.558 351 TYR AAA C 1
ATOM 2639 O O . TYR A 1 351 ? -3.544 -7.514 36.337 1.000 17.580 351 TYR AAA O 1
ATOM 2648 N N . ARG A 1 352 ? -5.533 -6.429 35.980 1.000 17.109 352 ARG AAA N 1
ATOM 2649 C CA . ARG A 1 352 ? -6.443 -7.602 36.126 1.000 16.168 352 ARG AAA CA 1
ATOM 2650 C C . ARG A 1 352 ? -6.512 -8.361 34.820 1.000 16.870 352 ARG AAA C 1
ATOM 2651 O O . ARG A 1 352 ? -6.308 -7.757 33.752 1.000 16.125 352 ARG AAA O 1
ATOM 2659 N N . SER A 1 353 ? -6.840 -9.648 34.942 1.000 17.733 353 SER AAA N 1
ATOM 2660 C CA . SER A 1 353 ? -7.151 -10.533 33.806 1.000 17.358 353 SER AAA CA 1
ATOM 2661 C C . SER A 1 353 ? -5.896 -10.729 32.934 1.000 17.324 353 SER AAA C 1
ATOM 2662 O O . SER A 1 353 ? -4.746 -10.405 33.380 1.000 17.468 353 SER AAA O 1
ATOM 2665 N N . TYR A 1 354 ? -6.091 -11.281 31.747 1.000 17.322 354 TYR AAA N 1
ATOM 2666 C CA . TYR A 1 354 ? -5.054 -12.026 31.020 1.000 16.251 354 TYR AAA CA 1
ATOM 2667 C C . TYR A 1 354 ? -5.224 -11.828 29.523 1.000 14.792 354 TYR AAA C 1
ATOM 2668 O O . TYR A 1 354 ? -6.229 -11.262 29.044 1.000 16.325 354 TYR AAA O 1
ATOM 2677 N N . LYS A 1 355 ? -4.237 -12.357 28.819 1.000 15.927 355 LYS AAA N 1
ATOM 2678 C CA . LYS A 1 355 ? -4.290 -12.656 27.362 1.000 15.571 355 LYS AAA CA 1
ATOM 2679 C C . LYS A 1 355 ? -5.698 -13.141 26.989 1.000 15.958 355 LYS AAA C 1
ATOM 2680 O O . LYS A 1 355 ? -6.298 -13.930 27.752 1.000 16.952 355 LYS AAA O 1
ATOM 2686 N N . SER A 1 356 ? -6.190 -12.682 25.835 1.000 16.231 356 SER AAA N 1
ATOM 2687 C CA . SER A 1 356 ? -7.451 -13.096 25.172 1.000 16.497 356 SER AAA CA 1
ATOM 2688 C C . SER A 1 356 ? -8.674 -12.301 25.620 1.000 16.727 356 SER AAA C 1
ATOM 2689 O O . SER A 1 356 ? -9.768 -12.526 25.025 1.000 17.000 356 SER AAA O 1
ATOM 2692 N N . GLN A 1 357 ? -8.551 -11.408 26.609 1.000 16.001 357 GLN AAA N 1
ATOM 2693 C CA . GLN A 1 357 ? -9.622 -10.450 26.917 1.000 16.553 357 GLN AAA CA 1
ATOM 2694 C C . GLN A 1 357 ? -9.050 -9.038 26.949 1.000 16.144 357 GLN AAA C 1
ATOM 2695 O O . GLN A 1 357 ? -7.818 -8.864 26.899 1.000 17.282 357 GLN AAA O 1
ATOM 2701 N N . CYS A 1 358 ? -9.946 -8.062 26.978 1.000 15.156 358 CYS AAA N 1
ATOM 2702 C CA . CYS A 1 358 ? -9.593 -6.658 26.678 1.000 16.437 358 CYS AAA CA 1
ATOM 2703 C C . CYS A 1 358 ? -9.486 -5.829 27.962 1.000 16.640 358 CYS AAA C 1
ATOM 2704 O O . CYS A 1 358 ? -9.521 -4.587 27.864 1.000 17.377 358 CYS AAA O 1
ATOM 2707 N N . PHE A 1 359 ? -9.325 -6.474 29.120 1.000 16.243 359 PHE AAA N 1
ATOM 2708 C CA . PHE A 1 359 ? -8.998 -5.736 30.354 1.000 16.380 359 PHE AAA CA 1
ATOM 2709 C C . PHE A 1 359 ? -7.532 -5.278 30.250 1.000 15.673 359 PHE AAA C 1
ATOM 2710 O O . PHE A 1 359 ? -6.817 -5.607 29.267 1.000 16.651 359 PHE AAA O 1
ATOM 2718 N N . GLN A 1 360 ? -7.094 -4.554 31.264 1.000 15.140 360 GLN AAA N 1
ATOM 2719 C CA . GLN A 1 360 ? -5.748 -3.957 31.305 1.000 15.392 360 GLN AAA CA 1
ATOM 2720 C C . GLN A 1 360 ? -4.688 -5.054 31.295 1.000 16.671 360 GLN AAA C 1
ATOM 2721 O O . GLN A 1 360 ? -3.682 -4.821 30.660 1.000 15.547 360 GLN AAA O 1
ATOM 2727 N N . GLY A 1 361 ? -4.909 -6.186 31.976 1.000 16.620 361 GLY AAA N 1
ATOM 2728 C CA . GLY A 1 361 ? -3.900 -7.254 32.065 1.000 16.519 361 GLY AAA CA 1
ATOM 2729 C C . GLY A 1 361 ? -3.592 -7.863 30.707 1.000 16.755 361 GLY AAA C 1
ATOM 2730 O O . GLY A 1 361 ? -2.420 -8.232 30.459 1.000 16.155 361 GLY AAA O 1
ATOM 2731 N N . GLY A 1 362 ? -4.600 -8.004 29.857 1.000 16.454 362 GLY AAA N 1
ATOM 2732 C CA . GLY A 1 362 ? -4.400 -8.615 28.535 1.000 16.128 362 GLY AAA CA 1
ATOM 2733 C C . GLY A 1 362 ? -3.830 -7.653 27.508 1.000 16.281 362 GLY AAA C 1
ATOM 2734 O O . GLY A 1 362 ? -3.212 -8.138 26.533 1.000 16.230 362 GLY AAA O 1
ATOM 2735 N N . THR A 1 363 ? -3.993 -6.341 27.707 1.000 15.309 363 THR AAA N 1
ATOM 2736 C CA . THR A 1 363 ? -3.751 -5.290 26.672 1.000 15.317 363 THR AAA CA 1
ATOM 2737 C C . THR A 1 363 ? -2.592 -4.347 27.040 1.000 15.369 363 THR AAA C 1
ATOM 2738 O O . THR A 1 363 ? -2.153 -3.632 26.157 1.000 17.087 363 THR AAA O 1
ATOM 2742 N N . SER A 1 364 ? -2.136 -4.266 28.299 1.000 14.496 364 SER AAA N 1
ATOM 2743 C CA . SER A 1 364 ? -1.053 -3.348 28.703 1.000 14.087 364 SER AAA CA 1
ATOM 2744 C C . SER A 1 364 ? 0.327 -3.974 28.448 1.000 15.010 364 SER AAA C 1
ATOM 2745 O O . SER A 1 364 ? 0.591 -5.114 28.876 1.000 15.428 364 SER AAA O 1
ATOM 2748 N N . THR A 1 365 ? 1.202 -3.252 27.753 1.000 15.380 365 THR AAA N 1
ATOM 2749 C CA . THR A 1 365 ? 2.559 -3.744 27.456 1.000 15.919 365 THR AAA CA 1
ATOM 2750 C C . THR A 1 365 ? 3.587 -2.687 27.838 1.000 16.244 365 THR AAA C 1
ATOM 2751 O O . THR A 1 365 ? 3.339 -1.486 27.682 1.000 16.326 365 THR AAA O 1
ATOM 2755 N N . PRO A 1 366 ? 4.814 -3.121 28.198 1.000 14.910 366 PRO AAA N 1
ATOM 2756 C CA . PRO A 1 366 ? 5.943 -2.197 28.205 1.000 14.811 366 PRO AAA CA 1
ATOM 2757 C C . PRO A 1 366 ? 6.081 -1.685 26.768 1.000 15.024 366 PRO AAA C 1
ATOM 2758 O O . PRO A 1 366 ? 5.706 -2.390 25.829 1.000 15.290 366 PRO AAA O 1
ATOM 2762 N N . PHE A 1 367 ? 6.621 -0.487 26.603 1.000 15.984 367 PHE AAA N 1
ATOM 2763 C CA . PHE A 1 367 ? 7.009 0.044 25.278 1.000 15.568 367 PHE AAA CA 1
ATOM 2764 C C . PHE A 1 367 ? 8.209 0.949 25.494 1.000 16.514 367 PHE AAA C 1
ATOM 2765 O O . PHE A 1 367 ? 8.078 1.965 26.226 1.000 16.999 367 PHE AAA O 1
ATOM 2773 N N . ILE A 1 368 ? 9.341 0.566 24.899 1.000 17.008 368 ILE AAA N 1
ATOM 2774 C CA . ILE A 1 368 ? 10.604 1.361 24.952 1.000 16.394 368 ILE AAA CA 1
ATOM 2775 C C . ILE A 1 368 ? 10.953 1.838 23.542 1.000 16.879 368 ILE AAA C 1
ATOM 2776 O O . ILE A 1 368 ? 10.865 1.064 22.612 1.000 17.024 368 ILE AAA O 1
ATOM 2781 N N . LEU A 1 369 ? 11.413 3.082 23.433 1.000 17.616 369 LEU AAA N 1
ATOM 2782 C CA . LEU A 1 369 ? 11.955 3.670 22.186 1.000 17.353 369 LEU AAA CA 1
ATOM 2783 C C . LEU A 1 369 ? 13.268 4.325 22.590 1.000 18.624 369 LEU AAA C 1
ATOM 2784 O O . LEU A 1 369 ? 13.250 5.154 23.542 1.000 19.335 369 LEU AAA O 1
ATOM 2789 N N . SER A 1 370 ? 14.355 3.882 21.969 1.000 18.303 370 SER AAA N 1
ATOM 2790 C CA . SER A 1 370 ? 15.741 4.222 22.394 1.000 19.714 370 SER AAA CA 1
ATOM 2791 C C . SER A 1 370 ? 16.578 4.527 21.164 1.000 19.870 370 SER AAA C 1
ATOM 2792 O O . SER A 1 370 ? 16.777 3.619 20.342 1.000 20.070 370 SER AAA O 1
ATOM 2795 N N . TYR A 1 371 ? 17.051 5.777 21.043 1.000 19.767 371 TYR AAA N 1
ATOM 2796 C CA . TYR A 1 371 ? 18.018 6.147 19.989 1.000 19.660 371 TYR AAA CA 1
ATOM 2797 C C . TYR A 1 371 ? 19.413 5.729 20.445 1.000 21.008 371 TYR AAA C 1
ATOM 2798 O O . TYR A 1 371 ? 19.783 5.976 21.633 1.000 18.759 371 TYR AAA O 1
ATOM 2807 N N . GLY A 1 372 ? 20.159 5.111 19.547 1.000 21.451 372 GLY AAA N 1
ATOM 2808 C CA . GLY A 1 372 ? 21.570 4.743 19.818 1.000 24.060 372 GLY AAA CA 1
ATOM 2809 C C . GLY A 1 372 ? 22.436 5.979 20.035 1.000 25.480 372 GLY AAA C 1
ATOM 2810 O O . GLY A 1 372 ? 23.402 5.914 20.803 1.000 27.127 372 GLY AAA O 1
ATOM 2811 N N . ASP A 1 373 ? 22.100 7.077 19.373 1.000 25.027 373 ASP AAA N 1
ATOM 2812 C CA . ASP A 1 373 ? 22.706 8.415 19.595 1.000 25.400 373 ASP AAA CA 1
ATOM 2813 C C . ASP A 1 373 ? 22.083 9.036 20.859 1.000 26.221 373 ASP AAA C 1
ATOM 2814 O O . ASP A 1 373 ? 20.882 9.425 20.840 1.000 25.822 373 ASP AAA O 1
ATOM 2819 N N . ALA A 1 374 ? 22.851 9.074 21.947 1.000 27.049 374 ALA AAA N 1
ATOM 2820 C CA . ALA A 1 374 ? 22.430 9.575 23.270 1.000 31.240 374 ALA AAA CA 1
ATOM 2821 C C . ALA A 1 374 ? 21.722 10.936 23.140 1.000 33.380 374 ALA AAA C 1
ATOM 2822 O O . ALA A 1 374 ? 20.772 11.166 23.903 1.000 38.102 374 ALA AAA O 1
ATOM 2824 N N . GLU A 1 375 ? 22.179 11.812 22.236 1.000 35.331 375 GLU AAA N 1
ATOM 2825 C CA . GLU A 1 375 ? 21.677 13.212 22.120 1.000 37.299 375 GLU AAA CA 1
ATOM 2826 C C . GLU A 1 375 ? 20.265 13.214 21.515 1.000 35.539 375 GLU AAA C 1
ATOM 2827 O O . GLU A 1 375 ? 19.552 14.204 21.708 1.000 33.197 375 GLU AAA O 1
ATOM 2833 N N . LYS A 1 376 ? 19.877 12.160 20.795 1.000 28.675 376 LYS AAA N 1
ATOM 2834 C CA . LYS A 1 376 ? 18.547 12.091 20.145 1.000 28.881 376 LYS AAA CA 1
ATOM 2835 C C . LYS A 1 376 ? 17.483 11.640 21.151 1.000 26.746 376 LYS AAA C 1
ATOM 2836 O O . LYS A 1 376 ? 16.291 11.721 20.816 1.000 26.210 376 LYS AAA O 1
ATOM 2842 N N . ASN A 1 377 ? 17.870 11.210 22.346 1.000 25.206 377 ASN AAA N 1
ATOM 2843 C CA . ASN A 1 377 ? 16.917 10.845 23.428 1.000 27.524 377 ASN AAA CA 1
ATOM 2844 C C . ASN A 1 377 ? 16.560 12.092 24.241 1.000 28.668 377 ASN AAA C 1
ATOM 2845 O O . ASN A 1 377 ? 17.337 12.432 25.159 1.000 31.920 377 ASN AAA O 1
ATOM 2850 N N . LYS A 1 378 ? 15.405 12.709 23.978 1.000 29.813 378 LYS AAA N 1
ATOM 2851 C CA . LYS A 1 378 ? 15.065 14.025 24.588 1.000 33.432 378 LYS AAA CA 1
ATOM 2852 C C . LYS A 1 378 ? 14.399 13.834 25.961 1.000 33.066 378 LYS AAA C 1
ATOM 2853 O O . LYS A 1 378 ? 14.285 14.833 26.686 1.000 34.772 378 LYS AAA O 1
ATOM 2859 N N . MET A 1 379 ? 13.957 12.624 26.312 1.000 28.144 379 MET AAA N 1
ATOM 2860 C CA . MET A 1 379 ? 13.370 12.306 27.642 1.000 28.227 379 MET AAA CA 1
ATOM 2861 C C . MET A 1 379 ? 14.172 11.159 28.260 1.000 27.968 379 MET AAA C 1
ATOM 2862 O O . MET A 1 379 ? 13.569 10.215 28.799 1.000 22.671 379 MET AAA O 1
ATOM 2867 N N . LYS A 1 380 ? 15.504 11.243 28.221 1.000 30.060 380 LYS AAA N 1
ATOM 2868 C CA . LYS A 1 380 ? 16.408 10.137 28.651 1.000 29.990 380 LYS AAA CA 1
ATOM 2869 C C . LYS A 1 380 ? 16.007 9.578 30.024 1.000 26.779 380 LYS AAA C 1
ATOM 2870 O O . LYS A 1 380 ? 15.980 10.332 31.004 1.000 26.661 380 LYS AAA O 1
ATOM 2876 N N . GLY A 1 381 ? 15.732 8.276 30.109 1.000 23.092 381 GLY AAA N 1
ATOM 2877 C CA . GLY A 1 381 ? 15.421 7.601 31.389 1.000 23.291 381 GLY AAA CA 1
ATOM 2878 C C . GLY A 1 381 ? 14.021 7.891 31.902 1.000 21.741 381 GLY AAA C 1
ATOM 2879 O O . GLY A 1 381 ? 13.718 7.424 33.020 1.000 23.034 381 GLY AAA O 1
ATOM 2880 N N . GLN A 1 382 ? 13.180 8.625 31.167 1.000 22.232 382 GLN AAA N 1
ATOM 2881 C CA . GLN A 1 382 ? 11.859 9.083 31.706 1.000 23.462 382 GLN AAA CA 1
ATOM 2882 C C . GLN A 1 382 ? 10.722 8.166 31.233 1.000 20.912 382 GLN AAA C 1
ATOM 2883 O O . GLN A 1 382 ? 10.960 7.356 30.303 1.000 21.630 382 GLN AAA O 1
ATOM 2889 N N . ILE A 1 383 ? 9.530 8.396 31.777 1.000 19.802 383 ILE AAA N 1
ATOM 2890 C CA . ILE A 1 383 ? 8.252 7.782 31.331 1.000 19.984 383 ILE AAA CA 1
ATOM 2891 C C . ILE A 1 383 ? 7.461 8.802 30.510 1.000 22.034 383 ILE AAA C 1
ATOM 2892 O O . ILE A 1 383 ? 7.278 9.935 30.975 1.000 22.125 383 ILE AAA O 1
ATOM 2897 N N . CYS A 1 384 ? 7.039 8.419 29.299 1.000 20.231 384 CYS AAA N 1
ATOM 2898 C CA . CYS A 1 384 ? 6.093 9.168 28.461 1.000 18.710 384 CYS AAA CA 1
ATOM 2899 C C . CYS A 1 384 ? 4.679 8.609 28.678 1.000 19.033 384 CYS AAA C 1
ATOM 2900 O O . CYS A 1 384 ? 4.493 7.368 28.559 1.000 19.571 384 CYS AAA O 1
ATOM 2903 N N . ARG A 1 385 ? 3.762 9.458 29.148 1.000 17.831 385 ARG AAA N 1
ATOM 2904 C CA . ARG A 1 385 ? 2.379 9.071 29.516 1.000 18.649 385 ARG AAA CA 1
ATOM 2905 C C . ARG A 1 385 ? 1.385 9.328 28.381 1.000 17.618 385 ARG AAA C 1
ATOM 2906 O O . ARG A 1 385 ? 0.171 9.343 28.670 1.000 18.912 385 ARG AAA O 1
ATOM 2914 N N . GLN A 1 386 ? 1.842 9.396 27.134 1.000 17.485 386 GLN AAA N 1
ATOM 2915 C CA . GLN A 1 386 ? 0.943 9.457 25.948 1.000 17.484 386 GLN AAA CA 1
ATOM 2916 C C . GLN A 1 386 ? 0.189 8.134 25.811 1.000 17.978 386 GLN AAA C 1
ATOM 2917 O O . GLN A 1 386 ? 0.809 7.099 25.575 1.000 18.235 386 GLN AAA O 1
ATOM 2923 N N . PRO A 1 387 ? -1.159 8.113 25.885 1.000 18.684 387 PRO AAA N 1
ATOM 2924 C CA . PRO A 1 387 ? -1.886 6.893 25.544 1.000 17.608 387 PRO AAA CA 1
ATOM 2925 C C . PRO A 1 387 ? -1.588 6.482 24.101 1.000 16.973 387 PRO AAA C 1
ATOM 2926 O O . PRO A 1 387 ? -1.452 7.297 23.229 1.000 16.583 387 PRO AAA O 1
ATOM 2930 N N . ALA A 1 388 ? -1.401 5.187 23.898 1.000 17.854 388 ALA AAA N 1
ATOM 2931 C CA . ALA A 1 388 ? -0.911 4.662 22.618 1.000 16.157 388 ALA AAA CA 1
ATOM 2932 C C . ALA A 1 388 ? -1.401 3.231 22.421 1.000 15.742 388 ALA AAA C 1
ATOM 2933 O O . ALA A 1 388 ? -1.805 2.534 23.389 1.000 15.540 388 ALA AAA O 1
ATOM 2935 N N . HIS A 1 389 ? -1.350 2.802 21.173 1.000 15.323 389 HIS AAA N 1
ATOM 2936 C CA . HIS A 1 389 ? -1.790 1.449 20.753 1.000 15.830 389 HIS AAA CA 1
ATOM 2937 C C . HIS A 1 389 ? -0.798 0.905 19.732 1.000 14.832 389 HIS AAA C 1
ATOM 2938 O O . HIS A 1 389 ? -0.093 1.685 19.077 1.000 16.103 389 HIS AAA O 1
ATOM 2945 N N . ILE A 1 390 ? -0.785 -0.406 19.547 1.000 15.488 390 ILE AAA N 1
ATOM 2946 C CA . ILE A 1 390 ? 0.149 -1.095 18.619 1.000 14.920 390 ILE AAA CA 1
ATOM 2947 C C . ILE A 1 390 ? -0.073 -0.648 17.169 1.000 14.255 390 ILE AAA C 1
ATOM 2948 O O . ILE A 1 390 ? 0.908 -0.719 16.372 1.000 16.444 390 ILE AAA O 1
ATOM 2953 N N . ILE A 1 391 ? -1.239 -0.072 16.843 1.000 14.489 391 ILE AAA N 1
ATOM 2954 C CA . ILE A 1 391 ? -1.454 0.563 15.503 1.000 14.616 391 ILE AAA CA 1
ATOM 2955 C C . ILE A 1 391 ? -0.471 1.726 15.310 1.000 15.293 391 ILE AAA C 1
ATOM 2956 O O . ILE A 1 391 ? -0.252 2.104 14.135 1.000 15.006 391 ILE AAA O 1
ATOM 2961 N N . ASP A 1 392 ? 0.082 2.284 16.394 1.000 14.995 392 ASP AAA N 1
ATOM 2962 C CA . ASP A 1 392 ? 0.977 3.473 16.323 1.000 15.767 392 ASP AAA CA 1
ATOM 2963 C C . ASP A 1 392 ? 2.386 3.098 15.865 1.000 16.665 392 ASP AAA C 1
ATOM 2964 O O . ASP A 1 392 ? 3.159 4.015 15.533 1.000 16.968 392 ASP AAA O 1
ATOM 2969 N N . ILE A 1 393 ? 2.727 1.817 15.821 1.000 16.667 393 ILE AAA N 1
ATOM 2970 C CA . ILE A 1 393 ? 4.109 1.399 15.477 1.000 17.121 393 ILE AAA CA 1
ATOM 2971 C C . ILE A 1 393 ? 4.437 1.824 14.037 1.000 16.783 393 ILE AAA C 1
ATOM 2972 O O . ILE A 1 393 ? 5.484 2.479 13.822 1.000 17.235 393 ILE AAA O 1
ATOM 2977 N N . LEU A 1 394 ? 3.566 1.553 13.095 1.000 16.898 394 LEU AAA N 1
ATOM 2978 C CA . LEU A 1 394 ? 3.894 1.854 11.685 1.000 17.518 394 LEU AAA CA 1
ATOM 2979 C C . LEU A 1 394 ? 4.062 3.361 11.474 1.000 17.780 394 LEU AAA C 1
ATOM 2980 O O . LEU A 1 394 ? 5.108 3.774 10.967 1.000 17.532 394 LEU AAA O 1
ATOM 2985 N N . PRO A 1 395 ? 3.095 4.241 11.824 1.000 17.227 395 PRO AAA N 1
ATOM 2986 C CA . PRO A 1 395 ? 3.315 5.683 11.614 1.000 18.483 395 PRO AAA CA 1
ATOM 2987 C C . PRO A 1 395 ? 4.542 6.214 12.388 1.000 20.329 395 PRO AAA C 1
ATOM 2988 O O . PRO A 1 395 ? 5.195 7.115 11.879 1.000 18.466 395 PRO AAA O 1
ATOM 2992 N N . THR A 1 396 ? 4.856 5.669 13.580 1.000 19.430 396 THR AAA N 1
ATOM 2993 C CA . THR A 1 396 ? 6.083 6.039 14.330 1.000 18.664 396 THR AAA CA 1
ATOM 2994 C C . THR A 1 396 ? 7.332 5.692 13.493 1.000 17.928 396 THR AAA C 1
ATOM 2995 O O . THR A 1 396 ? 8.237 6.565 13.363 1.000 18.230 396 THR AAA O 1
ATOM 2999 N N . CYS A 1 397 ? 7.394 4.477 12.930 1.000 17.346 397 CYS AAA N 1
ATOM 3000 C CA . CYS A 1 397 ? 8.521 3.987 12.090 1.000 18.514 397 CYS AAA CA 1
ATOM 3001 C C . CYS A 1 397 ? 8.590 4.817 10.803 1.000 19.114 397 CYS AAA C 1
ATOM 3002 O O . CYS A 1 397 ? 9.712 5.193 10.390 1.000 18.261 397 CYS AAA O 1
ATOM 3005 N N . MET A 1 398 ? 7.446 5.219 10.263 1.000 18.269 398 MET AAA N 1
ATOM 3006 C CA . MET A 1 398 ? 7.460 6.091 9.037 1.000 19.819 398 MET AAA CA 1
ATOM 3007 C C . MET A 1 398 ? 8.017 7.494 9.368 1.000 20.117 398 MET AAA C 1
ATOM 3008 O O . MET A 1 398 ? 8.742 8.077 8.530 1.000 22.410 398 MET AAA O 1
ATOM 3013 N N . ASP A 1 399 ? 7.737 8.014 10.561 1.000 20.013 399 ASP AAA N 1
ATOM 3014 C CA . ASP A 1 399 ? 8.224 9.331 11.034 1.000 20.777 399 ASP AAA CA 1
ATOM 3015 C C . ASP A 1 399 ? 9.746 9.218 11.248 1.000 22.121 399 ASP AAA C 1
ATOM 3016 O O . ASP A 1 399 ? 10.492 10.100 10.789 1.000 21.389 399 ASP AAA O 1
ATOM 3021 N N . ILE A 1 400 ? 10.206 8.160 11.914 1.000 21.129 400 ILE AAA N 1
ATOM 3022 C CA . ILE A 1 400 ? 11.670 7.928 12.142 1.000 20.316 400 ILE AAA CA 1
ATOM 3023 C C . ILE A 1 400 ? 12.401 7.991 10.804 1.000 20.979 400 ILE AAA C 1
ATOM 3024 O O . ILE A 1 400 ? 13.462 8.671 10.738 1.000 21.212 400 ILE AAA O 1
ATOM 3029 N N . ALA A 1 401 ? 11.834 7.340 9.788 1.000 20.699 401 ALA AAA N 1
ATOM 3030 C CA . ALA A 1 401 ? 12.418 7.152 8.447 1.000 22.105 401 ALA AAA CA 1
ATOM 3031 C C . ALA A 1 401 ? 12.069 8.287 7.487 1.000 23.942 401 ALA AAA C 1
ATOM 3032 O O . ALA A 1 401 ? 12.614 8.262 6.360 1.000 26.518 401 ALA AAA O 1
ATOM 3034 N N . THR A 1 402 ? 11.247 9.263 7.878 1.000 24.410 402 THR AAA N 1
ATOM 3035 C CA . THR A 1 402 ? 10.668 10.245 6.922 1.000 26.090 402 THR AAA CA 1
ATOM 3036 C C . THR A 1 402 ? 10.245 9.460 5.678 1.000 29.007 402 THR AAA C 1
ATOM 3037 O O . THR A 1 402 ? 10.671 9.823 4.540 1.000 27.050 402 THR AAA O 1
ATOM 3041 N N . ALA A 1 403 ? 9.479 8.379 5.881 1.000 25.795 403 ALA AAA N 1
ATOM 3042 C CA . ALA A 1 403 ? 9.078 7.460 4.799 1.000 26.235 403 ALA AAA CA 1
ATOM 3043 C C . ALA A 1 403 ? 7.718 7.896 4.259 1.000 27.248 403 ALA AAA C 1
ATOM 3044 O O . ALA A 1 403 ? 6.900 8.421 5.031 1.000 31.002 403 ALA AAA O 1
ATOM 3046 N N A THR A 1 404 ? 7.527 7.717 2.949 0.500 25.843 404 THR AAA N 1
ATOM 3047 N N B THR A 1 404 ? 7.490 7.712 2.963 0.500 26.491 404 THR AAA N 1
ATOM 3048 C CA A THR A 1 404 ? 6.242 7.924 2.229 0.500 25.531 404 THR AAA CA 1
ATOM 3049 C CA B THR A 1 404 ? 6.175 7.980 2.329 0.500 26.452 404 THR AAA CA 1
ATOM 3050 C C A THR A 1 404 ? 5.529 6.579 2.055 0.500 24.734 404 THR AAA C 1
ATOM 3051 C C B THR A 1 404 ? 5.515 6.637 1.993 0.500 25.248 404 THR AAA C 1
ATOM 3052 O O A THR A 1 404 ? 6.210 5.568 1.805 0.500 24.533 404 THR AAA O 1
ATOM 3053 O O B THR A 1 404 ? 6.214 5.689 1.606 0.500 24.909 404 THR AAA O 1
ATOM 3060 N N . TYR A 1 405 ? 4.199 6.577 2.183 1.000 25.704 405 TYR AAA N 1
ATOM 3061 C CA . TYR A 1 405 ? 3.377 5.372 1.998 1.000 25.617 405 TYR AAA CA 1
ATOM 3062 C C . TYR A 1 405 ? 3.482 4.992 0.533 1.000 27.078 405 TYR AAA C 1
ATOM 3063 O O . TYR A 1 405 ? 3.568 5.903 -0.287 1.000 30.172 405 TYR AAA O 1
ATOM 3072 N N . PRO A 1 406 ? 3.549 3.690 0.178 1.000 27.027 406 PRO AAA N 1
ATOM 3073 C CA . PRO A 1 406 ? 3.611 3.279 -1.228 1.000 29.396 406 PRO AAA CA 1
ATOM 3074 C C . PRO A 1 406 ? 2.453 3.942 -1.991 1.000 32.699 406 PRO AAA C 1
ATOM 3075 O O . PRO A 1 406 ? 1.322 3.942 -1.495 1.000 31.094 406 PRO AAA O 1
ATOM 3079 N N . SER A 1 407 ? 2.759 4.506 -3.165 1.000 37.935 407 SER AAA N 1
ATOM 3080 C CA . SER A 1 407 ? 1.854 5.375 -3.967 1.000 38.227 407 SER AAA CA 1
ATOM 3081 C C . SER A 1 407 ? 0.649 4.585 -4.507 1.000 38.285 407 SER AAA C 1
ATOM 3082 O O . SER A 1 407 ? -0.356 5.217 -4.835 1.000 40.389 407 SER AAA O 1
ATOM 3085 N N . GLU A 1 408 ? 0.727 3.258 -4.587 1.000 39.800 408 GLU AAA N 1
ATOM 3086 C CA . GLU A 1 408 ? -0.372 2.425 -5.152 1.000 40.504 408 GLU AAA CA 1
ATOM 3087 C C . GLU A 1 408 ? -1.495 2.232 -4.113 1.000 37.110 408 GLU AAA C 1
ATOM 3088 O O . GLU A 1 408 ? -2.564 1.704 -4.494 1.000 34.372 408 GLU AAA O 1
ATOM 3094 N N . PHE A 1 409 ? -1.287 2.617 -2.850 1.000 32.791 409 PHE AAA N 1
ATOM 3095 C CA . PHE A 1 409 ? -2.302 2.494 -1.770 1.000 34.153 409 PHE AAA CA 1
ATOM 3096 C C . PHE A 1 409 ? -2.645 3.871 -1.197 1.000 36.028 409 PHE AAA C 1
ATOM 3097 O O . PHE A 1 409 ? -1.742 4.707 -0.996 1.000 35.511 409 PHE AAA O 1
ATOM 3105 N N . LYS A 1 410 ? -3.921 4.082 -0.878 1.000 35.956 410 LYS AAA N 1
ATOM 3106 C CA . LYS A 1 410 ? -4.380 5.294 -0.164 1.000 38.789 410 LYS AAA CA 1
ATOM 3107 C C . LYS A 1 410 ? -3.963 5.164 1.307 1.000 34.665 410 LYS AAA C 1
ATOM 3108 O O . LYS A 1 410 ? -4.232 4.112 1.924 1.000 32.797 410 LYS AAA O 1
ATOM 3114 N N . GLU A 1 411 ? -3.295 6.182 1.837 1.000 30.343 411 GLU AAA N 1
ATOM 3115 C CA . GLU A 1 411 ? -2.820 6.204 3.240 1.000 31.826 411 GLU AAA CA 1
ATOM 3116 C C . GLU A 1 411 ? -3.994 6.584 4.148 1.000 30.641 411 GLU AAA C 1
ATOM 3117 O O . GLU A 1 411 ? -4.433 7.750 4.103 1.000 31.002 411 GLU AAA O 1
ATOM 3123 N N . ASN A 1 412 ? -4.465 5.631 4.958 1.000 27.114 412 ASN AAA N 1
ATOM 3124 C CA . ASN A 1 412 ? -5.649 5.816 5.829 1.000 30.082 412 ASN AAA CA 1
ATOM 3125 C C . ASN A 1 412 ? -5.309 5.319 7.230 1.000 24.751 412 ASN AAA C 1
ATOM 3126 O O . ASN A 1 412 ? -6.198 4.814 7.893 1.000 23.914 412 ASN AAA O 1
ATOM 3131 N N . LEU A 1 413 ? -4.048 5.444 7.652 1.000 21.819 413 LEU AAA N 1
ATOM 3132 C CA . LEU A 1 413 ? -3.601 4.841 8.931 1.000 21.485 413 LEU AAA CA 1
ATOM 3133 C C . LEU A 1 413 ? -4.330 5.508 10.085 1.000 20.804 413 LEU AAA C 1
ATOM 3134 O O . LEU A 1 413 ? -4.361 6.733 10.201 1.000 20.328 413 LEU AAA O 1
ATOM 3139 N N . PRO A 1 414 ? -4.970 4.712 10.957 1.000 18.933 414 PRO AAA N 1
ATOM 3140 C CA . PRO A 1 414 ? -5.716 5.270 12.087 1.000 19.948 414 PRO AAA CA 1
ATOM 3141 C C . PRO A 1 414 ? -4.857 5.709 13.275 1.000 18.648 414 PRO AAA C 1
ATOM 3142 O O . PRO A 1 414 ? -5.343 6.418 14.130 1.000 19.671 414 PRO AAA O 1
ATOM 3146 N N . GLY A 1 415 ? -3.614 5.247 13.328 1.000 18.395 415 GLY AAA N 1
ATOM 3147 C CA . GLY A 1 415 ? -2.724 5.509 14.475 1.000 18.336 415 GLY AAA CA 1
ATOM 3148 C C . GLY A 1 415 ? -1.964 6.813 14.331 1.000 20.049 415 GLY AAA C 1
ATOM 3149 O O . GLY A 1 415 ? -2.166 7.567 13.311 1.000 18.399 415 GLY AAA O 1
ATOM 3150 N N . LYS A 1 416 ? -1.091 7.078 15.303 1.000 19.805 416 LYS AAA N 1
ATOM 3151 C CA . LYS A 1 416 ? -0.322 8.341 15.392 1.000 21.609 416 LYS AAA CA 1
ATOM 3152 C C . LYS A 1 416 ? 1.170 8.048 15.564 1.000 20.162 416 LYS AAA C 1
ATOM 3153 O O . LYS A 1 416 ? 1.506 7.091 16.291 1.000 19.010 416 LYS AAA O 1
ATOM 3159 N N . SER A 1 417 ? 2.039 8.889 14.993 1.000 18.633 417 SER AAA N 1
ATOM 3160 C CA . SER A 1 417 ? 3.487 8.891 15.341 1.000 17.902 417 SER AAA CA 1
ATOM 3161 C C . SER A 1 417 ? 3.632 9.173 16.831 1.000 16.918 417 SER AAA C 1
ATOM 3162 O O . SER A 1 417 ? 3.002 10.135 17.326 1.000 19.090 417 SER AAA O 1
ATOM 3165 N N . LEU A 1 418 ? 4.437 8.405 17.522 1.000 16.948 418 LEU AAA N 1
ATOM 3166 C CA . LEU A 1 418 ? 4.668 8.672 18.959 1.000 17.226 418 LEU AAA CA 1
ATOM 3167 C C . LEU A 1 418 ? 5.945 9.531 19.099 1.000 18.831 418 LEU AAA C 1
ATOM 3168 O O . LEU A 1 418 ? 6.367 9.759 20.242 1.000 18.831 418 LEU AAA O 1
ATOM 3173 N N . LEU A 1 419 ? 6.512 10.040 18.005 1.000 18.286 419 LEU AAA N 1
ATOM 3174 C CA . LEU A 1 419 ? 7.743 10.870 18.115 1.000 19.455 419 LEU AAA CA 1
ATOM 3175 C C . LEU A 1 419 ? 7.436 12.228 18.756 1.000 20.385 419 LEU AAA C 1
ATOM 3176 O O . LEU A 1 419 ? 8.187 12.650 19.629 1.000 20.449 419 LEU AAA O 1
ATOM 3181 N N . PRO A 1 420 ? 6.360 12.969 18.394 1.000 21.364 420 PRO AAA N 1
ATOM 3182 C CA . PRO A 1 420 ? 6.146 14.304 18.961 1.000 19.514 420 PRO AAA CA 1
ATOM 3183 C C . PRO A 1 420 ? 6.151 14.372 20.483 1.000 21.364 420 PRO AAA C 1
ATOM 3184 O O . PRO A 1 420 ? 6.884 15.186 21.059 1.000 22.725 420 PRO AAA O 1
ATOM 3188 N N . PRO A 1 421 ? 5.391 13.531 21.209 1.000 20.919 421 PRO AAA N 1
ATOM 3189 C CA . PRO A 1 421 ? 5.398 13.628 22.669 1.000 21.914 421 PRO AAA CA 1
ATOM 3190 C C . PRO A 1 421 ? 6.736 13.247 23.319 1.000 23.608 421 PRO AAA C 1
ATOM 3191 O O . PRO A 1 421 ? 6.983 13.649 24.445 1.000 27.241 421 PRO AAA O 1
ATOM 3195 N N A ILE A 1 422 ? 7.616 12.506 22.654 0.700 24.012 422 ILE AAA N 1
ATOM 3196 N N B ILE A 1 422 ? 7.542 12.459 22.609 0.300 21.612 422 ILE AAA N 1
ATOM 3197 C CA A ILE A 1 422 ? 8.962 12.255 23.270 0.700 27.158 422 ILE AAA CA 1
ATOM 3198 C CA B ILE A 1 422 ? 8.924 12.100 23.041 0.300 21.482 422 ILE AAA CA 1
ATOM 3199 C C A ILE A 1 422 ? 9.972 13.292 22.771 0.700 27.225 422 ILE AAA C 1
ATOM 3200 C C B ILE A 1 422 ? 9.825 13.340 22.897 0.300 22.876 422 ILE AAA C 1
ATOM 3201 O O A ILE A 1 422 ? 11.144 13.230 23.202 0.700 29.166 422 ILE AAA O 1
ATOM 3202 O O B ILE A 1 422 ? 10.693 13.511 23.776 0.300 21.914 422 ILE AAA O 1
ATOM 3211 N N . HIS A 1 423 ? 9.545 14.217 21.915 1.000 25.379 423 HIS AAA N 1
ATOM 3212 C CA . HIS A 1 423 ? 10.351 15.412 21.548 1.000 26.024 423 HIS AAA CA 1
ATOM 3213 C C . HIS A 1 423 ? 9.707 16.676 22.117 1.000 31.422 423 HIS AAA C 1
ATOM 3214 O O . HIS A 1 423 ? 9.866 17.745 21.513 1.000 32.140 423 HIS AAA O 1
ATOM 3221 N N . GLY A 1 424 ? 8.973 16.560 23.221 1.000 30.981 424 GLY AAA N 1
ATOM 3222 C CA . GLY A 1 424 ? 8.491 17.739 23.960 1.000 31.194 424 GLY AAA CA 1
ATOM 3223 C C . GLY A 1 424 ? 7.084 18.213 23.591 1.000 27.276 424 GLY AAA C 1
ATOM 3224 O O . GLY A 1 424 ? 6.584 19.070 24.309 1.000 28.605 424 GLY AAA O 1
ATOM 3225 N N . LYS A 1 425 ? 6.451 17.716 22.532 1.000 22.890 425 LYS AAA N 1
ATOM 3226 C CA . LYS A 1 425 ? 5.091 18.183 22.133 1.000 23.265 425 LYS AAA CA 1
ATOM 3227 C C . LYS A 1 425 ? 4.048 17.633 23.110 1.000 24.175 425 LYS AAA C 1
ATOM 3228 O O . LYS A 1 425 ? 4.317 16.619 23.786 1.000 25.669 425 LYS AAA O 1
ATOM 3234 N N . LYS A 1 426 ? 2.915 18.324 23.229 1.000 21.717 426 LYS AAA N 1
ATOM 3235 C CA . LYS A 1 426 ? 1.877 17.996 24.241 1.000 22.780 426 LYS AAA CA 1
ATOM 3236 C C . LYS A 1 426 ? 1.280 16.602 23.960 1.000 21.115 426 LYS AAA C 1
ATOM 3237 O O . LYS A 1 426 ? 1.146 16.215 22.767 1.000 22.181 426 LYS AAA O 1
ATOM 3243 N N . ILE A 1 427 ? 0.901 15.887 25.007 1.000 21.315 427 ILE AAA N 1
ATOM 3244 C CA . ILE A 1 427 ? 0.120 14.617 24.873 1.000 22.574 427 ILE AAA CA 1
ATOM 3245 C C . ILE A 1 427 ? -1.192 14.946 24.141 1.000 23.646 427 ILE AAA C 1
ATOM 3246 O O . ILE A 1 427 ? -1.790 16.033 24.402 1.000 21.753 427 ILE AAA O 1
ATOM 3251 N N . LYS A 1 428 ? -1.636 14.045 23.268 1.000 22.204 428 LYS AAA N 1
ATOM 3252 C CA . LYS A 1 428 ? -2.901 14.174 22.520 1.000 23.434 428 LYS AAA CA 1
ATOM 3253 C C . LYS A 1 428 ? -3.892 13.170 23.087 1.000 24.213 428 LYS AAA C 1
ATOM 3254 O O . LYS A 1 428 ? -3.543 12.026 23.420 1.000 21.112 428 LYS AAA O 1
ATOM 3260 N N . PRO A 1 429 ? -5.160 13.582 23.221 1.000 21.337 429 PRO AAA N 1
ATOM 3261 C CA . PRO A 1 429 ? -6.227 12.654 23.569 1.000 21.890 429 PRO AAA CA 1
ATOM 3262 C C . PRO A 1 429 ? -6.355 11.540 22.520 1.000 19.183 429 PRO AAA C 1
ATOM 3263 O O . PRO A 1 429 ? -6.125 11.788 21.312 1.000 17.408 429 PRO AAA O 1
ATOM 3267 N N . ARG A 1 430 ? -6.716 10.339 22.967 1.000 19.216 430 ARG AAA N 1
ATOM 3268 C CA . ARG A 1 430 ? -6.851 9.184 22.047 1.000 18.326 430 ARG AAA CA 1
ATOM 3269 C C . ARG A 1 430 ? -8.224 8.539 22.229 1.000 17.864 430 ARG AAA C 1
ATOM 3270 O O . ARG A 1 430 ? -8.809 8.622 23.307 1.000 18.079 430 ARG AAA O 1
ATOM 3278 N N . GLU A 1 431 ? -8.679 7.897 21.173 1.000 19.008 431 GLU AAA N 1
ATOM 3279 C CA . GLU A 1 431 ? -9.830 6.973 21.210 1.000 21.328 431 GLU AAA CA 1
ATOM 3280 C C . GLU A 1 431 ? -9.341 5.661 20.612 1.000 19.462 431 GLU AAA C 1
ATOM 3281 O O . GLU A 1 431 ? -9.036 5.623 19.402 1.000 17.998 431 GLU AAA O 1
ATOM 3287 N N . LEU A 1 432 ? -9.247 4.637 21.458 1.000 17.881 432 LEU AAA N 1
ATOM 3288 C CA . LEU A 1 432 ? -8.635 3.332 21.103 1.000 17.901 432 LEU AAA CA 1
ATOM 3289 C C . LEU A 1 432 ? -9.677 2.228 21.252 1.000 16.934 432 LEU AAA C 1
ATOM 3290 O O . LEU A 1 432 ? -10.443 2.246 22.236 1.000 16.571 432 LEU AAA O 1
ATOM 3295 N N . TYR A 1 433 ? -9.630 1.261 20.347 1.000 16.723 433 TYR AAA N 1
ATOM 3296 C CA . TYR A 1 433 ? -10.677 0.217 20.211 1.000 16.661 433 TYR AAA CA 1
ATOM 3297 C C . TYR A 1 433 ? -10.080 -1.183 20.339 1.000 16.637 433 TYR AAA C 1
ATOM 3298 O O . TYR A 1 433 ? -8.983 -1.465 19.860 1.000 17.572 433 TYR AAA O 1
ATOM 3307 N N . PHE A 1 434 ? -10.846 -2.061 20.957 1.000 16.049 434 PHE AAA N 1
ATOM 3308 C CA . PHE A 1 434 ? -10.446 -3.441 21.296 1.000 14.978 434 PHE AAA CA 1
ATOM 3309 C C . PHE A 1 434 ? -11.615 -4.379 21.047 1.000 15.414 434 PHE AAA C 1
ATOM 3310 O O . PHE A 1 434 ? -12.759 -4.048 21.389 1.000 14.868 434 PHE AAA O 1
ATOM 3318 N N . GLU A 1 435 ? -11.306 -5.563 20.513 1.000 15.935 435 GLU AAA N 1
ATOM 3319 C CA . GLU A 1 435 ? -12.274 -6.686 20.488 1.000 15.885 435 GLU AAA CA 1
ATOM 3320 C C . GLU A 1 435 ? -11.485 -7.986 20.366 1.000 15.769 435 GLU AAA C 1
ATOM 3321 O O . GLU A 1 435 ? -10.562 -8.037 19.569 1.000 15.965 435 GLU AAA O 1
ATOM 3327 N N . HIS A 1 436 ? -11.862 -8.984 21.145 1.000 16.888 436 HIS AAA N 1
ATOM 3328 C CA . HIS A 1 436 ? -11.322 -10.344 21.012 1.000 17.045 436 HIS AAA CA 1
ATOM 3329 C C . HIS A 1 436 ? -12.323 -11.328 21.600 1.000 16.076 436 HIS AAA C 1
ATOM 3330 O O . HIS A 1 436 ? -12.594 -11.232 22.807 1.000 16.690 436 HIS AAA O 1
ATOM 3337 N N . GLN A 1 437 ? -12.843 -12.240 20.779 1.000 16.881 437 GLN AAA N 1
ATOM 3338 C CA . GLN A 1 437 ? -13.748 -13.335 21.257 1.000 17.549 437 GLN AAA CA 1
ATOM 3339 C C . GLN A 1 437 ? -14.964 -12.746 22.002 1.000 17.735 437 GLN AAA C 1
ATOM 3340 O O . GLN A 1 437 ? -15.385 -13.299 23.057 1.000 17.462 437 GLN AAA O 1
ATOM 3346 N N . SER A 1 438 ? -15.449 -11.597 21.544 1.000 16.857 438 SER AAA N 1
ATOM 3347 C CA . SER A 1 438 ? -16.614 -10.850 22.102 1.000 17.344 438 SER AAA CA 1
ATOM 3348 C C . SER A 1 438 ? -16.247 -10.152 23.417 1.000 17.947 438 SER AAA C 1
ATOM 3349 O O . SER A 1 438 ? -17.128 -9.472 23.948 1.000 16.825 438 SER AAA O 1
ATOM 3352 N N . SER A 1 439 ? -14.995 -10.234 23.888 1.000 17.743 439 SER AAA N 1
ATOM 3353 C CA . SER A 1 439 ? -14.484 -9.240 24.867 1.000 18.171 439 SER AAA CA 1
ATOM 3354 C C . SER A 1 439 ? -14.301 -7.948 24.064 1.000 18.064 439 SER AAA C 1
ATOM 3355 O O . SER A 1 439 ? -13.836 -8.023 22.914 1.000 17.485 439 SER AAA O 1
ATOM 3358 N N . CYS A 1 440 ? -14.754 -6.823 24.579 1.000 17.684 440 CYS AAA N 1
ATOM 3359 C CA . CYS A 1 440 ? -14.831 -5.547 23.828 1.000 16.181 440 CYS AAA CA 1
ATOM 3360 C C . CYS A 1 440 ? -14.342 -4.429 24.739 1.000 16.783 440 CYS AAA C 1
ATOM 3361 O O . CYS A 1 440 ? -14.592 -4.494 25.960 1.000 16.559 440 CYS AAA O 1
ATOM 3364 N N . ALA A 1 441 ? -13.651 -3.438 24.189 1.000 17.666 441 ALA AAA N 1
ATOM 3365 C CA . ALA A 1 441 ? -13.350 -2.213 24.948 1.000 16.125 441 ALA AAA CA 1
ATOM 3366 C C . ALA A 1 441 ? -13.174 -1.042 24.005 1.000 16.908 441 ALA AAA C 1
ATOM 3367 O O . ALA A 1 441 ? -12.750 -1.228 22.822 1.000 16.072 441 ALA AAA O 1
ATOM 3369 N N . ILE A 1 442 ? -13.545 0.129 24.528 1.000 16.386 442 ILE AAA N 1
ATOM 3370 C CA . ILE A 1 442 ? -13.164 1.450 23.962 1.000 16.746 442 ILE AAA CA 1
ATOM 3371 C C . ILE A 1 442 ? -12.495 2.221 25.102 1.000 16.648 442 ILE AAA C 1
ATOM 3372 O O . ILE A 1 442 ? -13.039 2.236 26.203 1.000 17.346 442 ILE AAA O 1
ATOM 3377 N N . ILE A 1 443 ? -11.321 2.774 24.850 1.000 18.313 443 ILE AAA N 1
ATOM 3378 C CA . ILE A 1 443 ? -10.715 3.840 25.697 1.000 17.213 443 ILE AAA CA 1
ATOM 3379 C C . ILE A 1 443 ? -10.961 5.145 24.951 1.000 17.207 443 ILE AAA C 1
ATOM 3380 O O . ILE A 1 443 ? -10.606 5.227 23.743 1.000 17.190 443 ILE AAA O 1
ATOM 3385 N N . SER A 1 444 ? -11.639 6.080 25.598 1.000 16.615 444 SER AAA N 1
ATOM 3386 C CA . SER A 1 444 ? -11.940 7.414 25.037 1.000 18.272 444 SER AAA CA 1
ATOM 3387 C C . SER A 1 444 ? -11.567 8.469 26.084 1.000 18.788 444 SER AAA C 1
ATOM 3388 O O . SER A 1 444 ? -12.192 8.491 27.172 1.000 17.379 444 SER AAA O 1
ATOM 3391 N N . ASN A 1 445 ? -10.509 9.237 25.836 1.000 21.094 445 ASN AAA N 1
ATOM 3392 C CA . ASN A 1 445 ? -9.962 10.134 26.889 1.000 20.853 445 ASN AAA CA 1
ATOM 3393 C C . ASN A 1 445 ? -9.644 9.264 28.110 1.000 18.625 445 ASN AAA C 1
ATOM 3394 O O . ASN A 1 445 ? -8.981 8.237 27.961 1.000 21.283 445 ASN AAA O 1
ATOM 3399 N N . HIS A 1 446 ? -10.136 9.623 29.280 1.000 18.958 446 HIS AAA N 1
ATOM 3400 C CA . HIS A 1 446 ? -9.823 8.933 30.550 1.000 19.778 446 HIS AAA CA 1
ATOM 3401 C C . HIS A 1 446 ? -10.804 7.774 30.809 1.000 19.924 446 HIS AAA C 1
ATOM 3402 O O . HIS A 1 446 ? -10.642 7.099 31.832 1.000 20.687 446 HIS AAA O 1
ATOM 3409 N N . TRP A 1 447 ? -11.794 7.586 29.942 1.000 17.931 447 TRP AAA N 1
ATOM 3410 C CA . TRP A 1 447 ? -12.873 6.591 30.127 1.000 18.394 447 TRP AAA CA 1
ATOM 3411 C C . TRP A 1 447 ? -12.517 5.300 29.421 1.000 17.889 447 TRP AAA C 1
ATOM 3412 O O . TRP A 1 447 ? -12.069 5.363 28.256 1.000 19.129 447 TRP AAA O 1
ATOM 3423 N N . LYS A 1 448 ? -12.835 4.185 30.077 1.000 17.202 448 LYS AAA N 1
ATOM 3424 C CA . LYS A 1 448 ? -12.784 2.853 29.434 1.000 16.622 448 LYS AAA CA 1
ATOM 3425 C C . LYS A 1 448 ? -14.141 2.182 29.602 1.000 15.892 448 LYS AAA C 1
ATOM 3426 O O . LYS A 1 448 ? -14.556 1.967 30.747 1.000 16.357 448 LYS AAA O 1
ATOM 3432 N N . LEU A 1 449 ? -14.763 1.829 28.490 1.000 16.366 449 LEU AAA N 1
ATOM 3433 C CA . LEU A 1 449 ? -15.956 0.946 28.531 1.000 17.199 449 LEU AAA CA 1
ATOM 3434 C C . LEU A 1 449 ? -15.491 -0.452 28.108 1.000 17.197 449 LEU AAA C 1
ATOM 3435 O O . LEU A 1 449 ? -14.906 -0.576 27.034 1.000 16.664 449 LEU AAA O 1
ATOM 3440 N N . VAL A 1 450 ? -15.705 -1.443 28.963 1.000 18.423 450 VAL AAA N 1
ATOM 3441 C CA . VAL A 1 450 ? -15.125 -2.800 28.743 1.000 18.134 450 VAL AAA CA 1
ATOM 3442 C C . VAL A 1 450 ? -16.088 -3.910 29.193 1.000 19.023 450 VAL AAA C 1
ATOM 3443 O O . VAL A 1 450 ? -16.789 -3.756 30.233 1.000 18.094 450 VAL AAA O 1
ATOM 3447 N N . ARG A 1 451 ? -16.092 -5.018 28.452 1.000 17.907 451 ARG AAA N 1
ATOM 3448 C CA . ARG A 1 451 ? -16.869 -6.232 28.815 1.000 19.087 451 ARG AAA CA 1
ATOM 3449 C C . ARG A 1 451 ? -15.991 -7.452 28.576 1.000 19.920 451 ARG AAA C 1
ATOM 3450 O O . ARG A 1 451 ? -15.223 -7.471 27.581 1.000 19.055 451 ARG AAA O 1
ATOM 3458 N N . GLY A 1 452 ? -16.119 -8.450 29.448 1.000 20.487 452 GLY AAA N 1
ATOM 3459 C CA . GLY A 1 452 ? -15.326 -9.686 29.355 1.000 19.513 452 GLY AAA CA 1
ATOM 3460 C C . GLY A 1 452 ? -15.737 -10.537 28.159 1.000 19.306 452 GLY AAA C 1
ATOM 3461 O O . GLY A 1 452 ? -14.914 -11.325 27.677 1.000 20.572 452 GLY AAA O 1
ATOM 3462 N N . SER A 1 453 ? -17.012 -10.470 27.786 1.000 19.685 453 SER AAA N 1
ATOM 3463 C CA . SER A 1 453 ? -17.637 -11.214 26.674 1.000 21.690 453 SER AAA CA 1
ATOM 3464 C C . SER A 1 453 ? -19.013 -10.595 26.423 1.000 22.870 453 SER AAA C 1
ATOM 3465 O O . SER A 1 453 ? -19.477 -9.763 27.260 1.000 22.383 453 SER AAA O 1
ATOM 3468 N N . ARG A 1 454 ? -19.692 -11.085 25.399 1.000 25.028 454 ARG AAA N 1
ATOM 3469 C CA . ARG A 1 454 ? -21.111 -10.732 25.142 1.000 27.021 454 ARG AAA CA 1
ATOM 3470 C C . ARG A 1 454 ? -22.028 -11.259 26.259 1.000 28.250 454 ARG AAA C 1
ATOM 3471 O O . ARG A 1 454 ? -23.136 -10.765 26.344 1.000 31.459 454 ARG AAA O 1
ATOM 3479 N N . ASN A 1 455 ? -21.598 -12.207 27.093 1.000 32.626 455 ASN AAA N 1
ATOM 3480 C CA . ASN A 1 455 ? -22.408 -12.761 28.211 1.000 34.112 455 ASN AAA CA 1
ATOM 3481 C C . ASN A 1 455 ? -22.227 -11.932 29.488 1.000 35.644 455 ASN AAA C 1
ATOM 3482 O O . ASN A 1 455 ? -22.770 -12.351 30.535 1.000 34.225 455 ASN AAA O 1
ATOM 3487 N N . GLU A 1 456 ? -21.448 -10.842 29.432 1.000 29.044 456 GLU AAA N 1
ATOM 3488 C CA . GLU A 1 456 ? -21.106 -10.002 30.608 1.000 27.636 456 GLU AAA CA 1
ATOM 3489 C C . GLU A 1 456 ? -21.491 -8.568 30.269 1.000 24.517 456 GLU AAA C 1
ATOM 3490 O O . GLU A 1 456 ? -21.385 -8.159 29.119 1.000 23.525 456 GLU AAA O 1
ATOM 3496 N N . PRO A 1 457 ? -21.957 -7.761 31.243 1.000 24.405 457 PRO AAA N 1
ATOM 3497 C CA . PRO A 1 457 ? -22.404 -6.401 30.949 1.000 25.513 457 PRO AAA CA 1
ATOM 3498 C C . PRO A 1 457 ? -21.181 -5.496 30.726 1.000 22.531 457 PRO AAA C 1
ATOM 3499 O O . PRO A 1 457 ? -20.078 -5.822 31.189 1.000 22.526 457 PRO AAA O 1
ATOM 3503 N N . TRP A 1 458 ? -21.397 -4.387 30.025 1.000 21.964 458 TRP AAA N 1
ATOM 3504 C CA . TRP A 1 458 ? -20.384 -3.306 29.927 1.000 21.865 458 TRP AAA CA 1
ATOM 3505 C C . TRP A 1 458 ? -20.071 -2.810 31.340 1.000 23.025 458 TRP AAA C 1
ATOM 3506 O O . TRP A 1 458 ? -21.016 -2.622 32.113 1.000 23.643 458 TRP AAA O 1
ATOM 3517 N N . GLU A 1 459 ? -18.792 -2.575 31.622 1.000 21.324 459 GLU AAA N 1
ATOM 3518 C CA . GLU A 1 459 ? -18.321 -1.912 32.855 1.000 22.867 459 GLU AAA CA 1
ATOM 3519 C C . GLU A 1 459 ? -17.691 -0.579 32.420 1.000 20.081 459 GLU AAA C 1
ATOM 3520 O O . GLU A 1 459 ? -17.019 -0.557 31.389 1.000 18.819 459 GLU AAA O 1
ATOM 3526 N N . LEU A 1 460 ? -17.982 0.497 33.138 1.000 19.934 460 LEU AAA N 1
ATOM 3527 C CA . LEU A 1 460 ? -17.421 1.844 32.871 1.000 20.174 460 LEU AAA CA 1
ATOM 3528 C C . LEU A 1 460 ? -16.354 2.133 33.919 1.000 17.473 460 LEU AAA C 1
ATOM 3529 O O . LEU A 1 460 ? -16.656 2.119 35.139 1.000 18.353 460 LEU AAA O 1
ATOM 3534 N N . ILE A 1 461 ? -15.132 2.370 33.454 1.000 17.546 461 ILE AAA N 1
ATOM 3535 C CA . ILE A 1 461 ? -13.945 2.592 34.315 1.000 19.218 461 ILE AAA CA 1
ATOM 3536 C C . ILE A 1 461 ? -13.392 3.992 34.027 1.000 19.330 461 ILE AAA C 1
ATOM 3537 O O . ILE A 1 461 ? -13.132 4.325 32.847 1.000 18.523 461 ILE AAA O 1
ATOM 3542 N N . ASP A 1 462 ? -13.216 4.782 35.087 1.000 20.678 462 ASP AAA N 1
ATOM 3543 C CA . ASP A 1 462 ? -12.447 6.042 35.012 1.000 20.081 462 ASP AAA CA 1
ATOM 3544 C C . ASP A 1 462 ? -10.969 5.681 35.197 1.000 18.777 462 ASP AAA C 1
ATOM 3545 O O . ASP A 1 462 ? -10.519 5.474 36.362 1.000 19.962 462 ASP AAA O 1
ATOM 3550 N N . LEU A 1 463 ? -10.240 5.579 34.099 1.000 19.451 463 LEU AAA N 1
ATOM 3551 C CA . LEU A 1 463 ? -8.813 5.167 34.124 1.000 20.175 463 LEU AAA CA 1
ATOM 3552 C C . LEU A 1 463 ? -7.960 6.185 34.872 1.000 21.105 463 LEU AAA C 1
ATOM 3553 O O . LEU A 1 463 ? -6.895 5.758 35.357 1.000 23.166 463 LEU AAA O 1
ATOM 3558 N N . SER A 1 464 ? -8.373 7.458 34.974 1.000 22.887 464 SER AAA N 1
ATOM 3559 C CA . SER A 1 464 ? -7.552 8.519 35.634 1.000 24.309 464 SER AAA CA 1
ATOM 3560 C C . SER A 1 464 ? -7.502 8.248 37.144 1.000 26.306 464 SER AAA C 1
ATOM 3561 O O . SER A 1 464 ? -6.443 8.472 37.741 1.000 29.606 464 SER AAA O 1
ATOM 3564 N N . ALA A 1 465 ? -8.582 7.717 37.716 1.000 21.185 465 ALA AAA N 1
ATOM 3565 C CA . ALA A 1 465 ? -8.737 7.503 39.174 1.000 22.663 465 ALA AAA CA 1
ATOM 3566 C C . ALA A 1 465 ? -8.638 6.013 39.509 1.000 21.585 465 ALA AAA C 1
ATOM 3567 O O . ALA A 1 465 ? -8.310 5.673 40.649 1.000 24.105 465 ALA AAA O 1
ATOM 3569 N N . ASP A 1 466 ? -8.981 5.149 38.554 1.000 20.208 466 ASP AAA N 1
ATOM 3570 C CA . ASP A 1 466 ? -9.195 3.695 38.755 1.000 18.670 466 ASP AAA CA 1
ATOM 3571 C C . ASP A 1 466 ? -8.505 2.951 37.619 1.000 18.247 466 ASP AAA C 1
ATOM 3572 O O . ASP A 1 466 ? -9.152 2.201 36.889 1.000 18.236 466 ASP AAA O 1
ATOM 3577 N N . PRO A 1 467 ? -7.167 3.074 37.459 1.000 18.534 467 PRO AAA N 1
ATOM 3578 C CA . PRO A 1 467 ? -6.489 2.398 36.354 1.000 19.432 467 PRO AAA CA 1
ATOM 3579 C C . PRO A 1 467 ? -6.572 0.857 36.430 1.000 20.977 467 PRO AAA C 1
ATOM 3580 O O . PRO A 1 467 ? -6.374 0.202 35.410 1.000 19.218 467 PRO AAA O 1
ATOM 3584 N N . PHE A 1 468 ? -6.827 0.300 37.622 1.000 19.939 468 PHE AAA N 1
ATOM 3585 C CA . PHE A 1 468 ? -6.861 -1.176 37.852 1.000 20.428 468 PHE AAA CA 1
ATOM 3586 C C . PHE A 1 468 ? -8.256 -1.745 37.559 1.000 19.026 468 PHE AAA C 1
ATOM 3587 O O . PHE A 1 468 ? -8.456 -2.968 37.757 1.000 20.266 468 PHE AAA O 1
ATOM 3595 N N . GLU A 1 469 ? -9.208 -0.927 37.088 1.000 18.064 469 GLU AAA N 1
ATOM 3596 C CA . GLU A 1 469 ? -10.548 -1.411 36.652 1.000 18.683 469 GLU AAA CA 1
ATOM 3597 C C . GLU A 1 469 ? -11.256 -2.110 37.828 1.000 19.544 469 GLU AAA C 1
ATOM 3598 O O . GLU A 1 469 ? -11.721 -3.245 37.673 1.000 19.365 469 GLU AAA O 1
ATOM 3604 N N . THR A 1 470 ? -11.328 -1.462 38.987 1.000 20.964 470 THR AAA N 1
ATOM 3605 C CA . THR A 1 470 ? -11.916 -2.025 40.224 1.000 22.618 470 THR AAA CA 1
ATOM 3606 C C . THR A 1 470 ? -13.334 -1.506 40.491 1.000 25.355 470 THR AAA C 1
ATOM 3607 O O . THR A 1 470 ? -14.016 -2.170 41.279 1.000 25.975 470 THR AAA O 1
ATOM 3611 N N . LYS A 1 471 ? -13.754 -0.375 39.918 1.000 23.721 471 LYS AAA N 1
ATOM 3612 C CA . LYS A 1 471 ? -15.030 0.298 40.301 1.000 26.914 471 LYS AAA CA 1
ATOM 3613 C C . LYS A 1 471 ? -15.851 0.591 39.048 1.000 22.762 471 LYS AAA C 1
ATOM 3614 O O . LYS A 1 471 ? -15.567 1.553 38.327 1.000 23.959 471 LYS AAA O 1
ATOM 3620 N N . ASP A 1 472 ? -16.877 -0.213 38.814 1.000 23.026 472 ASP AAA N 1
ATOM 3621 C CA . ASP A 1 472 ? -17.803 -0.020 37.685 1.000 23.095 472 ASP AAA CA 1
ATOM 3622 C C . ASP A 1 472 ? -18.717 1.176 37.996 1.000 23.486 472 ASP AAA C 1
ATOM 3623 O O . ASP A 1 472 ? -19.461 1.106 38.975 1.000 23.873 472 ASP AAA O 1
ATOM 3628 N N . LEU A 1 473 ? -18.696 2.202 37.149 1.000 21.589 473 LEU AAA N 1
ATOM 3629 C CA . LEU A 1 473 ? -19.487 3.449 37.279 1.000 23.139 473 LEU AAA CA 1
ATOM 3630 C C . LEU A 1 473 ? -20.690 3.421 36.336 1.000 22.992 473 LEU AAA C 1
ATOM 3631 O O . LEU A 1 473 ? -21.296 4.493 36.160 1.000 23.775 473 LEU AAA O 1
ATOM 3636 N N . SER A 1 474 ? -20.982 2.289 35.673 1.000 23.314 474 SER AAA N 1
ATOM 3637 C CA . SER A 1 474 ? -21.978 2.263 34.566 1.000 24.410 474 SER AAA CA 1
ATOM 3638 C C . SER A 1 474 ? -23.351 2.735 35.092 1.000 25.673 474 SER AAA C 1
ATOM 3639 O O . SER A 1 474 ? -24.005 3.483 34.349 1.000 25.797 474 SER AAA O 1
ATOM 3642 N N . ALA A 1 475 ? -23.736 2.365 36.323 1.000 27.103 475 ALA AAA N 1
ATOM 3643 C CA . ALA A 1 475 ? -25.030 2.767 36.948 1.000 28.566 475 ALA AAA CA 1
ATOM 3644 C C . ALA A 1 475 ? -25.069 4.283 37.093 1.000 30.130 475 ALA AAA C 1
ATOM 3645 O O . ALA A 1 475 ? -26.160 4.862 37.001 1.000 32.248 475 ALA AAA O 1
ATOM 3647 N N . GLN A 1 476 ? -23.915 4.885 37.382 1.000 33.030 476 GLN AAA N 1
ATOM 3648 C CA . GLN A 1 476 ? -23.786 6.327 37.707 1.000 33.709 476 GLN AAA CA 1
ATOM 3649 C C . GLN A 1 476 ? -23.798 7.172 36.431 1.000 31.015 476 GLN AAA C 1
ATOM 3650 O O . GLN A 1 476 ? -24.197 8.332 36.533 1.000 32.897 476 GLN AAA O 1
ATOM 3656 N N . TYR A 1 477 ? -23.430 6.628 35.265 1.000 28.385 477 TYR AAA N 1
ATOM 3657 C CA . TYR A 1 477 ? -23.298 7.415 34.009 1.000 26.918 477 TYR AAA CA 1
ATOM 3658 C C . TYR A 1 477 ? -23.954 6.703 32.831 1.000 30.335 477 TYR AAA C 1
ATOM 3659 O O . TYR A 1 477 ? -23.308 6.462 31.801 1.000 27.010 477 TYR AAA O 1
ATOM 3668 N N . PRO A 1 478 ? -25.280 6.416 32.878 1.000 31.873 478 PRO AAA N 1
ATOM 3669 C CA . PRO A 1 478 ? -25.902 5.613 31.821 1.000 29.919 478 PRO AAA CA 1
ATOM 3670 C C . PRO A 1 478 ? -25.814 6.292 30.447 1.000 28.633 478 PRO AAA C 1
ATOM 3671 O O . PRO A 1 478 ? -25.749 5.560 29.476 1.000 28.347 478 PRO AAA O 1
ATOM 3675 N N . LYS A 1 479 ? -25.819 7.628 30.370 1.000 27.785 479 LYS AAA N 1
ATOM 3676 C CA . LYS A 1 479 ? -25.783 8.36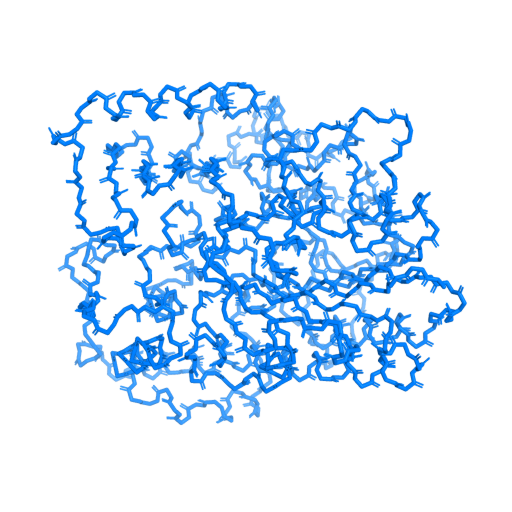7 29.073 1.000 30.755 479 LYS AAA CA 1
ATOM 3677 C C . LYS A 1 479 ? -24.403 8.163 28.445 1.000 29.885 479 LYS AAA C 1
ATOM 3678 O O . LYS A 1 479 ? -24.299 8.005 27.192 1.000 27.791 479 LYS AAA O 1
ATOM 3684 N N . LEU A 1 480 ? -23.368 8.167 29.279 1.000 27.868 480 LEU AAA N 1
ATOM 3685 C CA . LEU A 1 480 ? -21.977 8.030 28.765 1.000 28.408 480 LEU AAA CA 1
ATOM 3686 C C . LEU A 1 480 ? -21.760 6.583 28.314 1.000 23.812 480 LEU AAA C 1
ATOM 3687 O O . LEU A 1 480 ? -21.136 6.387 27.242 1.000 26.341 480 LEU AAA O 1
ATOM 3692 N N . VAL A 1 481 ? -22.281 5.616 29.071 1.000 25.109 481 VAL AAA N 1
ATOM 3693 C CA . VAL A 1 481 ? -22.242 4.178 28.678 1.000 24.185 481 VAL AAA CA 1
ATOM 3694 C C . VAL A 1 481 ? -22.821 4.109 27.256 1.000 24.580 481 VAL AAA C 1
ATOM 3695 O O . VAL A 1 481 ? -22.152 3.588 26.347 1.000 22.317 481 VAL AAA O 1
ATOM 3699 N N . LYS A 1 482 ? -24.005 4.692 27.041 1.000 26.014 482 LYS AAA N 1
ATOM 3700 C CA . LYS A 1 482 ? -24.676 4.649 25.717 1.000 25.540 482 LYS AAA CA 1
ATOM 3701 C C . LYS A 1 482 ? -23.797 5.305 24.645 1.000 25.138 482 LYS AAA C 1
ATOM 3702 O O . LYS A 1 482 ? -23.739 4.792 23.503 1.000 23.573 482 LYS AAA O 1
ATOM 3708 N N . LYS A 1 483 ? -23.181 6.446 24.938 1.000 24.960 483 LYS AAA N 1
ATOM 3709 C CA . LYS A 1 483 ? -22.367 7.176 23.932 1.000 24.663 483 LYS AAA CA 1
ATOM 3710 C C . LYS A 1 483 ? -21.126 6.333 23.565 1.000 20.941 483 LYS AAA C 1
ATOM 3711 O O . LYS A 1 483 ? -20.770 6.241 22.364 1.000 19.071 483 LYS AAA O 1
ATOM 3717 N N . LEU A 1 484 ? -20.460 5.779 24.565 1.000 21.308 484 LEU AAA N 1
ATOM 3718 C CA . LEU A 1 484 ? -19.202 4.991 24.340 1.000 20.256 484 LEU AAA CA 1
ATOM 3719 C C . LEU A 1 484 ? -19.549 3.693 23.630 1.000 19.037 484 LEU AAA C 1
ATOM 3720 O O . LEU A 1 484 ? -18.843 3.316 22.670 1.000 20.323 484 LEU AAA O 1
ATOM 3725 N N . GLU A 1 485 ? -20.671 3.101 24.004 1.000 19.587 485 GLU AAA N 1
ATOM 3726 C CA . GLU A 1 485 ? -21.158 1.866 23.347 1.000 20.062 485 GLU AAA CA 1
ATOM 3727 C C . GLU A 1 485 ? -21.422 2.186 21.874 1.000 18.470 485 GLU AAA C 1
ATOM 3728 O O . GLU A 1 485 ? -21.057 1.379 21.008 1.000 19.109 485 GLU AAA O 1
ATOM 3734 N N . ALA A 1 486 ? -22.041 3.331 21.576 1.000 19.107 486 ALA AAA N 1
ATOM 3735 C CA . ALA A 1 486 ? -22.361 3.706 20.171 1.000 19.511 486 ALA AAA CA 1
ATOM 3736 C C . ALA A 1 486 ? -21.074 3.976 19.390 1.000 19.203 486 ALA AAA C 1
ATOM 3737 O O . ALA A 1 486 ? -20.978 3.639 18.182 1.000 19.531 486 ALA AAA O 1
ATOM 3739 N N . LYS A 1 487 ? -20.073 4.582 20.017 1.000 19.159 487 LYS AAA N 1
ATOM 3740 C CA . LYS A 1 487 ? -18.762 4.789 19.351 1.000 20.786 487 LYS AAA CA 1
ATOM 3741 C C . LYS A 1 487 ? -18.132 3.430 19.017 1.000 18.210 487 LYS AAA C 1
ATOM 3742 O O . LYS A 1 487 ? -17.684 3.232 17.876 1.000 17.829 487 LYS AAA O 1
ATOM 3748 N N . TRP A 1 488 ? -18.132 2.517 19.981 1.000 17.885 488 TRP AAA N 1
ATOM 3749 C CA . TRP A 1 488 ? -17.560 1.160 19.767 1.000 16.719 488 TRP AAA CA 1
ATOM 3750 C C . TRP A 1 488 ? -18.295 0.431 18.639 1.000 17.833 488 TRP AAA C 1
ATOM 3751 O O . TRP A 1 488 ? -17.632 -0.154 17.732 1.000 16.939 488 TRP AAA O 1
ATOM 3762 N N . ASN A 1 489 ? -19.634 0.471 18.646 1.000 17.924 489 ASN AAA N 1
ATOM 3763 C CA . ASN A 1 489 ? -20.425 -0.227 17.601 1.000 17.591 489 ASN AAA CA 1
ATOM 3764 C C . ASN A 1 489 ? -20.159 0.394 16.218 1.000 17.920 489 ASN AAA C 1
ATOM 3765 O O . ASN A 1 489 ? -20.113 -0.351 15.228 1.000 17.705 489 ASN AAA O 1
ATOM 3770 N N . LYS A 1 490 ? -19.972 1.705 16.119 1.000 18.709 490 LYS AAA N 1
ATOM 3771 C CA . LYS A 1 490 ? -19.687 2.348 14.809 1.000 20.228 490 LYS AAA CA 1
ATOM 3772 C C . LYS A 1 490 ? -18.327 1.861 14.283 1.000 18.575 490 LYS AAA C 1
ATOM 3773 O O . LYS A 1 490 ? -18.218 1.548 13.089 1.000 17.125 490 LYS AAA O 1
ATOM 3779 N N . TRP A 1 491 ? -17.319 1.873 15.149 1.000 19.297 491 TRP AAA N 1
ATOM 3780 C CA . TRP A 1 491 ? -15.958 1.385 14.821 1.000 19.551 491 TRP AAA CA 1
ATOM 3781 C C . TRP A 1 491 ? -16.053 -0.078 14.376 1.000 19.369 491 TRP AAA C 1
ATOM 3782 O O . TRP A 1 491 ? -15.497 -0.422 13.337 1.000 18.553 491 TRP AAA O 1
ATOM 3793 N N . ALA A 1 492 ? -16.739 -0.901 15.173 1.000 18.814 492 ALA AAA N 1
ATOM 3794 C CA . ALA A 1 492 ? -16.850 -2.355 14.932 1.000 18.905 492 ALA AAA CA 1
ATOM 3795 C C . ALA A 1 492 ? -17.512 -2.612 13.573 1.000 19.537 492 ALA AAA C 1
ATOM 3796 O O . ALA A 1 492 ? -17.008 -3.404 12.761 1.000 18.944 492 ALA AAA O 1
ATOM 3798 N N . LYS A 1 493 ? -18.610 -1.928 13.278 1.000 20.246 493 LYS AAA N 1
ATOM 3799 C CA . LYS A 1 493 ? -19.294 -2.156 11.994 1.000 21.754 493 LYS AAA CA 1
ATOM 3800 C C . LYS A 1 493 ? -18.343 -1.766 10.857 1.000 24.293 493 LYS AAA C 1
ATOM 3801 O O . LYS A 1 493 ? -18.221 -2.536 9.898 1.000 23.973 493 LYS AAA O 1
ATOM 3807 N N . GLN A 1 494 ? -17.676 -0.622 10.970 1.000 24.047 494 GLN AAA N 1
ATOM 3808 C CA . GLN A 1 494 ? -16.794 -0.092 9.900 1.000 26.793 494 GLN AAA CA 1
ATOM 3809 C C . GLN A 1 494 ? -15.611 -1.046 9.685 1.000 24.096 494 GLN AAA C 1
ATOM 3810 O O . GLN A 1 494 ? -15.149 -1.115 8.568 1.000 24.214 494 GLN AAA O 1
ATOM 3816 N N . CYS A 1 495 ? -15.141 -1.758 10.713 1.000 22.467 495 CYS AAA N 1
ATOM 3817 C CA . CYS A 1 495 ? -13.890 -2.580 10.664 1.000 23.256 495 CYS AAA CA 1
ATOM 3818 C C . CYS A 1 495 ? -14.175 -4.063 10.362 1.000 23.099 495 CYS AAA C 1
ATOM 3819 O O . CYS A 1 495 ? -13.223 -4.863 10.384 1.000 20.801 495 CYS AAA O 1
ATOM 3822 N N . ASN A 1 496 ? -15.428 -4.444 10.081 1.000 21.435 496 ASN AAA N 1
ATOM 3823 C CA . ASN A 1 496 ? -15.866 -5.848 9.846 1.000 21.239 496 ASN AAA CA 1
ATOM 3824 C C . ASN A 1 496 ? -15.604 -6.710 11.081 1.000 19.714 496 ASN AAA C 1
ATOM 3825 O O . ASN A 1 496 ? -15.220 -7.896 10.950 1.000 18.800 496 ASN AAA O 1
ATOM 3830 N N . VAL A 1 497 ? -15.888 -6.156 12.246 1.000 18.747 497 VAL AAA N 1
ATOM 3831 C CA . VAL A 1 497 ? -15.858 -6.898 13.532 1.000 18.400 497 VAL AAA CA 1
ATOM 3832 C C . VAL A 1 497 ? -17.084 -7.819 13.650 1.000 18.852 497 VAL AAA C 1
ATOM 3833 O O . VAL A 1 497 ? -16.994 -8.833 14.353 1.000 18.072 497 VAL AAA O 1
ATOM 3837 N N . PHE A 1 498 ? -18.222 -7.473 13.027 1.000 18.881 498 PHE AAA N 1
ATOM 3838 C CA . PHE A 1 498 ? -19.483 -8.226 13.233 1.000 18.877 498 PHE AAA CA 1
ATOM 3839 C C . PHE A 1 498 ? -19.699 -9.268 12.142 1.000 20.403 498 PHE AAA C 1
ATOM 3840 O O . PHE A 1 498 ? -19.272 -9.085 10.999 1.000 19.714 498 PHE AAA O 1
ATOM 3848 N N . PRO A 1 499 ? -20.431 -10.361 12.424 1.000 21.458 499 PRO AAA N 1
ATOM 3849 C CA . PRO A 1 499 ? -20.853 -10.736 13.777 1.000 21.538 499 PRO AAA CA 1
ATOM 3850 C C . PRO A 1 499 ? -19.728 -11.122 14.740 1.000 21.388 499 PRO AAA C 1
ATOM 3851 O O . PRO A 1 499 ? -18.729 -11.699 14.338 1.000 21.772 499 PRO AAA O 1
ATOM 3855 N N . LEU A 1 500 ? -19.937 -10.840 16.026 1.000 19.922 500 LEU AAA N 1
ATOM 3856 C CA . LEU A 1 500 ? -19.051 -11.353 17.084 1.000 18.748 500 LEU AAA CA 1
ATOM 3857 C C . LEU A 1 500 ? -19.151 -12.879 17.178 1.000 20.047 500 LEU AAA C 1
ATOM 3858 O O . LEU A 1 500 ? -20.201 -13.479 16.810 1.000 20.689 500 LEU AAA O 1
ATOM 3863 N N . GLU A 1 501 ? -18.069 -13.492 17.617 1.000 19.288 501 GLU AAA N 1
ATOM 3864 C CA . GLU A 1 501 ? -17.941 -14.960 17.775 1.000 20.462 501 GLU AAA CA 1
ATOM 3865 C C . GLU A 1 501 ? -17.225 -15.251 19.092 1.000 22.656 501 GLU AAA C 1
ATOM 3866 O O . GLU A 1 501 ? -16.247 -14.561 19.398 1.000 21.866 501 GLU AAA O 1
ATOM 3872 N N . ASN A 1 502 ? -17.714 -16.214 19.879 1.000 24.933 502 ASN AAA N 1
ATOM 3873 C CA . ASN A 1 502 ? -17.091 -16.571 21.182 1.000 27.651 502 ASN AAA CA 1
ATOM 3874 C C . ASN A 1 502 ? -17.068 -18.090 21.393 1.000 27.449 502 ASN AAA C 1
ATOM 3875 O O . ASN A 1 502 ? -16.806 -18.502 22.515 1.000 27.798 502 ASN AAA O 1
ATOM 3880 N N . LYS A 1 503 ? -17.335 -18.904 20.382 1.000 26.375 503 LYS AAA N 1
ATOM 3881 C CA . LYS A 1 503 ? -17.193 -20.382 20.557 1.000 27.265 503 LYS AAA CA 1
ATOM 3882 C C . LYS A 1 503 ? -15.778 -20.667 21.046 1.000 28.983 503 LYS AAA C 1
ATOM 3883 O O . LYS A 1 503 ? -14.827 -20.110 20.513 1.000 26.845 503 LYS AAA O 1
ATOM 3889 N N . PRO A 1 504 ? -15.555 -21.530 22.067 1.000 31.044 504 PRO AAA N 1
ATOM 3890 C CA . PRO A 1 504 ? -14.192 -21.819 22.504 1.000 29.839 504 PRO AAA CA 1
ATOM 3891 C C . PRO A 1 504 ? -13.389 -22.489 21.379 1.000 28.905 504 PRO AAA C 1
ATOM 3892 O O . PRO A 1 504 ? -13.991 -23.017 20.433 1.000 27.270 504 PRO AAA O 1
ATOM 3896 N N . TRP A 1 505 ? -12.059 -22.440 21.521 1.000 26.936 505 TRP AAA N 1
ATOM 3897 C CA . TRP A 1 505 ? -11.008 -22.764 20.513 1.000 26.198 505 TRP AAA CA 1
ATOM 3898 C C . TRP A 1 505 ? -11.393 -23.953 19.626 1.000 28.700 505 TRP AAA C 1
ATOM 3899 O O . TRP A 1 505 ? -11.540 -23.771 18.399 1.000 22.015 505 TRP AAA O 1
ATOM 3910 N N . THR A 1 506 ? -11.506 -25.148 20.199 1.000 27.633 506 THR AAA N 1
ATOM 3911 C CA . THR A 1 506 ? -11.732 -26.384 19.399 1.000 31.206 506 THR AAA CA 1
ATOM 3912 C C . THR A 1 506 ? -13.091 -26.330 18.702 1.000 29.119 506 THR AAA C 1
ATOM 3913 O O . THR A 1 506 ? -13.160 -26.633 17.507 1.000 30.780 506 THR AAA O 1
ATOM 3917 N N . GLU A 1 507 ? -14.147 -25.964 19.418 1.000 27.966 507 GLU AAA N 1
ATOM 3918 C CA . GLU A 1 507 ? -15.517 -25.904 18.843 1.000 28.110 507 GLU AAA CA 1
ATOM 3919 C C . GLU A 1 507 ? -15.523 -24.900 17.680 1.000 28.990 507 GLU AAA C 1
ATOM 3920 O O . GLU A 1 507 ? -16.115 -25.185 16.624 1.000 26.662 507 GLU AAA O 1
ATOM 3926 N N . ARG A 1 508 ? -14.859 -23.759 17.861 1.000 25.673 508 ARG AAA N 1
ATOM 3927 C CA . ARG A 1 508 ? -14.855 -22.690 16.843 1.000 22.565 508 ARG AAA CA 1
ATOM 3928 C C . ARG A 1 508 ? -14.167 -23.186 15.580 1.000 22.924 508 ARG AAA C 1
ATOM 3929 O O . ARG A 1 508 ? -14.695 -22.983 14.493 1.000 23.320 508 ARG AAA O 1
ATOM 3937 N N . ILE A 1 509 ? -12.989 -23.772 15.725 1.000 24.884 509 ILE AAA N 1
ATOM 3938 C CA . ILE A 1 509 ? -12.220 -24.295 14.565 1.000 25.659 509 ILE AAA CA 1
ATOM 3939 C C . ILE A 1 509 ? -13.076 -25.340 13.838 1.000 25.061 509 ILE AAA C 1
ATOM 3940 O O . ILE A 1 509 ? -13.217 -25.255 12.612 1.000 24.584 509 ILE AAA O 1
ATOM 3945 N N . ASN A 1 510 ? -13.668 -26.270 14.563 1.000 27.838 510 ASN AAA N 1
ATOM 3946 C CA . ASN A 1 510 ? -14.483 -27.340 13.920 1.000 29.698 510 ASN AAA CA 1
ATOM 3947 C C . ASN A 1 510 ? -15.665 -26.745 13.160 1.000 27.622 510 ASN AAA C 1
ATOM 3948 O O . ASN A 1 510 ? -15.899 -27.171 12.004 1.000 28.886 510 ASN AAA O 1
ATOM 3953 N N . TYR A 1 511 ? -16.342 -25.758 13.738 1.000 25.482 511 TYR AAA N 1
ATOM 3954 C CA . TYR A 1 511 ? -17.514 -25.100 13.118 1.000 24.666 511 TYR AAA CA 1
ATOM 3955 C C . TYR A 1 511 ? -17.111 -24.521 11.770 1.000 25.196 511 TYR AAA C 1
ATOM 3956 O O . TYR A 1 511 ? -17.758 -24.806 10.754 1.000 23.985 511 TYR AAA O 1
ATOM 3965 N N . TYR A 1 512 ? -16.023 -23.748 11.733 1.000 24.778 512 TYR AAA N 1
ATOM 3966 C CA . TYR A 1 512 ? -15.624 -23.054 10.486 1.000 24.035 512 TYR AAA CA 1
ATOM 3967 C C . TYR A 1 512 ? -14.967 -24.029 9.497 1.000 24.697 512 TYR AAA C 1
ATOM 3968 O O . TYR A 1 512 ? -15.158 -23.839 8.287 1.000 25.539 512 TYR AAA O 1
ATOM 3977 N N . LEU A 1 513 ? -14.252 -25.045 9.962 1.000 27.572 513 LEU AAA N 1
ATOM 3978 C CA . LEU A 1 513 ? -13.740 -26.125 9.078 1.000 28.802 513 LEU AAA CA 1
ATOM 3979 C C . LEU A 1 513 ? -14.935 -26.817 8.400 1.000 30.664 513 LEU AAA C 1
ATOM 3980 O O . LEU A 1 513 ? -14.835 -27.121 7.192 1.000 28.716 513 LEU AAA O 1
ATOM 3985 N N . LYS A 1 514 ? -16.026 -27.035 9.137 1.000 30.139 514 LYS AAA N 1
ATOM 3986 C CA . LYS A 1 514 ? -17.266 -27.652 8.573 1.000 33.925 514 LYS AAA CA 1
ATOM 3987 C C . LYS A 1 514 ? -17.865 -26.702 7.540 1.000 30.658 514 LYS AAA C 1
ATOM 3988 O O . LYS A 1 514 ? -18.201 -27.144 6.428 1.000 30.105 514 LYS AAA O 1
ATOM 3994 N N . GLN A 1 515 ? -18.013 -25.432 7.879 1.000 26.394 515 GLN AAA N 1
ATOM 3995 C CA . GLN A 1 515 ? -18.580 -24.427 6.943 1.000 29.674 515 GLN AAA CA 1
ATOM 3996 C C . GLN A 1 515 ? -17.751 -24.392 5.661 1.000 25.840 515 GLN AAA C 1
ATOM 3997 O O . GLN A 1 515 ? -18.343 -24.325 4.578 1.000 25.470 515 GLN AAA O 1
ATOM 4003 N N . ASN A 1 516 ? -16.426 -24.347 5.774 1.000 24.740 516 ASN AAA N 1
ATOM 4004 C CA . ASN A 1 516 ? -15.546 -24.226 4.592 1.000 23.950 516 ASN AAA CA 1
ATOM 4005 C C . ASN A 1 516 ? -14.158 -24.753 4.944 1.000 27.312 516 ASN AAA C 1
ATOM 4006 O O . ASN A 1 516 ? -13.352 -24.032 5.546 1.000 29.183 516 ASN AAA O 1
ATOM 4011 N N . PRO A 1 517 ? -13.849 -26.027 4.615 1.000 25.188 517 PRO AAA N 1
ATOM 4012 C CA . PRO A 1 517 ? -12.545 -26.619 4.941 1.000 25.950 517 PRO AAA CA 1
ATOM 4013 C C . PRO A 1 517 ? -11.378 -26.129 4.067 1.000 23.401 517 PRO AAA C 1
ATOM 4014 O O . PRO A 1 517 ? -10.279 -26.581 4.280 1.000 22.388 517 PRO AAA O 1
ATOM 4018 N N . ASP A 1 518 ? -11.622 -25.204 3.142 1.000 24.068 518 ASP AAA N 1
ATOM 4019 C CA . ASP A 1 518 ? -10.546 -24.546 2.365 1.000 23.945 518 ASP AAA CA 1
ATOM 4020 C C . ASP A 1 518 ? -9.736 -23.644 3.302 1.000 24.248 518 ASP AAA C 1
ATOM 4021 O O . ASP A 1 518 ? -10.190 -22.550 3.572 1.000 23.202 518 ASP AAA O 1
ATOM 4026 N N . GLN A 1 519 ? -8.556 -24.090 3.724 1.000 23.286 519 GLN AAA N 1
ATOM 4027 C CA . GLN A 1 519 ? -7.701 -23.349 4.679 1.000 23.572 519 GLN AAA CA 1
ATOM 4028 C C . GLN A 1 519 ? -6.400 -22.990 3.968 1.000 22.234 519 GLN AAA C 1
ATOM 4029 O O . GLN A 1 519 ? -5.364 -22.880 4.631 1.000 22.425 519 GLN AAA O 1
ATOM 4035 N N . SER A 1 520 ? -6.482 -22.761 2.654 1.000 21.479 520 SER AAA N 1
ATOM 4036 C CA . SER A 1 520 ? -5.324 -22.463 1.783 1.000 23.383 520 SER AAA CA 1
ATOM 4037 C C . SER A 1 520 ? -4.886 -21.004 1.961 1.000 21.184 520 SER AAA C 1
ATOM 4038 O O . SER A 1 520 ? -3.727 -20.711 1.639 1.000 21.044 520 SER AAA O 1
ATOM 4041 N N . GLY A 1 521 ? -5.780 -20.103 2.389 1.000 20.961 521 GLY AAA N 1
ATOM 4042 C CA . GLY A 1 521 ? -5.510 -18.649 2.426 1.000 21.194 521 GLY AAA CA 1
ATOM 4043 C C . GLY A 1 521 ? -5.171 -18.072 1.050 1.000 22.935 521 GLY AAA C 1
ATOM 4044 O O . GLY A 1 521 ? -4.419 -17.113 0.992 1.000 22.531 521 GLY AAA O 1
ATOM 4045 N N . ILE A 1 522 ? -5.702 -18.618 -0.043 1.000 24.462 522 ILE AAA N 1
ATOM 4046 C CA . ILE A 1 522 ? -5.379 -18.073 -1.395 1.000 30.703 522 ILE AAA CA 1
ATOM 4047 C C . ILE A 1 522 ? -6.200 -16.799 -1.653 1.000 38.393 522 ILE AAA C 1
ATOM 4048 O O . ILE A 1 522 ? -7.427 -16.805 -1.663 1.000 43.767 522 ILE AAA O 1
#

Foldseek 3Di:
DFFAEEEEAEAQFAALCAVLLQAPQDQPLVVVLLLLFAKALFEWFFQHDQQRLLLLFQLDGSQLQQPQAFLLFQLVARRHGNAGDPQGATLLQQVVVLFAQEEEFEERRRARPVAQPFDLQRDPLSRRHVWYWYADHLDDAQQDGPQTDTNGHTDDDDDRPGGRLVRLLVVLLVCLLPDDLVTHYYYYRYGSPPPDDLDDPPVLLVVQLPVCLVDLVVRLVSSQVSNCVSPSDPPPDDQDDDQVVVVNCPDDLVNDDPVLSNVLSSRLSSSSSRSNSNSVSSVSSQVSCVVSVNQQRYKYKYKYNWAHACVVDDSSVSSSPSSNPPADDGRQADGSRTINMMIGIGRSNSVLRQQRSYYQHANHYSSQNSQLVCVSRVTDGPPVHDDPNPGHRPVQSRVPHDRDWDWDWHDGLQFTWIDGRQWIFTARHPVGDTFIDRCVVCVRSPDGCCVVCVVVNVVRVVVRVVVCVVSVVPPHHNDPDPVVSVVSCVVPVPSNSD

Radius of gyration: 21.32 Å; Cα contacts (8 Å, |Δi|>4): 1169; chains: 1; bounding box: 56×49×57 Å

B-factor: mean 23.63, std 8.23, range [9.7, 103.37]

Sequence (498 aa):
TPPNIVLILCDDMGFSDLGCYGSEIQQTPNIDRLAENGVRFSLFKNTGRRCCPSRAALLTGHYQHEAGMGWMTAVDEHRPGYRGQITKNIPTIAEVMKANGYSTYMSGKWHVTVDGAFDTPNGSYPAQRGFDKYYGCLSSGGGSYYKPTPVYSNLTRIKEFPDDYYYTTAITDSAVSSFVKQHPTDKPMFMYVAHYAPHLPLQAPADRVEKCRDRYKVGYDMLRKQRFDRLKELKFISDEMDYPVYQKEFDGKRPSSWETLTPKQQEQWITDMATYAAMIEIVDSGIIGELVETIKEKGMLDNTVFIFLSDNGATKEGGYLGQLMADLSNTPYRSYKSQCFQGGTSTPFILSYGDAEKNKMKGQICRQPAHIIDILPTCMDIATATTYPSEFKENLPGKSLLPPIIHGKKIKPRELYFEHQSSCAIISNHWKLVRGSRNEPWELIDLSADPFETKDLSAQYPKLVKKLEAKWNKWAKQCNVFPLENKPWTERINYYLKQNPDQSGI

Secondary structure (P-SEA, 3-state):
ccbbbbbbbbcccccccccccccccccaaaaaaaaacccccccccccccaaaaaaaacccccccccccccccccccccccccccccccccaaaaaaaaccbbbbcccccccccccccccccccccccccccccccccccccccccccccccccccccccccccaaaaaaaaaaaaaaaccccbbbbbbbbcccccccccccaaaaaaacccccccaaaaaaaaaaaaaaacccccccccccccccccccccccccccaaaaaaaaaaaaaaaaaaaaaaaaaaaaaaaaaaacccccbbbbbbccccccccccaaaaaaaaaaacccccccccccccccbbbbbbbbccccccccccccccccccccaaaaaaaaaacccccccccccccccccccccccccbbbbbbbbbcccccccccccbbbbbccccccbbbbccccccccccccccccaaaaaaaaaaaaaaaaaacccccccccaaaaaaaaaaaccccccc

Solvent-accessible surface area: 19082 Å² total; per-residue (Å²): 100,48,28,6,0,0,0,0,0,0,0,3,0,0,4,0,0,0,19,14,0,0,11,17,2,98,1,67,33,0,27,129,9,1,104,57,2,5,22,0,5,64,0,8,0,1,0,15,1,0,0,0,0,0,0,0,0,0,0,12,9,1,2,62,0,6,0,1,3,9,1,14,2,1,6,70,38,92,5,5,90,2,20,4,32,166,100,24,2,0,0,0,45,0,0,105,66,43,45,4,10,0,6,0,0,0,0,2,14,0,0,0,58,50,6,29,113,94,43,22,38,3,0,0,28,68,13,12,4,52,64,1,35,0,2,0,21,6,33,44,34,0,102,125,3,80,3,1,4,48,53,82,86,69,53,141,156,44,88,155,116,20,14,4,0,61,18,0,8,68,14,0,18,46,21,0,117,116,1,63,73,107,100,10,0,0,0,1,1,0,1,3,0,3,22,47,49,46,40,13,52,77,102,48,12,96,126,0,49,103,55,0,110,74,0,0,34,113,7,0,82,80,0,1,60,85,0,38,141,58,133,20,15,61,114,140,31,122,56,12,77,8,77,135,37,16,123,54,158,25,9,48,20,137,98,11,73,116,164,60,42,114,82,0,18,41,29,0,0,10,14,0,0,0,0,6,15,0,2,42,4,1,17,88,4,23,96,6,0,108,126,57,71,9,42,95,51,2,1,2,0,0,0,0,0,0,0,3,21,99,97,52,36,122,26,12,19,0,13,1,4,0,0,0,0,0,13,27,4,8,15,17,51,0,19,6,2,0,1,0,0,0,0,0,1,1,19,18,31,56,138,86,16,133,51,110,26,95,19,4,105,6,30,0,0,0,2,0,0,0,18,0,0,22,60,13,7,125,15,103,18,11,116,136,64,182,95,101,27,54,13,89,29,2,18,46,15,7,66,68,142,184,89,114,101,17,59,2,27,1,1,0,50,1,0,0,0,0,9,7,86,79,36,1,0,0,29,4,18,115,135,71,102,24,34,0,4,27,29,88,59,5,31,5,10,72,117,70,34,26,96,126,96,66,172,34,23,136,110,2,59,61,70,1,55,164,21,0,159,146,9,67,0,69,98,32,20,74,59,93,111,93,94,1,28,74,89,13,63,178,116,50,101,72,22,43,11,163